Protein 3CBU (pdb70)

CATH classification: 3.40.30.10 (+1 more: 1.20.1050.10)

B-factor: mean 31.39, std 8.44, range [16.69, 76.88]

Radius of gyration: 20.73 Å; Cα contacts (8 Å, |Δi|>4): 657; chains: 2; bounding box: 48×52×56 Å

InterPro domains:
  IPR004045 Glutathione S-transferase, N-terminal [PF13417] (4-74)
  IPR004045 Glutathione S-transferase, N-terminal [PS50404] (1-75)
  IPR010987 Glutathione S-transferase, C-terminal-like [PS50405] (80-213)
  IPR036249 Thioredoxin-like superfamily [SSF52833] (1-95)
  IPR036282 Glutathione S-transferase, C-terminal domain superfamily [SSF47616] (72-202)
  IPR040079 Glutathione transferase family [SFLDS00019] (3-166)
  IPR050983 Glutathione S-transferase Omega/HSP26 [PTHR43968] (2-204)

Foldseek 3Di:
DEWEAALLDLLSQLQLLLCVQLVPDYHYYHAYQVRDDCVQPVVSDDTKDDPVHIHHGSVVSSVCCCVVRVPRHQADPPVVSVLLVCLLCLLCVQQQVLLVLQCCVLPPVDDDDPVSLVVSCVSLLVSLVVSVVSFDCCVARRHDDGHSSNSNCLRRLVVSQSSCCRSPVGRSNVVPPSVSNNVVVCPDPSSVVSVVRNVVRVVCVVD/DEWEEALLDLLSQLQLLLCVQLVPDYHYHYAYQVRDDCVQVVVRADTKADPVHMDHGSVVSSVVCCVVRVRRAQADPPVLSVLLVVLLCLCCVQQQVLLVQQCCVLPPVDDDDPVSLVVSVVSLLVSLVVSVVSFDCCPARRHDDHHSSRSNCLRRQVVSQSSCCRSVVGRSNVPPPSVSNNVVCVPDPSSVVSVVRSVVRSVCNVDPD

Organism: Cupriavidus pinatubonensis (strain JMP 134 / LMG 1197) (NCBI:txid264198)

Structure (mmCIF, N/CA/C/O backbone):
data_3CBU
#
_entry.id   3CBU
#
_cell.length_a   106.840
_cell.length_b   106.840
_cell.length_c   113.620
_cell.angle_alpha   90.000
_cell.angle_beta   90.000
_cell.angle_gamma   90.000
#
_symmetry.space_group_name_H-M   'P 43 2 2'
#
loop_
_entity.id
_entity.type
_entity.pdbx_description
1 polymer 'Probable gst-related protein'
2 non-polymer 'PHOSPHATE ION'
3 non-polymer 1,2-ETHANEDIOL
4 water water
#
loop_
_atom_site.group_PDB
_atom_site.id
_atom_site.type_symbol
_atom_site.label_atom_id
_atom_site.label_alt_id
_atom_site.label_comp_id
_atom_site.label_asym_id
_atom_site.label_entity_id
_atom_site.label_seq_id
_atom_site.pdbx_PDB_ins_code
_atom_site.Cartn_x
_atom_site.Cartn_y
_atom_site.Cartn_z
_atom_site.occupancy
_atom_site.B_iso_or_equiv
_atom_site.auth_seq_id
_atom_site.auth_comp_id
_atom_site.auth_asym_id
_atom_site.auth_atom_id
_atom_site.pdbx_PDB_model_num
ATOM 9 N N . LEU A 1 3 ? 98.960 51.577 20.933 1.00 40.44 2 LEU A N 1
ATOM 10 C CA . LEU A 1 3 ? 97.822 51.885 20.094 1.00 36.79 2 LEU A CA 1
ATOM 11 C C . LEU A 1 3 ? 96.540 51.465 20.788 1.00 31.18 2 LEU A C 1
ATOM 12 O O . LEU A 1 3 ? 96.484 50.456 21.490 1.00 26.04 2 LEU A O 1
ATOM 17 N N . LYS A 1 4 ? 95.551 52.331 20.646 1.00 26.59 3 LYS A N 1
ATOM 18 C CA . LYS A 1 4 ? 94.251 52.154 21.264 1.00 26.33 3 LYS A CA 1
ATOM 19 C C . LYS A 1 4 ? 93.296 51.797 20.170 1.00 24.25 3 LYS A C 1
ATOM 20 O O . LYS A 1 4 ? 93.182 52.520 19.183 1.00 23.30 3 LYS A O 1
ATOM 26 N N . LEU A 1 5 ? 92.635 50.663 20.348 1.00 23.32 4 LEU A N 1
ATOM 27 C CA . LEU A 1 5 ? 91.469 50.264 19.543 1.00 22.37 4 LEU A CA 1
ATOM 28 C C . LEU A 1 5 ? 90.208 50.610 20.297 1.00 24.87 4 LEU A C 1
ATOM 29 O O . LEU A 1 5 ? 89.955 50.123 21.398 1.00 25.21 4 LEU A O 1
ATOM 34 N N . CYS A 1 6 ? 89.432 51.500 19.682 1.00 24.01 5 CYS A N 1
ATOM 35 C CA . CYS A 1 6 ? 88.280 52.082 20.325 1.00 23.45 5 CYS A CA 1
ATOM 36 C C . CYS A 1 6 ? 86.992 51.683 19.679 1.00 23.45 5 CYS A C 1
ATOM 37 O O . CYS A 1 6 ? 86.822 51.763 18.463 1.00 23.58 5 CYS A O 1
ATOM 40 N N . GLY A 1 7 ? 86.070 51.362 20.559 1.00 21.55 6 GLY A N 1
ATOM 41 C CA . GLY A 1 7 ? 84.708 50.916 20.202 1.00 23.14 6 GLY A CA 1
ATOM 42 C C . GLY A 1 7 ? 84.175 49.922 21.180 1.00 23.76 6 GLY A C 1
ATOM 43 O O . GLY A 1 7 ? 84.364 50.055 22.368 1.00 26.63 6 GLY A O 1
ATOM 44 N N . PHE A 1 8 ? 83.576 48.871 20.639 1.00 23.85 7 PHE A N 1
ATOM 45 C CA . PHE A 1 8 ? 83.010 47.844 21.435 1.00 23.11 7 PHE A CA 1
ATOM 46 C C . PHE A 1 8 ? 82.983 46.506 20.701 1.00 21.58 7 PHE A C 1
ATOM 47 O O . PHE A 1 8 ? 82.723 46.442 19.515 1.00 21.32 7 PHE A O 1
ATOM 55 N N . ALA A 1 9 ? 83.277 45.444 21.436 1.00 25.83 8 ALA A N 1
ATOM 56 C CA . ALA A 1 9 ? 83.406 44.099 20.837 1.00 24.91 8 ALA A CA 1
ATOM 57 C C . ALA A 1 9 ? 82.110 43.522 20.261 1.00 25.13 8 ALA A C 1
ATOM 58 O O . ALA A 1 9 ? 82.146 42.478 19.608 1.00 27.17 8 ALA A O 1
ATOM 60 N N . ALA A 1 10 ? 80.958 44.190 20.452 1.00 26.22 9 ALA A N 1
ATOM 61 C CA . ALA A 1 10 ? 79.737 43.731 19.781 1.00 26.82 9 ALA A CA 1
ATOM 62 C C . ALA A 1 10 ? 79.759 44.162 18.297 1.00 28.77 9 ALA A C 1
ATOM 63 O O . ALA A 1 10 ? 78.929 43.729 17.537 1.00 29.11 9 ALA A O 1
ATOM 65 N N . SER A 1 11 ? 80.705 45.020 17.925 1.00 27.08 10 SER A N 1
ATOM 66 C CA . SER A 1 11 ? 80.859 45.508 16.531 1.00 26.40 10 SER A CA 1
ATOM 67 C C . SER A 1 11 ? 81.708 44.562 15.718 1.00 26.77 10 SER A C 1
ATOM 68 O O . SER A 1 11 ? 82.842 44.263 16.063 1.00 26.08 10 SER A O 1
ATOM 71 N N . ASN A 1 12 ? 81.161 44.143 14.589 1.00 24.99 11 ASN A N 1
ATOM 72 C CA . ASN A 1 12 ? 81.887 43.256 13.657 1.00 24.70 11 ASN A CA 1
ATOM 73 C C . ASN A 1 12 ? 83.071 43.954 13.023 1.00 24.55 11 ASN A C 1
ATOM 74 O O . ASN A 1 12 ? 84.126 43.400 12.901 1.00 22.50 11 ASN A O 1
ATOM 79 N N . TYR A 1 13 ? 82.919 45.218 12.678 1.00 25.34 12 TYR A N 1
ATOM 80 C CA . TYR A 1 13 ? 84.064 45.948 12.096 1.00 23.60 12 TYR A CA 1
ATOM 81 C C . TYR A 1 13 ? 85.203 46.175 13.089 1.00 22.87 12 TYR A C 1
ATOM 82 O O . TYR A 1 13 ? 86.363 46.149 12.723 1.00 26.99 12 TYR A O 1
ATOM 91 N N . TYR A 1 14 ? 84.854 46.347 14.358 1.00 23.98 13 TYR A N 1
ATOM 92 C CA . TYR A 1 14 ? 85.803 46.398 15.480 1.00 23.30 13 TYR A CA 1
ATOM 93 C C . TYR A 1 14 ? 86.526 45.076 15.559 1.00 23.83 13 TYR A C 1
ATOM 94 O O . TYR A 1 14 ? 87.735 45.038 15.621 1.00 18.90 13 TYR A O 1
ATOM 103 N N . ASN A 1 15 ? 85.780 43.978 15.474 1.00 22.44 14 ASN A N 1
ATOM 104 C CA . ASN A 1 15 ? 86.391 42.664 15.603 1.00 23.82 14 ASN A CA 1
ATOM 105 C C . ASN A 1 15 ? 87.333 42.286 14.442 1.00 21.44 14 ASN A C 1
ATOM 106 O O . ASN A 1 15 ? 88.295 41.533 14.611 1.00 26.23 14 ASN A O 1
ATOM 111 N N . LYS A 1 16 ? 87.064 42.875 13.302 1.00 25.59 15 LYS A N 1
ATOM 112 C CA . LYS A 1 16 ? 87.898 42.679 12.091 1.00 25.27 15 LYS A CA 1
ATOM 113 C C . LYS A 1 16 ? 89.303 43.208 12.345 1.00 26.13 15 LYS A C 1
ATOM 114 O O . LYS A 1 16 ? 90.303 42.551 12.040 1.00 23.91 15 LYS A O 1
ATOM 120 N N . VAL A 1 17 ? 89.354 44.369 12.983 1.00 27.16 16 VAL A N 1
ATOM 121 C CA . VAL A 1 17 ? 90.628 45.024 13.287 1.00 23.03 16 VAL A CA 1
ATOM 122 C C . VAL A 1 17 ? 91.295 44.281 14.415 1.00 23.36 16 VAL A C 1
ATOM 123 O O . VAL A 1 17 ? 92.456 43.977 14.353 1.00 23.32 16 VAL A O 1
ATOM 127 N N . LYS A 1 18 ? 90.509 43.902 15.418 1.00 24.08 17 LYS A N 1
ATOM 128 C CA . LYS A 1 18 ? 91.024 43.179 16.577 1.00 23.44 17 LYS A CA 1
ATOM 129 C C . LYS A 1 18 ? 91.686 41.892 16.112 1.00 25.02 17 LYS A C 1
ATOM 130 O O . LYS A 1 18 ? 92.774 41.514 16.590 1.00 25.85 17 LYS A O 1
ATOM 136 N N . LEU A 1 19 ? 91.038 41.213 15.175 1.00 26.12 18 LEU A N 1
ATOM 137 C CA . LEU A 1 19 ? 91.601 39.961 14.653 1.00 25.36 18 LEU A CA 1
ATOM 138 C C . LEU A 1 19 ? 92.964 40.199 13.989 1.00 25.73 18 LEU A C 1
ATOM 139 O O . LEU A 1 19 ? 93.922 39.447 14.228 1.00 25.06 18 LEU A O 1
ATOM 144 N N . ALA A 1 20 ? 93.049 41.248 13.179 1.00 23.90 19 ALA A N 1
ATOM 145 C CA . ALA A 1 20 ? 94.315 41.601 12.525 1.00 24.39 19 ALA A CA 1
ATOM 146 C C . ALA A 1 20 ? 95.382 41.891 13.555 1.00 24.59 19 ALA A C 1
ATOM 147 O O . ALA A 1 20 ? 96.521 41.384 13.461 1.00 25.17 19 ALA A O 1
ATOM 149 N N . LEU A 1 21 ? 95.020 42.669 14.571 1.00 24.62 20 LEU A N 1
ATOM 150 C CA . LEU A 1 21 ? 96.002 43.050 15.586 1.00 23.98 20 LEU A CA 1
ATOM 151 C C . LEU A 1 21 ? 96.537 41.808 16.289 1.00 28.46 20 LEU A C 1
ATOM 152 O O . LEU A 1 21 ? 97.747 41.652 16.526 1.00 28.93 20 LEU A O 1
ATOM 157 N N . LEU A 1 22 ? 95.623 40.908 16.596 1.00 27.62 21 LEU A N 1
ATOM 158 C CA . LEU A 1 22 ? 95.979 39.718 17.378 1.00 26.95 21 LEU A CA 1
ATOM 159 C C . LEU A 1 22 ? 96.828 38.789 16.521 1.00 27.69 21 LEU A C 1
ATOM 160 O O . LEU A 1 22 ? 97.822 38.271 16.965 1.00 27.32 21 LEU A O 1
ATOM 165 N N . GLU A 1 23 ? 96.423 38.587 15.281 1.00 27.80 22 GLU A N 1
ATOM 166 C CA . GLU A 1 23 ? 97.155 37.712 14.366 1.00 28.50 22 GLU A CA 1
ATOM 167 C C . GLU A 1 23 ? 98.560 38.209 14.103 1.00 31.20 22 GLU A C 1
ATOM 168 O O . GLU A 1 23 ? 99.476 37.412 13.859 1.00 32.62 22 GLU A O 1
ATOM 174 N N . LYS A 1 24 ? 98.743 39.517 14.173 1.00 30.50 23 LYS A N 1
ATOM 175 C CA . LYS A 1 24 ? 100.037 40.143 13.805 1.00 29.85 23 LYS A CA 1
ATOM 176 C C . LYS A 1 24 ? 100.883 40.396 15.006 1.00 31.93 23 LYS A C 1
ATOM 177 O O . LYS A 1 24 ? 102.015 40.820 14.902 1.00 34.64 23 LYS A O 1
ATOM 183 N N . ASN A 1 25 ? 100.322 40.090 16.155 1.00 32.78 24 ASN A N 1
ATOM 184 C CA . ASN A 1 25 ? 100.971 40.302 17.439 1.00 34.47 24 ASN A CA 1
ATOM 185 C C . ASN A 1 25 ? 101.347 41.725 17.701 1.00 32.34 24 ASN A C 1
ATOM 186 O O . ASN A 1 25 ? 102.354 42.020 18.310 1.00 32.60 24 ASN A O 1
ATOM 191 N N . VAL A 1 26 ? 100.520 42.624 17.220 1.00 30.12 25 VAL A N 1
ATOM 192 C CA . VAL A 1 26 ? 100.684 44.037 17.532 1.00 27.82 25 VAL A CA 1
ATOM 193 C C . VAL A 1 26 ? 100.075 44.337 18.914 1.00 28.51 25 VAL A C 1
ATOM 194 O O . VAL A 1 26 ? 98.899 44.059 19.150 1.00 30.28 25 VAL A O 1
ATOM 198 N N . PRO A 1 27 ? 100.856 44.935 19.825 1.00 27.22 26 PRO A N 1
ATOM 199 C CA . PRO A 1 27 ? 100.296 45.306 21.106 1.00 29.27 26 PRO A CA 1
ATOM 200 C C . PRO A 1 27 ? 99.259 46.393 20.939 1.00 27.72 26 PRO A C 1
ATOM 201 O O . PRO A 1 27 ? 99.391 47.277 20.086 1.00 26.60 26 PRO A O 1
ATOM 205 N N . PHE A 1 28 ? 98.199 46.270 21.718 1.00 26.83 27 PHE A N 1
ATOM 206 C CA . PHE A 1 28 ? 97.139 47.262 21.715 1.00 28.08 27 PHE A CA 1
ATOM 207 C C . PHE A 1 28 ? 96.316 47.230 22.989 1.00 30.03 27 PHE A C 1
ATOM 208 O O . PHE A 1 28 ? 96.222 46.215 23.653 1.00 32.14 27 PHE A O 1
ATOM 216 N N . GLU A 1 29 ? 95.713 48.374 23.265 1.00 30.33 28 GLU A N 1
ATOM 217 C CA . GLU A 1 29 ? 94.774 48.582 24.347 1.00 30.43 28 GLU A CA 1
ATOM 218 C C . GLU A 1 29 ? 93.384 48.726 23.738 1.00 28.48 28 GLU A C 1
ATOM 219 O O . GLU A 1 29 ? 93.181 49.445 22.784 1.00 28.94 28 GLU A O 1
ATOM 225 N N . GLU A 1 30 ? 92.437 47.999 24.290 1.00 27.03 29 GLU A N 1
ATOM 226 C CA . GLU A 1 30 ? 91.025 48.151 23.945 1.00 25.48 29 GLU A CA 1
ATOM 227 C C . GLU A 1 30 ? 90.391 49.216 24.798 1.00 24.87 29 GLU A C 1
ATOM 228 O O . GLU A 1 30 ? 90.547 49.222 25.997 1.00 23.62 29 GLU A O 1
ATOM 234 N N . VAL A 1 31 ? 89.660 50.115 24.149 1.00 23.68 30 VAL A N 1
ATOM 235 C CA . VAL A 1 31 ? 88.943 51.204 24.812 1.00 22.34 30 VAL A CA 1
ATOM 236 C C . VAL A 1 31 ? 87.470 51.078 24.474 1.00 25.00 30 VAL A C 1
ATOM 237 O O . VAL A 1 31 ? 87.091 51.066 23.303 1.00 24.28 30 VAL A O 1
ATOM 241 N N . LEU A 1 32 ? 86.647 50.957 25.506 1.00 23.16 31 LEU A N 1
ATOM 242 C CA . LEU A 1 32 ? 85.183 50.883 25.347 1.00 22.31 31 LEU A CA 1
ATOM 243 C C . LEU A 1 32 ? 84.686 52.277 25.122 1.00 23.82 31 LEU A C 1
ATOM 244 O O . LEU A 1 32 ? 84.768 53.134 26.002 1.00 24.51 31 LEU A O 1
ATOM 249 N N . ALA A 1 33 ? 84.193 52.488 23.916 1.00 22.81 32 ALA A N 1
ATOM 250 C CA . ALA A 1 33 ? 83.581 53.738 23.511 1.00 21.18 32 ALA A CA 1
ATOM 251 C C . ALA A 1 33 ? 82.272 53.388 22.787 1.00 24.43 32 ALA A C 1
ATOM 252 O O . ALA A 1 33 ? 82.279 52.924 21.660 1.00 24.28 32 ALA A O 1
ATOM 254 N N . TRP A 1 34 ? 81.175 53.518 23.499 1.00 24.92 33 TRP A N 1
ATOM 255 C CA . TRP A 1 34 ? 79.836 53.289 22.936 1.00 26.05 33 TRP A CA 1
ATOM 256 C C . TRP A 1 34 ? 79.495 54.350 21.905 1.00 25.44 33 TRP A C 1
ATOM 257 O O . TRP A 1 34 ? 80.037 55.429 21.903 1.00 22.66 33 TRP A O 1
ATOM 268 N N . ILE A 1 35 ? 78.578 54.017 21.013 1.00 27.32 34 ILE A N 1
ATOM 269 C CA . ILE A 1 35 ? 78.094 55.003 20.038 1.00 28.82 34 ILE A CA 1
ATOM 270 C C . ILE A 1 35 ? 77.517 56.156 20.851 1.00 28.55 34 ILE A C 1
ATOM 271 O O . ILE A 1 35 ? 76.830 55.928 21.828 1.00 28.05 34 ILE A O 1
ATOM 276 N N . GLY A 1 36 ? 77.822 57.383 20.444 1.00 26.63 35 GLY A N 1
ATOM 277 C CA . GLY A 1 36 ? 77.460 58.576 21.181 1.00 27.97 35 GLY A CA 1
ATOM 278 C C . GLY A 1 36 ? 78.469 58.983 22.260 1.00 27.93 35 GLY A C 1
ATOM 279 O O . GLY A 1 36 ? 78.371 60.045 22.884 1.00 26.73 35 GLY A O 1
ATOM 280 N N . GLU A 1 37 ? 79.468 58.146 22.469 1.00 27.60 36 GLU A N 1
ATOM 281 C CA . GLU A 1 37 ? 80.469 58.443 23.472 1.00 26.10 36 GLU A CA 1
ATOM 282 C C . GLU A 1 37 ? 81.854 58.354 22.893 1.00 28.02 36 GLU A C 1
ATOM 283 O O . GLU A 1 37 ? 82.837 58.091 23.585 1.00 26.24 36 GLU A O 1
ATOM 289 N N . THR A 1 38 ? 81.902 58.541 21.585 1.00 25.22 37 THR A N 1
ATOM 290 C CA . THR A 1 38 ? 83.150 58.471 20.852 1.00 27.45 37 THR A CA 1
ATOM 291 C C . THR A 1 38 ? 83.846 59.817 20.783 1.00 27.28 37 THR A C 1
ATOM 292 O O . THR A 1 38 ? 83.269 60.861 21.014 1.00 27.02 37 THR A O 1
ATOM 296 N N . ASP A 1 39 ? 85.123 59.725 20.470 1.00 26.80 38 ASP A N 1
ATOM 297 C CA . ASP A 1 39 ? 86.008 60.879 20.236 1.00 26.65 38 ASP A CA 1
ATOM 298 C C . ASP A 1 39 ? 85.883 61.433 18.820 1.00 29.90 38 ASP A C 1
ATOM 299 O O . ASP A 1 39 ? 86.421 60.899 17.885 1.00 29.43 38 ASP A O 1
ATOM 304 N N . THR A 1 40 ? 85.208 62.553 18.695 1.00 31.71 39 THR A N 1
ATOM 305 C CA . THR A 1 40 ? 84.761 63.010 17.406 1.00 35.25 39 THR A CA 1
ATOM 306 C C . THR A 1 40 ? 85.897 63.633 16.635 1.00 34.58 39 THR A C 1
ATOM 307 O O . THR A 1 40 ? 85.754 63.951 15.471 1.00 34.72 39 THR A O 1
ATOM 311 N N . THR A 1 41 ? 87.030 63.794 17.289 1.00 34.55 40 THR A N 1
ATOM 312 C CA . THR A 1 41 ? 88.198 64.274 16.592 1.00 37.00 40 THR A CA 1
ATOM 313 C C . THR A 1 41 ? 88.869 63.066 15.959 1.00 34.21 40 THR A C 1
ATOM 314 O O . THR A 1 41 ? 89.420 63.180 14.899 1.00 39.80 40 THR A O 1
ATOM 318 N N . ALA A 1 42 ? 88.716 61.879 16.531 1.00 28.98 41 ALA A N 1
ATOM 319 C CA . ALA A 1 42 ? 89.317 60.669 15.951 1.00 26.83 41 ALA A CA 1
ATOM 320 C C . ALA A 1 42 ? 88.385 60.016 14.932 1.00 27.30 41 ALA A C 1
ATOM 321 O O . ALA A 1 42 ? 88.815 59.337 13.985 1.00 29.50 41 ALA A O 1
ATOM 323 N N . THR A 1 43 ? 87.094 60.196 15.180 1.00 28.09 42 THR A N 1
ATOM 324 C CA . THR A 1 43 ? 86.020 59.606 14.381 1.00 26.14 42 THR A CA 1
ATOM 325 C C . THR A 1 43 ? 84.908 60.625 14.115 1.00 27.02 42 THR A C 1
ATOM 326 O O . THR A 1 43 ? 83.918 60.741 14.853 1.00 28.91 42 THR A O 1
ATOM 330 N N . PRO A 1 44 ? 85.077 61.426 13.045 1.00 30.55 43 PRO A N 1
ATOM 331 C CA . PRO A 1 44 ? 84.221 62.608 12.862 1.00 29.98 43 PRO A CA 1
ATOM 332 C C . PRO A 1 44 ? 82.752 62.299 12.630 1.00 26.68 43 PRO A C 1
ATOM 333 O O . PRO A 1 44 ? 81.915 63.114 12.878 1.00 31.65 43 PRO A O 1
ATOM 337 N N . ALA A 1 45 ? 82.431 61.104 12.203 1.00 29.40 44 ALA A N 1
ATOM 338 C CA . ALA A 1 45 ? 81.037 60.749 12.037 1.00 29.02 44 ALA A CA 1
ATOM 339 C C . ALA A 1 45 ? 80.571 59.810 13.160 1.00 29.01 44 ALA A C 1
ATOM 340 O O . ALA A 1 45 ? 79.505 59.225 13.075 1.00 29.69 44 ALA A O 1
ATOM 342 N N . GLY A 1 46 ? 81.381 59.672 14.205 1.00 27.34 45 GLY A N 1
ATOM 343 C CA . GLY A 1 46 ? 80.984 58.898 15.391 1.00 26.63 45 GLY A CA 1
ATOM 344 C C . GLY A 1 46 ? 80.933 57.382 15.155 1.00 26.31 45 GLY A C 1
ATOM 345 O O . GLY A 1 46 ? 80.289 56.637 15.893 1.00 27.56 45 GLY A O 1
ATOM 346 N N . LYS A 1 47 ? 81.623 56.918 14.124 1.00 27.57 46 LYS A N 1
ATOM 347 C CA . LYS A 1 47 ? 81.639 55.478 13.834 1.00 26.86 46 LYS A CA 1
ATOM 348 C C . LYS A 1 47 ? 82.723 54.755 14.608 1.00 27.84 46 LYS A C 1
ATOM 349 O O . LYS A 1 47 ? 83.797 55.315 14.878 1.00 24.68 46 LYS A O 1
ATOM 355 N N . VAL A 1 48 ? 82.481 53.477 14.867 1.00 26.06 47 VAL A N 1
ATOM 356 C CA . VAL A 1 48 ? 83.525 52.616 15.418 1.00 26.99 47 VAL A CA 1
ATOM 357 C C . VAL A 1 48 ? 83.781 51.502 14.406 1.00 27.03 47 VAL A C 1
ATOM 358 O O . VAL A 1 48 ? 82.886 51.129 13.695 1.00 24.94 47 VAL A O 1
ATOM 362 N N . PRO A 1 49 ? 84.988 50.943 14.377 1.00 25.90 48 PRO A N 1
ATOM 363 C CA . PRO A 1 49 ? 86.063 51.307 15.291 1.00 26.80 48 PRO A CA 1
ATOM 364 C C . PRO A 1 49 ? 86.883 52.499 14.843 1.00 25.58 48 PRO A C 1
ATOM 365 O O . PRO A 1 49 ? 86.863 52.966 13.700 1.00 22.24 48 PRO A O 1
ATOM 369 N N . TYR A 1 50 ? 87.668 52.959 15.777 1.00 24.43 49 TYR A N 1
ATOM 370 C CA . TYR A 1 50 ? 88.731 53.892 15.431 1.00 22.06 49 TYR A CA 1
ATOM 371 C C . TYR A 1 50 ? 89.952 53.587 16.224 1.00 24.26 49 TYR A C 1
ATOM 372 O O . TYR A 1 50 ? 89.889 52.946 17.262 1.00 26.32 49 TYR A O 1
ATOM 389 N N . ILE A 1 52 ? 93.664 55.128 17.744 1.00 26.05 51 ILE A N 1
ATOM 390 C CA . ILE A 1 52 ? 94.450 56.273 18.182 1.00 29.16 51 ILE A CA 1
ATOM 391 C C . ILE A 1 52 ? 95.848 55.809 18.476 1.00 30.46 51 ILE A C 1
ATOM 392 O O . ILE A 1 52 ? 96.068 54.904 19.274 1.00 29.80 51 ILE A O 1
ATOM 397 N N . THR A 1 53 ? 96.795 56.436 17.797 1.00 32.85 52 THR A N 1
ATOM 398 C CA . THR A 1 53 ? 98.200 56.250 18.092 1.00 34.42 52 THR A CA 1
ATOM 399 C C . THR A 1 53 ? 98.853 57.610 18.390 1.00 37.45 52 THR A C 1
ATOM 400 O O . THR A 1 53 ? 98.219 58.676 18.362 1.00 37.66 52 THR A O 1
ATOM 404 N N . GLU A 1 54 ? 100.146 57.547 18.649 1.00 40.70 53 GLU A N 1
ATOM 405 C CA . GLU A 1 54 ? 100.920 58.744 18.991 1.00 41.33 53 GLU A CA 1
ATOM 406 C C . GLU A 1 54 ? 100.932 59.644 17.754 1.00 40.85 53 GLU A C 1
ATOM 407 O O . GLU A 1 54 ? 100.763 60.855 17.834 1.00 45.72 53 GLU A O 1
ATOM 409 N N . SER A 1 55 ? 101.057 59.012 16.605 1.00 38.91 54 SER A N 1
ATOM 410 C CA . SER A 1 55 ? 101.199 59.706 15.317 1.00 39.44 54 SER A CA 1
ATOM 411 C C . SER A 1 55 ? 99.885 60.124 14.668 1.00 35.73 54 SER A C 1
ATOM 412 O O . SER A 1 55 ? 99.870 60.750 13.621 1.00 37.45 54 SER A O 1
ATOM 415 N N . GLY A 1 56 ? 98.769 59.764 15.269 1.00 32.21 55 GLY A N 1
ATOM 416 C CA . GLY A 1 56 ? 97.504 60.130 14.696 1.00 29.99 55 GLY A CA 1
ATOM 417 C C . GLY A 1 56 ? 96.395 59.127 14.895 1.00 28.05 55 GLY A C 1
ATOM 418 O O . GLY A 1 56 ? 96.535 58.122 15.584 1.00 26.61 55 GLY A O 1
ATOM 419 N N . SER A 1 57 ? 95.294 59.399 14.234 1.00 28.73 56 SER A N 1
ATOM 420 C CA . SER A 1 57 ? 94.109 58.564 14.399 1.00 26.46 56 SER A CA 1
ATOM 421 C C . SER A 1 57 ? 93.571 58.157 13.044 1.00 25.98 56 SER A C 1
ATOM 422 O O . SER A 1 57 ? 93.760 58.865 12.045 1.00 28.87 56 SER A O 1
ATOM 425 N N . LEU A 1 58 ? 92.940 56.985 13.003 1.00 24.01 57 LEU A N 1
ATOM 426 C CA . LEU A 1 58 ? 92.216 56.514 11.828 1.00 25.00 57 LEU A CA 1
ATOM 427 C C . LEU A 1 58 ? 90.875 55.954 12.241 1.00 25.70 57 LEU A C 1
ATOM 428 O O . LEU A 1 58 ? 90.780 55.218 13.238 1.00 25.45 57 LEU A O 1
ATOM 433 N N . CYS A 1 59 ? 89.857 56.221 11.430 1.00 25.20 58 CYS A N 1
ATOM 434 C CA . CYS A 1 59 ? 88.496 55.873 11.789 1.00 28.13 58 CYS A CA 1
ATOM 435 C C . CYS A 1 59 ? 87.704 55.003 10.820 1.00 32.19 58 CYS A C 1
ATOM 436 O O . CYS A 1 59 ? 86.462 55.073 10.790 1.00 39.74 58 CYS A O 1
ATOM 439 N N . GLU A 1 60 ? 88.371 54.221 10.014 1.00 28.82 59 GLU A N 1
ATOM 440 C CA . GLU A 1 60 ? 87.633 53.233 9.136 1.00 26.19 59 GLU A CA 1
ATOM 441 C C . GLU A 1 60 ? 88.418 51.936 9.193 1.00 24.97 59 GLU A C 1
ATOM 442 O O . GLU A 1 60 ? 89.629 51.945 9.031 1.00 24.95 59 GLU A O 1
ATOM 448 N N . SER A 1 61 ? 87.733 50.841 9.476 1.00 25.21 60 SER A N 1
ATOM 449 C CA . SER A 1 61 ? 88.332 49.563 9.793 1.00 26.67 60 SER A CA 1
ATOM 450 C C . SER A 1 61 ? 89.290 49.044 8.732 1.00 26.51 60 SER A C 1
ATOM 451 O O . SER A 1 61 ? 90.293 48.479 9.068 1.00 30.32 60 SER A O 1
ATOM 454 N N . GLU A 1 62 ? 88.967 49.196 7.444 1.00 27.92 61 GLU A N 1
ATOM 455 C CA . GLU A 1 62 ? 89.855 48.649 6.408 1.00 28.24 61 GLU A CA 1
ATOM 456 C C . GLU A 1 62 ? 91.071 49.539 6.220 1.00 26.56 61 GLU A C 1
ATOM 457 O O . GLU A 1 62 ? 92.161 49.069 5.903 1.00 25.17 61 GLU A O 1
ATOM 463 N N . VAL A 1 63 ? 90.867 50.824 6.470 1.00 26.37 62 VAL A N 1
ATOM 464 C CA . VAL A 1 63 ? 91.946 51.793 6.424 1.00 24.42 62 VAL A CA 1
ATOM 465 C C . VAL A 1 63 ? 92.966 51.439 7.540 1.00 21.49 62 VAL A C 1
ATOM 466 O O . VAL A 1 63 ? 94.176 51.423 7.323 1.00 24.78 62 VAL A O 1
ATOM 470 N N . ILE A 1 64 ? 92.426 51.115 8.712 1.00 21.71 63 ILE A N 1
ATOM 471 C CA . ILE A 1 64 ? 93.222 50.683 9.868 1.00 23.57 63 ILE A CA 1
ATOM 472 C C . ILE A 1 64 ? 94.032 49.446 9.524 1.00 24.25 63 ILE A C 1
ATOM 473 O O . ILE A 1 64 ? 95.248 49.374 9.782 1.00 24.93 63 ILE A O 1
ATOM 478 N N . ASN A 1 65 ? 93.357 48.465 8.927 1.00 24.82 64 ASN A N 1
ATOM 479 C CA . ASN A 1 65 ? 94.015 47.188 8.638 1.00 23.31 64 ASN A CA 1
ATOM 480 C C . ASN A 1 65 ? 95.090 47.409 7.563 1.00 24.49 64 ASN A C 1
ATOM 481 O O . ASN A 1 65 ? 96.171 46.852 7.647 1.00 24.86 64 ASN A O 1
ATOM 486 N N . GLU A 1 66 ? 94.829 48.288 6.595 1.00 23.84 65 GLU A N 1
ATOM 487 C CA . GLU A 1 66 ? 95.873 48.631 5.617 1.00 24.63 65 GLU A CA 1
ATOM 488 C C . GLU A 1 66 ? 97.047 49.319 6.321 1.00 23.30 65 GLU A C 1
ATOM 489 O O . GLU A 1 66 ? 98.228 49.057 6.030 1.00 22.44 65 GLU A O 1
ATOM 495 N N . TYR A 1 67 ? 96.725 50.166 7.290 1.00 23.50 66 TYR A N 1
ATOM 496 C CA . TYR A 1 67 ? 97.796 50.855 8.078 1.00 23.39 66 TYR A CA 1
ATOM 497 C C . TYR A 1 67 ? 98.614 49.815 8.839 1.00 24.62 66 TYR A C 1
ATOM 498 O O . TYR A 1 67 ? 99.857 49.837 8.852 1.00 23.99 66 TYR A O 1
ATOM 507 N N . LEU A 1 68 ? 97.930 48.879 9.473 1.00 20.87 67 LEU A N 1
ATOM 508 C CA . LEU A 1 68 ? 98.644 47.811 10.211 1.00 23.64 67 LEU A CA 1
ATOM 509 C C . LEU A 1 68 ? 99.601 47.013 9.316 1.00 23.86 67 LEU A C 1
ATOM 510 O O . LEU A 1 68 ? 100.737 46.689 9.700 1.00 25.01 67 LEU A O 1
ATOM 515 N N . GLU A 1 69 ? 99.152 46.738 8.100 1.00 26.36 68 GLU A N 1
ATOM 516 C CA . GLU A 1 69 ? 99.955 46.003 7.155 1.00 24.27 68 GLU A CA 1
ATOM 517 C C . GLU A 1 69 ? 101.218 46.784 6.840 1.00 26.11 68 GLU A C 1
ATOM 518 O O . GLU A 1 69 ? 102.295 46.229 6.759 1.00 23.84 68 GLU A O 1
ATOM 524 N N . ALA A 1 70 ? 101.053 48.095 6.682 1.00 25.58 69 ALA A N 1
ATOM 525 C CA . ALA A 1 70 ? 102.140 48.963 6.255 1.00 24.38 69 ALA A CA 1
ATOM 526 C C . ALA A 1 70 ? 103.063 49.288 7.436 1.00 25.29 69 ALA A C 1
ATOM 527 O O . ALA A 1 70 ? 104.268 49.359 7.267 1.00 25.71 69 ALA A O 1
ATOM 529 N N . ALA A 1 71 ? 102.494 49.463 8.637 1.00 23.08 70 ALA A N 1
ATOM 530 C CA . ALA A 1 71 ? 103.246 49.906 9.818 1.00 23.19 70 ALA A CA 1
ATOM 531 C C . ALA A 1 71 ? 103.945 48.751 10.500 1.00 25.19 70 ALA A C 1
ATOM 532 O O . ALA A 1 71 ? 104.978 48.935 11.150 1.00 24.50 70 ALA A O 1
ATOM 534 N N . TYR A 1 72 ? 103.398 47.549 10.314 1.00 26.46 71 TYR A N 1
ATOM 535 C CA . TYR A 1 72 ? 103.854 46.353 11.049 1.00 25.14 71 TYR A CA 1
ATOM 536 C C . TYR A 1 72 ? 104.091 45.189 10.109 1.00 28.01 71 TYR A C 1
ATOM 537 O O . TYR A 1 72 ? 103.270 44.266 10.017 1.00 29.97 71 TYR A O 1
ATOM 546 N N . PRO A 1 73 ? 105.251 45.202 9.441 1.00 29.43 72 PRO A N 1
ATOM 547 C CA . PRO A 1 73 ? 105.441 44.272 8.326 1.00 30.14 72 PRO A CA 1
ATOM 548 C C . PRO A 1 73 ? 105.855 42.852 8.718 1.00 30.34 72 PRO A C 1
ATOM 549 O O . PRO A 1 73 ? 105.913 41.986 7.875 1.00 28.33 72 PRO A O 1
ATOM 553 N N . GLN A 1 74 ? 106.090 42.624 10.005 1.00 30.16 73 GLN A N 1
ATOM 554 C CA . GLN A 1 74 ? 106.699 41.371 10.428 1.00 31.94 73 GLN A CA 1
ATOM 555 C C . GLN A 1 74 ? 105.857 40.134 10.118 1.00 32.59 73 GLN A C 1
ATOM 556 O O . GLN A 1 74 ? 106.407 39.111 9.643 1.00 31.00 73 GLN A O 1
ATOM 562 N N . THR A 1 75 ? 104.552 40.217 10.396 1.00 27.66 74 THR A N 1
ATOM 563 C CA . THR A 1 75 ? 103.624 39.123 10.065 1.00 28.52 74 THR A CA 1
ATOM 564 C C . THR A 1 75 ? 102.581 39.581 9.050 1.00 28.38 74 THR A C 1
ATOM 565 O O . THR A 1 75 ? 101.509 40.053 9.414 1.00 28.16 74 THR A O 1
ATOM 569 N N . PRO A 1 76 ? 102.918 39.497 7.758 1.00 26.96 75 PRO A N 1
ATOM 570 C CA . PRO A 1 76 ? 102.029 40.042 6.779 1.00 28.61 75 PRO A CA 1
ATOM 571 C C . PRO A 1 76 ? 100.737 39.234 6.640 1.00 26.67 75 PRO A C 1
ATOM 572 O O . PRO A 1 76 ? 100.746 38.029 6.724 1.00 27.79 75 PRO A O 1
ATOM 576 N N . LEU A 1 77 ? 99.656 39.932 6.425 1.00 26.21 76 LEU A N 1
ATOM 577 C CA . LEU A 1 77 ? 98.344 39.311 6.225 1.00 26.04 76 LEU A CA 1
ATOM 578 C C . LEU A 1 77 ? 97.872 39.515 4.794 1.00 26.60 76 LEU A C 1
ATOM 579 O O . LEU A 1 77 ? 96.751 39.193 4.439 1.00 26.49 76 LEU A O 1
ATOM 584 N N . LEU A 1 78 ? 98.750 40.063 3.975 1.00 26.46 77 LEU A N 1
ATOM 585 C CA . LEU A 1 78 ? 98.500 40.161 2.515 1.00 26.53 77 LEU A CA 1
ATOM 586 C C . LEU A 1 78 ? 99.663 39.513 1.804 1.00 27.07 77 LEU A C 1
ATOM 587 O O . LEU A 1 78 ? 100.804 39.646 2.261 1.00 26.57 77 LEU A O 1
ATOM 592 N N . PRO A 1 79 ? 99.393 38.804 0.694 1.00 26.01 78 PRO A N 1
ATOM 593 C CA . PRO A 1 79 ? 100.446 38.299 -0.173 1.00 26.30 78 PRO A CA 1
ATOM 594 C C . PRO A 1 79 ? 101.296 39.410 -0.735 1.00 23.29 78 PRO A C 1
ATOM 595 O O . PRO A 1 79 ? 100.865 40.538 -0.822 1.00 24.85 78 PRO A O 1
ATOM 599 N N . ARG A 1 80 ? 102.493 39.049 -1.146 1.00 22.36 79 ARG A N 1
ATOM 600 C CA . ARG A 1 80 ? 103.462 40.022 -1.655 1.00 25.43 79 ARG A CA 1
ATOM 601 C C . ARG A 1 80 ? 103.169 40.419 -3.103 1.00 23.98 79 ARG A C 1
ATOM 602 O O . ARG A 1 80 ? 103.237 41.584 -3.497 1.00 25.53 79 ARG A O 1
ATOM 610 N N . ASP A 1 81 ? 102.815 39.422 -3.882 1.00 23.50 80 ASP A N 1
ATOM 611 C CA . ASP A 1 81 ? 102.505 39.635 -5.288 1.00 23.15 80 ASP A CA 1
ATOM 612 C C . ASP A 1 81 ? 101.322 40.575 -5.435 1.00 24.14 80 ASP A C 1
ATOM 613 O O . ASP A 1 81 ? 100.265 40.342 -4.851 1.00 23.83 80 ASP A O 1
ATOM 618 N N . PRO A 1 82 ? 101.464 41.609 -6.273 1.00 24.57 81 PRO A N 1
ATOM 619 C CA . PRO A 1 82 ? 100.386 42.604 -6.392 1.00 25.27 81 PRO A CA 1
ATOM 620 C C . PRO A 1 82 ? 99.026 42.028 -6.799 1.00 26.20 81 PRO A C 1
ATOM 621 O O . PRO A 1 82 ? 97.994 42.395 -6.234 1.00 26.86 81 PRO A O 1
ATOM 633 N N . GLN A 1 84 ? 97.992 38.854 -6.424 1.00 23.28 83 GLN A N 1
ATOM 634 C CA . GLN A 1 84 ? 97.462 37.987 -5.372 1.00 24.98 83 GLN A CA 1
ATOM 635 C C . GLN A 1 84 ? 96.878 38.826 -4.228 1.00 24.44 83 GLN A C 1
ATOM 636 O O . GLN A 1 84 ? 95.871 38.459 -3.655 1.00 25.74 83 GLN A O 1
ATOM 642 N N . ALA A 1 85 ? 97.547 39.925 -3.902 1.00 22.93 84 ALA A N 1
ATOM 643 C CA . ALA A 1 85 ? 97.092 40.801 -2.843 1.00 23.96 84 ALA A CA 1
ATOM 644 C C . ALA A 1 85 ? 95.762 41.429 -3.308 1.00 24.94 84 ALA A C 1
ATOM 645 O O . ALA A 1 85 ? 94.812 41.556 -2.551 1.00 26.30 84 ALA A O 1
ATOM 647 N N . GLY A 1 86 ? 95.697 41.716 -4.603 1.00 24.51 85 GLY A N 1
ATOM 648 C CA . GLY A 1 86 ? 94.472 42.240 -5.234 1.00 23.84 85 GLY A CA 1
ATOM 649 C C . GLY A 1 86 ? 93.279 41.321 -5.046 1.00 24.07 85 GLY A C 1
ATOM 650 O O . GLY A 1 86 ? 92.182 41.769 -4.764 1.00 26.01 85 GLY A O 1
ATOM 651 N N . LYS A 1 87 ? 93.512 40.021 -5.205 1.00 25.30 86 LYS A N 1
ATOM 652 C CA . LYS A 1 87 ? 92.453 39.027 -5.109 1.00 23.56 86 LYS A CA 1
ATOM 653 C C . LYS A 1 87 ? 91.931 38.924 -3.660 1.00 24.69 86 LYS A C 1
ATOM 654 O O . LYS A 1 87 ? 90.721 38.740 -3.417 1.00 25.81 86 LYS A O 1
ATOM 660 N N . VAL A 1 88 ? 92.826 39.135 -2.707 1.00 23.00 87 VAL A N 1
ATOM 661 C CA . VAL A 1 88 ? 92.442 39.202 -1.289 1.00 21.46 87 VAL A CA 1
ATOM 662 C C . VAL A 1 88 ? 91.582 40.433 -1.047 1.00 24.42 87 VAL A C 1
ATOM 663 O O . VAL A 1 88 ? 90.509 40.345 -0.441 1.00 26.18 87 VAL A O 1
ATOM 667 N N . ARG A 1 89 ? 92.039 41.564 -1.548 1.00 25.44 88 ARG A N 1
ATOM 668 C CA . ARG A 1 89 ? 91.328 42.836 -1.319 1.00 24.55 88 ARG A CA 1
ATOM 669 C C . ARG A 1 89 ? 89.969 42.838 -1.955 1.00 24.40 88 ARG A C 1
ATOM 670 O O . ARG A 1 89 ? 89.018 43.432 -1.441 1.00 29.52 88 ARG A O 1
ATOM 678 N N . GLU A 1 90 ? 89.888 42.154 -3.076 1.00 24.88 89 GLU A N 1
ATOM 679 C CA . GLU A 1 90 ? 88.664 42.050 -3.852 1.00 26.10 89 GLU A CA 1
ATOM 680 C C . GLU A 1 90 ? 87.612 41.274 -3.013 1.00 26.87 89 GLU A C 1
ATOM 681 O O . GLU A 1 90 ? 86.436 41.625 -2.949 1.00 26.35 89 GLU A O 1
ATOM 687 N N . ILE A 1 91 ? 88.061 40.202 -2.373 1.00 25.64 90 ILE A N 1
ATOM 688 C CA . ILE A 1 91 ? 87.195 39.376 -1.523 1.00 22.74 90 ILE A CA 1
ATOM 689 C C . ILE A 1 91 ? 86.690 40.231 -0.354 1.00 27.29 90 ILE A C 1
ATOM 690 O O . ILE A 1 91 ? 85.487 40.270 -0.070 1.00 28.64 90 ILE A O 1
ATOM 695 N N . VAL A 1 92 ?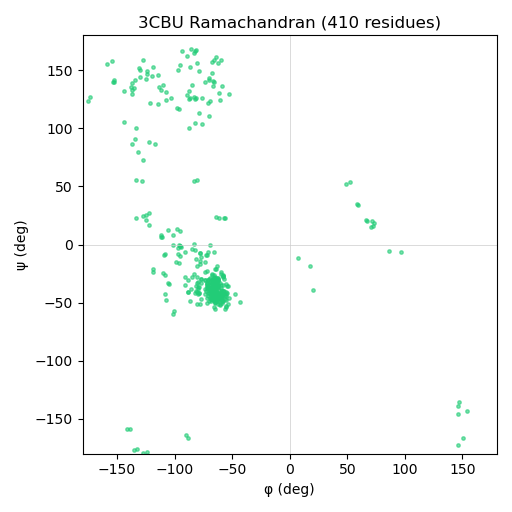 87.598 40.977 0.287 1.00 26.89 91 VAL A N 1
ATOM 696 C CA . VAL A 1 92 ? 87.189 41.902 1.378 1.00 25.64 91 VAL A CA 1
ATOM 697 C C . VAL A 1 92 ? 86.139 42.914 0.933 1.00 26.90 91 VAL A C 1
ATOM 698 O O . VAL A 1 92 ? 85.119 43.171 1.623 1.00 25.42 91 VAL A O 1
ATOM 702 N N . THR A 1 93 ? 86.392 43.517 -0.210 1.00 25.41 92 THR A N 1
ATOM 703 C CA . THR A 1 93 ? 85.566 44.629 -0.634 1.00 29.96 92 THR A CA 1
ATOM 704 C C . THR A 1 93 ? 84.195 44.096 -0.990 1.00 29.24 92 THR A C 1
ATOM 705 O O . THR A 1 93 ? 83.146 44.690 -0.708 1.00 28.42 92 THR A O 1
ATOM 709 N N . PHE A 1 94 ? 84.204 42.925 -1.591 1.00 30.88 93 PHE A N 1
ATOM 710 C CA . PHE A 1 94 ? 82.982 42.407 -2.175 1.00 32.37 93 PHE A CA 1
ATOM 711 C C . PHE A 1 94 ? 82.069 42.058 -1.024 1.00 33.85 93 PHE A C 1
ATOM 712 O O . PHE A 1 94 ? 80.890 42.420 -0.945 1.00 35.90 93 PHE A O 1
ATOM 720 N N . LEU A 1 95 ? 82.680 41.341 -0.118 1.00 31.75 94 LEU A N 1
ATOM 721 C CA . LEU A 1 95 ? 82.133 41.043 1.182 1.00 30.42 94 LEU A CA 1
ATOM 722 C C . LEU A 1 95 ? 81.453 42.197 1.940 1.00 32.88 94 LEU A C 1
ATOM 723 O O . LEU A 1 95 ? 80.337 42.044 2.459 1.00 36.05 94 LEU A O 1
ATOM 728 N N . GLU A 1 96 ? 82.136 43.340 2.025 1.00 29.11 95 GLU A N 1
ATOM 729 C CA . GLU A 1 96 ? 81.726 44.428 2.926 1.00 28.04 95 GLU A CA 1
ATOM 730 C C . GLU A 1 96 ? 80.741 45.268 2.212 1.00 29.85 95 GLU A C 1
ATOM 731 O O . GLU A 1 96 ? 79.631 45.515 2.704 1.00 29.07 95 GLU A O 1
ATOM 737 N N . LEU A 1 97 ? 81.114 45.628 0.986 1.00 29.57 96 LEU A N 1
ATOM 738 C CA . LEU A 1 97 ? 80.272 46.498 0.156 1.00 29.35 96 LEU A CA 1
ATOM 739 C C . LEU A 1 97 ? 78.977 45.833 -0.217 1.00 32.14 96 LEU A C 1
ATOM 740 O O . LEU A 1 97 ? 77.916 46.454 -0.180 1.00 34.21 96 LEU A O 1
ATOM 745 N N . TYR A 1 98 ? 79.042 44.552 -0.552 1.00 32.24 97 TYR A N 1
ATOM 746 C CA . TYR A 1 98 ? 77.884 43.931 -1.173 1.00 30.80 97 TYR A CA 1
ATOM 747 C C . TYR A 1 98 ? 77.124 42.954 -0.292 1.00 31.47 97 TYR A C 1
ATOM 748 O O . TYR A 1 98 ? 75.935 42.714 -0.518 1.00 32.64 97 TYR A O 1
ATOM 757 N N . LEU A 1 99 ? 77.793 42.359 0.679 1.00 27.57 98 LEU A N 1
ATOM 758 C CA . LEU A 1 99 ? 77.097 41.461 1.607 1.00 27.45 98 LEU A CA 1
ATOM 759 C C . LEU A 1 99 ? 76.805 42.185 2.906 1.00 26.45 98 LEU A C 1
ATOM 760 O O . LEU A 1 99 ? 75.657 42.336 3.295 1.00 27.70 98 LEU A O 1
ATOM 765 N N . GLU A 1 100 ? 77.846 42.691 3.551 1.00 27.47 99 GLU A N 1
ATOM 766 C CA . GLU A 1 100 ? 77.659 43.255 4.907 1.00 29.22 99 GLU A CA 1
ATOM 767 C C . GLU A 1 100 ? 76.768 44.518 4.854 1.00 29.23 99 GLU A C 1
ATOM 768 O O . GLU A 1 100 ? 75.744 44.613 5.537 1.00 27.27 99 GLU A O 1
ATOM 774 N N . LEU A 1 101 ? 77.145 45.471 4.013 1.00 26.06 100 LEU A N 1
ATOM 775 C CA . LEU A 1 101 ? 76.402 46.750 3.942 1.00 26.43 100 LEU A CA 1
ATOM 776 C C . LEU A 1 101 ? 74.993 46.548 3.403 1.00 28.35 100 LEU A C 1
ATOM 777 O O . LEU A 1 101 ? 74.057 47.223 3.806 1.00 27.02 100 LEU A O 1
ATOM 782 N N . THR A 1 102 ? 74.813 45.544 2.549 1.00 26.94 101 THR A N 1
ATOM 783 C CA . THR A 1 102 ? 73.492 45.244 2.056 1.00 27.42 101 THR A CA 1
ATOM 784 C C . THR A 1 102 ? 72.598 44.770 3.203 1.00 27.87 101 THR A C 1
ATOM 785 O O . THR A 1 102 ? 71.491 45.292 3.431 1.00 28.04 101 THR A O 1
ATOM 789 N N . ALA A 1 103 ? 73.130 43.810 3.943 1.00 28.23 102 ALA A N 1
ATOM 790 C CA . ALA A 1 103 ? 72.448 43.234 5.106 1.00 28.18 102 ALA A CA 1
ATOM 791 C C . ALA A 1 103 ? 72.238 44.265 6.201 1.00 27.67 102 ALA A C 1
ATOM 792 O O . ALA A 1 103 ? 71.229 44.253 6.857 1.00 24.84 102 ALA A O 1
ATOM 794 N N . ARG A 1 104 ? 73.187 45.181 6.344 1.00 26.30 103 ARG A N 1
ATOM 795 C CA . ARG A 1 104 ? 73.159 46.204 7.418 1.00 26.02 103 ARG A CA 1
ATOM 796 C C . ARG A 1 104 ? 71.907 47.075 7.406 1.00 26.83 103 ARG A C 1
ATOM 797 O O . ARG A 1 104 ? 71.434 47.525 8.442 1.00 26.90 103 ARG A O 1
ATOM 805 N N . GLU A 1 105 ? 71.330 47.238 6.226 1.00 26.24 104 GLU A N 1
ATOM 806 C CA . GLU A 1 105 ? 70.108 48.025 6.090 1.00 27.00 104 GLU A CA 1
ATOM 807 C C . GLU A 1 105 ? 68.980 47.355 6.843 1.00 28.38 104 GLU A C 1
ATOM 808 O O . GLU A 1 105 ? 68.016 47.974 7.201 1.00 26.97 104 GLU A O 1
ATOM 814 N N . LEU A 1 106 ? 69.136 46.056 7.089 1.00 28.11 105 LEU A N 1
ATOM 815 C CA . LEU A 1 106 ? 68.102 45.242 7.745 1.00 25.18 105 LEU A CA 1
ATOM 816 C C . LEU A 1 106 ? 68.306 45.082 9.246 1.00 26.10 105 LEU A C 1
ATOM 817 O O . LEU A 1 106 ? 67.394 44.642 9.958 1.00 25.75 105 LEU A O 1
ATOM 822 N N . TYR A 1 107 ? 69.515 45.389 9.718 1.00 27.29 106 TYR A N 1
ATOM 823 C CA . TYR A 1 107 ? 69.875 45.174 11.138 1.00 25.27 106 TYR A CA 1
ATOM 824 C C . TYR A 1 107 ? 68.926 45.843 12.154 1.00 29.54 106 TYR A C 1
ATOM 825 O O . TYR A 1 107 ? 68.742 45.348 13.244 1.00 27.97 106 TYR A O 1
ATOM 834 N N . PRO A 1 108 ? 68.384 47.036 11.838 1.00 31.37 107 PRO A N 1
ATOM 835 C CA . PRO A 1 108 ? 67.521 47.671 12.834 1.00 30.56 107 PRO A CA 1
ATOM 836 C C . PRO A 1 108 ? 66.395 46.750 13.242 1.00 28.48 107 PRO A C 1
ATOM 837 O O . PRO A 1 108 ? 66.040 46.671 14.402 1.00 29.84 107 PRO A O 1
ATOM 841 N N . GLU A 1 109 ? 65.824 46.087 12.250 1.00 27.50 108 GLU A N 1
ATOM 842 C CA . GLU A 1 109 ? 64.765 45.109 12.504 1.00 25.94 108 GLU A CA 1
ATOM 843 C C . GLU A 1 109 ? 65.257 43.743 12.982 1.00 26.57 108 GLU A C 1
ATOM 844 O O . GLU A 1 109 ? 64.691 43.181 13.900 1.00 26.75 108 GLU A O 1
ATOM 850 N N . ALA A 1 110 ? 66.328 43.228 12.384 1.00 26.23 109 ALA A N 1
ATOM 851 C CA . ALA A 1 110 ? 66.784 41.854 12.686 1.00 25.84 109 ALA A CA 1
ATOM 852 C C . ALA A 1 110 ? 67.357 41.786 14.078 1.00 27.54 109 ALA A C 1
ATOM 853 O O . ALA A 1 110 ? 67.214 40.768 14.758 1.00 28.05 109 ALA A O 1
ATOM 855 N N . PHE A 1 111 ? 68.062 42.850 14.478 1.00 26.94 110 PHE A N 1
ATOM 856 C CA . PHE A 1 111 ? 68.849 42.778 15.704 1.00 27.89 110 PHE A CA 1
ATOM 857 C C . PHE A 1 111 ? 68.466 43.761 16.810 1.00 28.56 110 PHE A C 1
ATOM 858 O O . PHE A 1 111 ? 68.835 43.560 17.950 1.00 32.00 110 PHE A O 1
ATOM 866 N N . PHE A 1 112 ? 67.790 44.844 16.473 1.00 30.36 111 PHE A N 1
ATOM 867 C CA . PHE A 1 112 ? 67.602 45.921 17.446 1.00 30.03 111 PHE A CA 1
ATOM 868 C C . PHE A 1 112 ? 66.150 46.324 17.687 1.00 30.80 111 PHE A C 1
ATOM 869 O O . PHE A 1 112 ? 65.872 47.440 18.138 1.00 30.18 111 PHE A O 1
ATOM 877 N N . GLY A 1 113 ? 65.238 45.430 17.359 1.00 27.49 112 GLY A N 1
ATOM 878 C CA . GLY A 1 113 ? 63.841 45.590 17.761 1.00 27.33 112 GLY A CA 1
ATOM 879 C C . GLY A 1 113 ? 63.092 46.693 17.046 1.00 29.13 112 GLY A C 1
ATOM 880 O O . GLY A 1 113 ? 61.970 47.094 17.450 1.00 32.61 112 GLY A O 1
ATOM 881 N N . GLY A 1 114 ? 63.697 47.138 15.953 1.00 29.26 113 GLY A N 1
ATOM 882 C CA . GLY A 1 114 ? 63.075 48.090 15.029 1.00 26.32 113 GLY A CA 1
ATOM 883 C C . GLY A 1 114 ? 62.240 47.448 13.935 1.00 28.49 113 GLY A C 1
ATOM 884 O O . GLY A 1 114 ? 61.919 46.258 13.975 1.00 25.13 113 GLY A O 1
ATOM 885 N N . LYS A 1 115 ? 61.918 48.267 12.938 1.00 27.10 114 LYS A N 1
ATOM 886 C CA . LYS A 1 115 ? 61.129 47.849 11.775 1.00 30.13 114 LYS A CA 1
ATOM 887 C C . LYS A 1 115 ? 61.774 48.432 10.546 1.00 30.55 114 LYS A C 1
ATOM 888 O O . LYS A 1 115 ? 62.266 49.541 10.584 1.00 29.67 114 LYS A O 1
ATOM 890 N N . VAL A 1 116 ? 61.849 47.652 9.486 1.00 30.26 115 VAL A N 1
ATOM 891 C CA . VAL A 1 116 ? 62.240 48.199 8.183 1.00 31.58 115 VAL A CA 1
ATOM 892 C C . VAL A 1 116 ? 61.113 47.837 7.230 1.00 32.12 115 VAL A C 1
ATOM 893 O O . VAL A 1 116 ? 60.419 46.818 7.412 1.00 29.63 115 VAL A O 1
ATOM 897 N N . SER A 1 117 ? 60.879 48.718 6.268 1.00 31.59 116 SER A N 1
ATOM 898 C CA . SER A 1 117 ? 59.786 48.529 5.321 1.00 30.27 116 SER A CA 1
ATOM 899 C C . SER A 1 117 ? 59.879 47.289 4.452 1.00 30.34 116 SER A C 1
ATOM 900 O O . SER A 1 117 ? 60.953 46.773 4.162 1.00 27.83 116 SER A O 1
ATOM 903 N N . ASP A 1 118 ? 58.725 46.850 3.978 1.00 29.00 117 ASP A N 1
ATOM 904 C CA . ASP A 1 118 ? 58.705 45.758 3.004 1.00 31.43 117 ASP A CA 1
ATOM 905 C C . ASP A 1 118 ? 59.511 46.117 1.762 1.00 30.71 117 ASP A C 1
ATOM 906 O O . ASP A 1 118 ? 60.150 45.276 1.148 1.00 30.29 117 ASP A O 1
ATOM 911 N N . ASN A 1 119 ? 59.473 47.391 1.403 1.00 31.84 118 ASN A N 1
ATOM 912 C CA . ASN A 1 119 ? 60.173 47.862 0.179 1.00 31.99 118 ASN A CA 1
ATOM 913 C C . ASN A 1 119 ? 61.675 47.689 0.339 1.00 31.33 118 ASN A C 1
ATOM 914 O O . ASN A 1 119 ? 62.389 47.220 -0.560 1.00 31.26 118 ASN A O 1
ATOM 919 N N . VAL A 1 120 ? 62.150 48.103 1.505 1.00 29.49 119 VAL A N 1
ATOM 920 C CA . VAL A 1 120 ? 63.567 47.904 1.858 1.00 28.16 119 VAL A CA 1
ATOM 921 C C . VAL A 1 120 ? 63.933 46.415 1.801 1.00 29.86 119 VAL A C 1
ATOM 922 O O . VAL A 1 120 ? 64.948 45.974 1.191 1.00 29.02 119 VAL A O 1
ATOM 926 N N . LYS A 1 121 ? 63.084 45.618 2.434 1.00 28.80 120 LYS A N 1
ATOM 927 C CA . LYS A 1 121 ? 63.375 44.188 2.527 1.00 27.66 120 LYS A CA 1
ATOM 928 C C . LYS A 1 121 ? 63.500 43.587 1.125 1.00 29.40 120 LYS A C 1
ATOM 929 O O . LYS A 1 121 ? 64.381 42.790 0.813 1.00 26.44 120 LYS A O 1
ATOM 935 N N . GLU A 1 122 ? 62.560 43.983 0.289 1.00 28.63 121 GLU A N 1
ATOM 936 C CA . GLU A 1 122 ? 62.458 43.489 -1.084 1.00 29.69 121 GLU A CA 1
ATOM 937 C C . GLU A 1 122 ? 63.675 43.902 -1.881 1.00 28.49 121 GLU A C 1
ATOM 938 O O . GLU A 1 122 ? 64.262 43.110 -2.595 1.00 28.38 121 GLU A O 1
ATOM 944 N N . ARG A 1 123 ? 64.091 45.149 -1.677 1.00 31.28 122 ARG A N 1
ATOM 945 C CA . ARG A 1 123 ? 65.302 45.715 -2.310 1.00 30.74 122 ARG A CA 1
ATOM 946 C C . ARG A 1 123 ? 66.575 44.930 -1.953 1.00 32.98 122 ARG A C 1
ATOM 947 O O . ARG A 1 123 ? 67.400 44.587 -2.809 1.00 28.77 122 ARG A O 1
ATOM 955 N N . GLN A 1 124 ? 66.752 44.709 -0.659 1.00 28.14 123 GLN A N 1
ATOM 956 C CA . GLN A 1 124 ? 67.978 44.115 -0.165 1.00 28.84 123 GLN A CA 1
ATOM 957 C C . GLN A 1 124 ? 68.067 42.662 -0.575 1.00 28.37 123 GLN A C 1
ATOM 958 O O . GLN A 1 124 ? 69.136 42.118 -0.748 1.00 29.41 123 GLN A O 1
ATOM 964 N N . LEU A 1 125 ? 66.922 42.029 -0.726 1.00 26.78 124 LEU A N 1
ATOM 965 C CA . LEU A 1 125 ? 66.883 40.611 -1.077 1.00 27.61 124 LEU A CA 1
ATOM 966 C C . LEU A 1 125 ? 67.312 40.431 -2.524 1.00 30.96 124 LEU A C 1
ATOM 967 O O . LEU A 1 125 ? 68.015 39.484 -2.880 1.00 32.89 124 LEU A O 1
ATOM 972 N N . LYS A 1 126 ? 66.885 41.366 -3.354 1.00 32.07 125 LYS A N 1
ATOM 973 C CA . LYS A 1 126 ? 67.203 41.324 -4.780 1.00 33.70 125 LYS A CA 1
ATOM 974 C C . LYS A 1 126 ? 68.708 41.527 -4.916 1.00 31.64 125 LYS A C 1
ATOM 975 O O . LYS A 1 126 ? 69.369 40.867 -5.696 1.00 33.30 125 LYS A O 1
ATOM 979 N N . LEU A 1 127 ? 69.256 42.413 -4.101 1.00 30.30 126 LEU A N 1
ATOM 980 C CA . LEU A 1 127 ? 70.701 42.642 -4.120 1.00 27.27 126 LEU A CA 1
ATOM 981 C C . LEU A 1 127 ? 71.457 41.407 -3.667 1.00 28.75 126 LEU A C 1
ATOM 982 O O . LEU A 1 127 ? 72.415 40.970 -4.316 1.00 29.29 126 LEU A O 1
ATOM 987 N N . LEU A 1 128 ? 71.030 40.846 -2.534 1.00 27.04 127 LEU A N 1
ATOM 988 C CA . LEU A 1 128 ? 71.734 39.708 -1.938 1.00 28.71 127 LEU A CA 1
ATOM 989 C C . LEU A 1 128 ? 71.669 38.505 -2.836 1.00 28.86 127 LEU A C 1
ATOM 990 O O . LEU A 1 128 ? 72.606 37.705 -2.916 1.00 29.26 127 LEU A O 1
ATOM 995 N N . SER A 1 129 ? 70.564 38.407 -3.548 1.00 33.03 128 SER A N 1
ATOM 996 C CA . SER A 1 129 ? 70.342 37.276 -4.451 1.00 34.55 128 SER A CA 1
ATOM 997 C C . SER A 1 129 ? 71.320 37.301 -5.588 1.00 34.96 128 SER A C 1
ATOM 998 O O . SER A 1 129 ? 71.706 36.257 -6.125 1.00 37.90 128 SER A O 1
ATOM 1001 N N . ARG A 1 130 ? 71.792 38.495 -5.901 1.00 35.44 129 ARG A N 1
ATOM 1002 C CA . ARG A 1 130 ? 72.797 38.655 -6.950 1.00 35.44 129 ARG A CA 1
ATOM 1003 C C . ARG A 1 130 ? 74.185 38.512 -6.381 1.00 31.40 129 ARG A C 1
ATOM 1004 O O . ARG A 1 130 ? 75.077 37.939 -6.986 1.00 31.84 129 ARG A O 1
ATOM 1012 N N . TYR A 1 131 ? 74.366 39.097 -5.207 1.00 31.34 130 TYR A N 1
ATOM 1013 C CA . TYR A 1 131 ? 75.684 39.324 -4.676 1.00 27.63 130 TYR A CA 1
ATOM 1014 C C . TYR A 1 131 ? 76.271 38.082 -4.022 1.00 29.49 130 TYR A C 1
ATOM 1015 O O . TYR A 1 131 ? 77.482 37.859 -4.068 1.00 28.42 130 TYR A O 1
ATOM 1024 N N . VAL A 1 132 ? 75.418 37.267 -3.425 1.00 27.60 131 VAL A N 1
ATOM 1025 C CA . VAL A 1 132 ? 75.902 36.034 -2.770 1.00 27.44 131 VAL A CA 1
ATOM 1026 C C . VAL A 1 132 ? 76.548 35.074 -3.784 1.00 29.82 131 VAL A C 1
ATOM 1027 O O . VAL A 1 132 ? 77.652 34.552 -3.556 1.00 28.05 131 VAL A O 1
ATOM 1031 N N . PRO A 1 133 ? 75.889 34.845 -4.925 1.00 30.08 132 PRO A N 1
ATOM 1032 C CA . PRO A 1 133 ? 76.531 33.921 -5.835 1.00 29.79 132 PRO A CA 1
ATOM 1033 C C . PRO A 1 133 ? 77.798 34.487 -6.450 1.00 27.62 132 PRO A C 1
ATOM 1034 O O . PRO A 1 133 ? 78.737 33.748 -6.775 1.00 28.11 132 PRO A O 1
ATOM 1038 N N . ALA A 1 134 ? 77.825 35.804 -6.571 1.00 27.82 133 ALA A N 1
ATOM 1039 C CA . ALA A 1 134 ? 78.976 36.485 -7.117 1.00 28.19 133 ALA A CA 1
ATOM 1040 C C . ALA A 1 134 ? 80.137 36.343 -6.148 1.00 28.89 133 ALA A C 1
ATOM 1041 O O . ALA A 1 134 ? 81.272 36.099 -6.557 1.00 29.78 133 ALA A O 1
ATOM 1043 N N . PHE A 1 135 ? 79.841 36.465 -4.856 1.00 28.00 134 PHE A N 1
ATOM 1044 C CA . PHE A 1 135 ? 80.862 36.302 -3.816 1.00 28.45 134 PHE A CA 1
ATOM 1045 C C . PHE A 1 135 ? 81.375 34.858 -3.800 1.00 29.21 134 PHE A C 1
ATOM 1046 O O . PHE A 1 135 ? 82.568 34.610 -3.611 1.00 29.03 134 PHE A O 1
ATOM 1054 N N . ALA A 1 136 ? 80.468 33.903 -4.007 1.00 28.60 135 ALA A N 1
ATOM 1055 C CA . ALA A 1 136 ? 80.853 32.489 -4.020 1.00 28.37 135 ALA A CA 1
ATOM 1056 C C . ALA A 1 136 ? 81.826 32.209 -5.145 1.00 28.85 135 ALA A C 1
ATOM 1057 O O . ALA A 1 136 ? 82.666 31.325 -5.040 1.00 31.37 135 ALA A O 1
ATOM 1059 N N . LYS A 1 137 ? 81.707 32.959 -6.233 1.00 29.96 136 LYS A N 1
ATOM 1060 C CA . LYS A 1 137 ? 82.612 32.792 -7.388 1.00 30.31 136 LYS A CA 1
ATOM 1061 C C . LYS A 1 137 ? 84.055 33.152 -6.967 1.00 32.11 136 LYS A C 1
ATOM 1062 O O . LYS A 1 137 ? 85.014 32.428 -7.244 1.00 35.73 136 LYS A O 1
ATOM 1065 N N . LEU A 1 138 ? 84.160 34.198 -6.169 1.00 28.34 137 LEU A N 1
ATOM 1066 C CA . LEU A 1 138 ? 85.447 34.737 -5.756 1.00 29.83 137 LEU A CA 1
ATOM 1067 C C . LEU A 1 138 ? 86.073 33.953 -4.617 1.00 28.33 137 LEU A C 1
ATOM 1068 O O . LEU A 1 138 ? 87.274 33.777 -4.592 1.00 29.77 137 LEU A 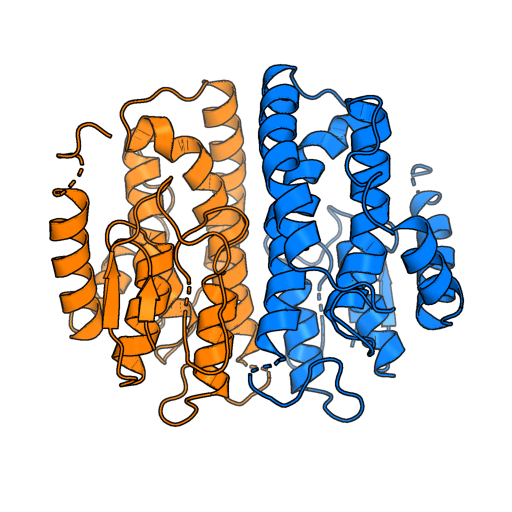O 1
ATOM 1073 N N . ALA A 1 139 ? 85.257 33.547 -3.646 1.00 28.41 138 ALA A N 1
ATOM 1074 C CA . ALA A 1 139 ? 85.757 32.901 -2.429 1.00 27.56 138 ALA A CA 1
ATOM 1075 C C . ALA A 1 139 ? 86.335 31.553 -2.771 1.00 28.37 138 ALA A C 1
ATOM 1076 O O . ALA A 1 139 ? 85.841 30.854 -3.653 1.00 31.57 138 ALA A O 1
ATOM 1078 N N . LYS A 1 140 ? 87.352 31.167 -2.024 1.00 29.79 139 LYS A N 1
ATOM 1079 C CA . LYS A 1 140 ? 88.035 29.900 -2.237 1.00 28.50 139 LYS A CA 1
ATOM 1080 C C . LYS A 1 140 ? 87.718 28.876 -1.151 1.00 30.68 139 LYS A C 1
ATOM 1081 O O . LYS A 1 140 ? 87.382 27.748 -1.441 1.00 33.63 139 LYS A O 1
ATOM 1087 N N . PHE A 1 141 ? 87.796 29.289 0.101 1.00 30.72 140 PHE A N 1
ATOM 1088 C CA . PHE A 1 141 ? 87.516 28.408 1.245 1.00 28.47 140 PHE A CA 1
ATOM 1089 C C . PHE A 1 141 ? 88.342 27.152 1.118 1.00 31.36 140 PHE A C 1
ATOM 1090 O O . PHE A 1 141 ? 87.809 26.049 1.140 1.00 30.30 140 PHE A O 1
ATOM 1098 N N . SER A 1 142 ? 89.647 27.353 0.970 1.00 29.88 141 SER A N 1
ATOM 1099 C CA . SER A 1 142 ? 90.596 26.272 0.699 1.00 32.65 141 SER A CA 1
ATOM 1100 C C . SER A 1 142 ? 91.866 26.288 1.555 1.00 31.71 141 SER A C 1
ATOM 1101 O O . SER A 1 142 ? 92.968 26.259 1.025 1.00 32.74 141 SER A O 1
ATOM 1104 N N . PRO A 1 143 ? 91.714 26.288 2.885 1.00 31.16 142 PRO A N 1
ATOM 1105 C CA . PRO A 1 143 ? 90.465 26.282 3.612 1.00 30.31 142 PRO A CA 1
ATOM 1106 C C . PRO A 1 143 ? 90.055 27.712 4.003 1.00 29.41 142 PRO A C 1
ATOM 1107 O O . PRO A 1 143 ? 88.950 27.958 4.475 1.00 30.13 142 PRO A O 1
ATOM 1111 N N . TYR A 1 144 ? 90.978 28.633 3.809 1.00 29.14 143 TYR A N 1
ATOM 1112 C CA . TYR A 1 144 ? 90.723 30.059 4.160 1.00 29.89 143 TYR A CA 1
ATOM 1113 C C . TYR A 1 144 ? 89.950 30.763 3.047 1.00 27.65 143 TYR A C 1
ATOM 1114 O O . TYR A 1 144 ? 89.832 30.261 1.948 1.00 27.85 143 TYR A O 1
ATOM 1123 N N . VAL A 1 145 ? 89.427 31.936 3.330 1.00 27.98 144 VAL A N 1
ATOM 1124 C CA . VAL A 1 145 ? 88.420 32.533 2.406 1.00 27.12 144 VAL A CA 1
ATOM 1125 C C . VAL A 1 145 ? 88.988 32.835 1.038 1.00 27.29 144 VAL A C 1
ATOM 1126 O O . VAL A 1 145 ? 88.295 32.720 0.030 1.00 27.71 144 VAL A O 1
ATOM 1130 N N . ALA A 1 146 ? 90.260 33.209 1.006 1.00 28.20 145 ALA A N 1
ATOM 1131 C CA . ALA A 1 146 ? 90.891 33.647 -0.221 1.00 25.38 145 ALA A CA 1
ATOM 1132 C C . ALA A 1 146 ? 91.910 32.614 -0.664 1.00 28.05 145 ALA A C 1
ATOM 1133 O O . ALA A 1 146 ? 92.625 32.824 -1.608 1.00 29.36 145 ALA A O 1
ATOM 1135 N N . GLY A 1 147 ? 91.961 31.480 0.010 1.00 29.19 146 GLY A N 1
ATOM 1136 C CA . GLY A 1 147 ? 92.943 30.445 -0.337 1.00 29.18 146 GLY A CA 1
ATOM 1137 C C . GLY A 1 147 ? 93.478 29.631 0.817 1.00 31.95 146 GLY A C 1
ATOM 1138 O O . GLY A 1 147 ? 92.778 29.363 1.791 1.00 33.64 146 GLY A O 1
ATOM 1139 N N . ASP A 1 148 ? 94.750 29.257 0.705 1.00 34.58 147 ASP A N 1
ATOM 1140 C CA . ASP A 1 148 ? 95.345 28.251 1.614 1.00 35.77 147 ASP A CA 1
ATOM 1141 C C . ASP A 1 148 ? 96.062 28.933 2.756 1.00 34.87 147 ASP A C 1
ATOM 1142 O O . ASP A 1 148 ? 96.626 28.297 3.628 1.00 40.21 147 ASP A O 1
ATOM 1147 N N . THR A 1 149 ? 96.042 30.246 2.746 1.00 33.13 148 THR A N 1
ATOM 1148 C CA . THR A 1 149 ? 96.561 30.981 3.896 1.00 35.12 148 THR A CA 1
ATOM 1149 C C . THR A 1 149 ? 95.570 31.992 4.439 1.00 33.02 148 THR A C 1
ATOM 1150 O O . THR A 1 149 ? 94.655 32.442 3.759 1.00 31.29 148 THR A O 1
ATOM 1154 N N . PHE A 1 150 ? 95.831 32.328 5.695 1.00 32.01 149 PHE A N 1
ATOM 1155 C CA . PHE A 1 150 ? 95.022 33.227 6.484 1.00 31.74 149 PHE A CA 1
ATOM 1156 C C . PHE A 1 150 ? 95.456 34.645 6.143 1.00 31.45 149 PHE A C 1
ATOM 1157 O O . PHE A 1 150 ? 96.626 34.968 6.189 1.00 32.00 149 PHE A O 1
ATOM 1165 N N . THR A 1 151 ? 94.482 35.470 5.782 1.00 28.87 150 THR A N 1
ATOM 1166 C CA . THR A 1 151 ? 94.750 36.819 5.303 1.00 27.28 150 THR A CA 1
ATOM 1167 C C . THR A 1 151 ? 93.808 37.828 5.932 1.00 29.33 150 THR A C 1
ATOM 1168 O O . THR A 1 151 ? 92.933 37.489 6.729 1.00 27.04 150 THR A O 1
ATOM 1172 N N . LEU A 1 152 ? 93.954 39.060 5.495 1.00 27.27 151 LEU A N 1
ATOM 1173 C CA . LEU A 1 152 ? 93.035 40.118 5.891 1.00 27.63 151 LEU A CA 1
ATOM 1174 C C . LEU A 1 152 ? 91.615 39.784 5.516 1.00 25.58 151 LEU A C 1
ATOM 1175 O O . LEU A 1 152 ? 90.648 40.291 6.147 1.00 27.81 151 LEU A O 1
ATOM 1180 N N . ALA A 1 153 ? 91.463 38.963 4.473 1.00 24.26 152 ALA A N 1
ATOM 1181 C CA . ALA A 1 153 ? 90.117 38.583 4.017 1.00 23.01 152 ALA A CA 1
ATOM 1182 C C . ALA A 1 153 ? 89.401 37.764 5.073 1.00 23.77 152 ALA A C 1
ATOM 1183 O O . ALA A 1 153 ? 88.197 37.881 5.257 1.00 24.68 152 ALA A O 1
ATOM 1185 N N . ASP A 1 154 ? 90.175 36.958 5.791 1.00 24.41 153 ASP A N 1
ATOM 1186 C CA . ASP A 1 154 ? 89.671 36.124 6.860 1.00 25.62 153 ASP A CA 1
ATOM 1187 C C . ASP A 1 154 ? 89.306 36.953 8.063 1.00 26.33 153 ASP A C 1
ATOM 1188 O O . ASP A 1 154 ? 88.350 36.664 8.756 1.00 26.93 153 ASP A O 1
ATOM 1193 N N . CYS A 1 155 ? 90.047 38.018 8.287 1.00 26.28 154 CYS A N 1
ATOM 1194 C CA . CYS A 1 155 ? 89.714 38.912 9.386 1.00 25.61 154 CYS A CA 1
ATOM 1195 C C . CYS A 1 155 ? 88.307 39.483 9.199 1.00 27.26 154 CYS A C 1
ATOM 1196 O O . CYS A 1 155 ? 87.521 39.673 10.143 1.00 23.86 154 CYS A O 1
ATOM 1199 N N . ALA A 1 156 ? 88.010 39.749 7.941 1.00 24.77 155 ALA A N 1
ATOM 1200 C CA . ALA A 1 156 ? 86.706 40.283 7.565 1.00 25.25 155 ALA A CA 1
ATOM 1201 C C . ALA A 1 156 ? 85.649 39.155 7.556 1.00 25.76 155 ALA A C 1
ATOM 1202 O O . ALA A 1 156 ? 84.587 39.274 8.158 1.00 27.07 155 ALA A O 1
ATOM 1204 N N . ALA A 1 157 ? 85.943 38.056 6.871 1.00 25.89 156 ALA A N 1
ATOM 1205 C CA . ALA A 1 157 ? 84.930 36.994 6.677 1.00 24.55 156 ALA A CA 1
ATOM 1206 C C . ALA A 1 157 ? 84.484 36.377 8.011 1.00 24.93 156 ALA A C 1
ATOM 1207 O O . ALA A 1 157 ? 83.308 36.001 8.186 1.00 22.83 156 ALA A O 1
ATOM 1209 N N . ALA A 1 158 ? 85.426 36.298 8.938 1.00 24.11 157 ALA A N 1
ATOM 1210 C CA . ALA A 1 158 ? 85.238 35.625 10.225 1.00 25.85 157 ALA A CA 1
ATOM 1211 C C . ALA A 1 158 ? 84.142 36.316 11.017 1.00 26.10 157 ALA A C 1
ATOM 1212 O O . ALA A 1 158 ? 83.407 35.688 11.772 1.00 26.98 157 ALA A O 1
ATOM 1214 N N . VAL A 1 159 ? 84.014 37.618 10.804 1.00 24.28 158 VAL A N 1
ATOM 1215 C CA . VAL A 1 159 ? 83.078 38.435 11.599 1.00 25.48 158 VAL A CA 1
ATOM 1216 C C . VAL A 1 159 ? 81.825 38.793 10.811 1.00 26.00 158 VAL A C 1
ATOM 1217 O O . VAL A 1 159 ? 80.728 38.845 11.358 1.00 26.38 158 VAL A O 1
ATOM 1221 N N . HIS A 1 160 ? 81.977 38.988 9.506 1.00 23.74 159 HIS A N 1
ATOM 1222 C CA . HIS A 1 160 ? 80.833 39.405 8.695 1.00 24.57 159 HIS A CA 1
ATOM 1223 C C . HIS A 1 160 ? 79.920 38.266 8.291 1.00 26.07 159 HIS A C 1
ATOM 1224 O O . HIS A 1 160 ? 78.712 38.431 8.242 1.00 27.11 159 HIS A O 1
ATOM 1231 N N . LEU A 1 161 ? 80.480 37.122 7.937 1.00 26.87 160 LEU A N 1
ATOM 1232 C CA . LEU A 1 161 ? 79.642 36.059 7.391 1.00 28.32 160 LEU A CA 1
ATOM 1233 C C . LEU A 1 161 ? 78.566 35.609 8.395 1.00 27.89 160 LEU A C 1
ATOM 1234 O O . LEU A 1 161 ? 77.458 35.350 7.991 1.00 28.13 160 LEU A O 1
ATOM 1239 N N . PRO A 1 162 ? 78.920 35.431 9.684 1.00 29.35 161 PRO A N 1
ATOM 1240 C CA . PRO A 1 162 ? 77.933 34.943 10.616 1.00 30.09 161 PRO A CA 1
ATOM 1241 C C . PRO A 1 162 ? 76.791 35.932 10.777 1.00 29.46 161 PRO A C 1
ATOM 1242 O O . PRO A 1 162 ? 75.673 35.564 10.952 1.00 27.58 161 PRO A O 1
ATOM 1246 N N . LEU A 1 163 ? 77.092 37.201 10.669 1.00 32.06 162 LEU A N 1
ATOM 1247 C CA . LEU A 1 163 ? 76.071 38.248 10.847 1.00 31.16 162 LEU A CA 1
ATOM 1248 C C . LEU A 1 163 ? 75.133 38.291 9.657 1.00 29.67 162 LEU A C 1
ATOM 1249 O O . LEU A 1 163 ? 73.941 38.511 9.791 1.00 29.51 162 LEU A O 1
ATOM 1254 N N . VAL A 1 164 ? 75.682 38.134 8.458 1.00 29.00 163 VAL A N 1
ATOM 1255 C CA . VAL A 1 164 ? 74.843 38.150 7.251 1.00 26.92 163 VAL A CA 1
ATOM 1256 C C . VAL A 1 164 ? 73.878 36.955 7.268 1.00 27.26 163 VAL A C 1
ATOM 1257 O O . VAL A 1 164 ? 72.661 37.058 6.935 1.00 28.16 163 VAL A O 1
ATOM 1261 N N . SER A 1 165 ? 74.420 35.818 7.680 1.00 27.41 164 SER A N 1
ATOM 1262 C CA . SER A 1 165 ? 73.635 34.622 7.883 1.00 26.81 164 SER A CA 1
ATOM 1263 C C . SER A 1 165 ? 72.483 34.808 8.858 1.00 27.47 164 SER A C 1
ATOM 1264 O O . SER A 1 165 ? 71.301 34.538 8.547 1.00 24.96 164 SER A O 1
ATOM 1267 N N . SER A 1 166 ? 72.833 35.270 10.040 1.00 24.94 165 SER A N 1
ATOM 1268 C CA . SER A 1 166 ? 71.825 35.499 11.087 1.00 26.51 165 SER A CA 1
ATOM 1269 C C . SER A 1 166 ? 70.778 36.462 10.640 1.00 24.04 165 SER A C 1
ATOM 1270 O O . SER A 1 166 ? 69.592 36.272 10.852 1.00 26.19 165 SER A O 1
ATOM 1273 N N . CYS A 1 167 ? 71.254 37.567 10.094 1.00 25.68 166 CYS A N 1
ATOM 1274 C CA . CYS A 1 167 ? 70.346 38.605 9.639 1.00 25.28 166 CYS A CA 1
ATOM 1275 C C . CYS A 1 167 ? 69.306 38.075 8.645 1.00 25.57 166 CYS A C 1
ATOM 1276 O O . CYS A 1 167 ? 68.106 38.308 8.793 1.00 27.26 166 CYS A O 1
ATOM 1279 N N . THR A 1 168 ? 69.771 37.319 7.652 1.00 27.00 167 THR A N 1
ATOM 1280 C CA . THR A 1 168 ? 68.886 36.828 6.583 1.00 25.82 167 THR A CA 1
ATOM 1281 C C . THR A 1 168 ? 67.930 35.743 7.079 1.00 25.67 167 THR A C 1
ATOM 1282 O O . THR A 1 168 ? 66.745 35.658 6.645 1.00 26.90 167 THR A O 1
ATOM 1286 N N . LYS A 1 169 ? 68.412 34.913 7.998 1.00 24.36 168 LYS A N 1
ATOM 1287 C CA . LYS A 1 169 ? 67.540 33.906 8.564 1.00 25.37 168 LYS A CA 1
ATOM 1288 C C . LYS A 1 169 ? 66.351 34.591 9.230 1.00 24.99 168 LYS A C 1
ATOM 1289 O O . LYS A 1 169 ? 65.214 34.174 9.081 1.00 21.02 168 LYS A O 1
ATOM 1295 N N . ILE A 1 170 ? 66.621 35.679 9.921 1.00 24.36 169 ILE A N 1
ATOM 1296 C CA . ILE A 1 170 ? 65.566 36.339 10.687 1.00 24.34 169 ILE A CA 1
ATOM 1297 C C . ILE A 1 170 ? 64.583 37.031 9.749 1.00 23.17 169 ILE A C 1
ATOM 1298 O O . ILE A 1 170 ? 63.380 36.840 9.830 1.00 23.67 169 ILE A O 1
ATOM 1303 N N . ILE A 1 171 ? 65.126 37.808 8.831 1.00 24.52 170 ILE A N 1
ATOM 1304 C CA . ILE A 1 171 ? 64.318 38.652 7.925 1.00 24.66 170 ILE A CA 1
ATOM 1305 C C . ILE A 1 171 ? 63.590 37.821 6.878 1.00 26.14 170 ILE A C 1
ATOM 1306 O O . ILE A 1 171 ? 62.386 38.005 6.659 1.00 23.57 170 ILE A O 1
ATOM 1311 N N . TYR A 1 172 ? 64.312 36.880 6.262 1.00 24.10 171 TYR A N 1
ATOM 1312 C CA . TYR A 1 172 ? 63.793 36.152 5.096 1.00 24.66 171 TYR A CA 1
ATOM 1313 C C . TYR A 1 172 ? 63.432 34.697 5.372 1.00 23.71 171 TYR A C 1
ATOM 1314 O O . TYR A 1 172 ? 62.806 34.010 4.542 1.00 23.69 171 TYR A O 1
ATOM 1323 N N . GLY A 1 173 ? 63.789 34.247 6.556 1.00 23.81 172 GLY A N 1
ATOM 1324 C CA . GLY A 1 173 ? 63.551 3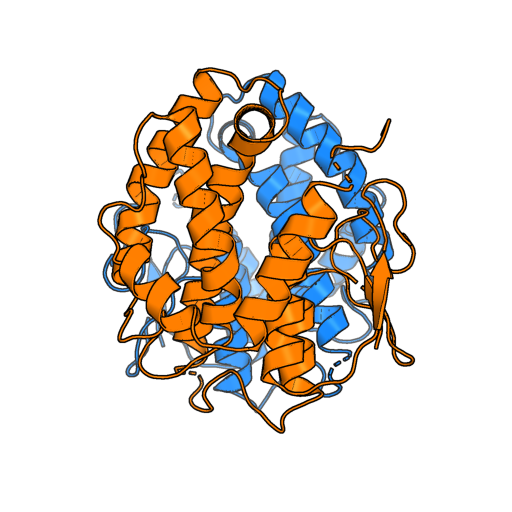2.853 6.972 1.00 26.08 172 GLY A CA 1
ATOM 1325 C C . GLY A 1 173 ? 64.395 31.886 6.169 1.00 27.17 172 GLY A C 1
ATOM 1326 O O . GLY A 1 173 ? 64.087 30.692 6.031 1.00 28.56 172 GLY A O 1
ATOM 1327 N N . LYS A 1 174 ? 65.444 32.436 5.593 1.00 27.06 173 LYS A N 1
ATOM 1328 C CA . LYS A 1 174 ? 66.423 31.647 4.852 1.00 28.29 173 LYS A CA 1
ATOM 1329 C C . LYS A 1 174 ? 67.806 32.222 5.071 1.00 27.74 173 LYS A C 1
ATOM 1330 O O . LYS A 1 174 ? 67.988 33.422 4.978 1.00 29.59 173 LYS A O 1
ATOM 1334 N N . ASP A 1 175 ? 68.760 31.353 5.378 1.00 27.88 174 ASP A N 1
ATOM 1335 C CA . ASP A 1 175 ? 70.184 31.704 5.426 1.00 29.37 174 ASP A CA 1
ATOM 1336 C C . ASP A 1 175 ? 70.634 31.795 4.010 1.00 32.90 174 ASP A C 1
ATOM 1337 O O . ASP A 1 175 ? 70.849 30.783 3.368 1.00 32.16 174 ASP A O 1
ATOM 1342 N N . LEU A 1 176 ? 70.790 33.019 3.530 1.00 31.18 175 LEU A N 1
ATOM 1343 C CA . LEU A 1 176 ? 71.110 33.229 2.130 1.00 32.98 175 LEU A CA 1
ATOM 1344 C C . LEU A 1 176 ? 72.565 32.807 1.810 1.00 33.14 175 LEU A C 1
ATOM 1345 O O . LEU A 1 176 ? 72.960 32.754 0.661 1.00 33.79 175 LEU A O 1
ATOM 1350 N N . LEU A 1 177 ? 73.344 32.501 2.842 1.00 33.30 176 LEU A N 1
ATOM 1351 C CA . LEU A 1 177 ? 74.703 31.972 2.645 1.00 32.55 176 LEU A CA 1
ATOM 1352 C C . LEU A 1 177 ? 74.719 30.454 2.704 1.00 32.09 176 LEU A C 1
ATOM 1353 O O . LEU A 1 177 ? 75.766 29.841 2.765 1.00 33.25 176 LEU A O 1
ATOM 1358 N N . ALA A 1 178 ? 73.546 29.849 2.678 1.00 34.95 177 ALA A N 1
ATOM 1359 C CA . ALA A 1 178 ? 73.420 28.393 2.968 1.00 36.04 177 ALA A CA 1
ATOM 1360 C C . ALA A 1 178 ? 74.251 27.489 2.035 1.00 37.67 177 ALA A C 1
ATOM 1361 O O . ALA A 1 178 ? 74.689 26.394 2.407 1.00 34.63 177 ALA A O 1
ATOM 1363 N N . ASP A 1 179 ? 74.500 27.981 0.838 1.00 39.37 178 ASP A N 1
ATOM 1364 C CA . ASP A 1 179 ? 75.083 27.156 -0.210 1.00 42.64 178 ASP A CA 1
ATOM 1365 C C . ASP A 1 179 ? 76.589 27.331 -0.225 1.00 42.74 178 ASP A C 1
ATOM 1366 O O . ASP A 1 179 ? 77.295 26.725 -1.019 1.00 45.19 178 ASP A O 1
ATOM 1371 N N . LEU A 1 180 ? 77.063 28.199 0.647 1.00 40.26 179 LEU A N 1
ATOM 1372 C CA . LEU A 1 180 ? 78.494 28.390 0.835 1.00 39.21 179 LEU A CA 1
ATOM 1373 C C . LEU A 1 180 ? 78.974 27.529 2.005 1.00 38.50 179 LEU A C 1
ATOM 1374 O O . LEU A 1 180 ? 78.213 27.208 2.895 1.00 38.65 179 LEU A O 1
ATOM 1379 N N . PRO A 1 181 ? 80.246 27.157 2.004 1.00 37.88 180 PRO A N 1
ATOM 1380 C CA . PRO A 1 181 ? 80.752 26.284 3.062 1.00 37.33 180 PRO A CA 1
ATOM 1381 C C . PRO A 1 181 ? 81.142 27.025 4.317 1.00 37.29 180 PRO A C 1
ATOM 1382 O O . PRO A 1 181 ? 82.253 26.887 4.801 1.00 37.75 180 PRO A O 1
ATOM 1386 N N . VAL A 1 182 ? 80.198 27.794 4.833 1.00 37.34 181 VAL A N 1
ATOM 1387 C CA . VAL A 1 182 ? 80.459 28.715 5.959 1.00 37.06 181 VAL A CA 1
ATOM 1388 C C . VAL A 1 182 ? 80.621 27.985 7.271 1.00 35.96 181 VAL A C 1
ATOM 1389 O O . VAL A 1 182 ? 81.467 28.340 8.076 1.00 35.48 181 VAL A O 1
ATOM 1393 N N . LYS A 1 183 ? 79.833 26.936 7.479 1.00 36.94 182 LYS A N 1
ATOM 1394 C CA . LYS A 1 183 ? 79.880 26.221 8.766 1.00 35.75 182 LYS A CA 1
ATOM 1395 C C . LYS A 1 183 ? 81.267 25.640 8.883 1.00 32.57 182 LYS A C 1
ATOM 1396 O O . LYS A 1 183 ? 81.900 25.715 9.916 1.00 32.45 182 LYS A O 1
ATOM 1398 N N . GLU A 1 184 ? 81.756 25.104 7.774 1.00 34.53 183 GLU A N 1
ATOM 1399 C CA . GLU A 1 184 ? 83.066 24.429 7.749 1.00 30.38 183 GLU A CA 1
ATOM 1400 C C . GLU A 1 184 ? 84.211 25.461 7.870 1.00 31.29 183 GLU A C 1
ATOM 1401 O O . GLU A 1 184 ? 85.274 25.225 8.491 1.00 26.87 183 GLU A O 1
ATOM 1403 N N . TYR A 1 185 ? 83.990 26.619 7.265 1.00 31.61 184 TYR A N 1
ATOM 1404 C CA . TYR A 1 185 ? 84.970 27.720 7.356 1.00 33.17 184 TYR A CA 1
ATOM 1405 C C . TYR A 1 185 ? 85.139 28.189 8.801 1.00 33.09 184 TYR A C 1
ATOM 1406 O O . TYR A 1 185 ? 86.258 28.329 9.318 1.00 30.55 184 TYR A O 1
ATOM 1415 N N . LEU A 1 186 ? 84.013 28.421 9.458 1.00 33.62 185 LEU A N 1
ATOM 1416 C CA . LEU A 1 186 ? 84.049 28.922 10.832 1.00 36.17 185 LEU A CA 1
ATOM 1417 C C . LEU A 1 186 ? 84.672 27.894 11.760 1.00 36.56 185 LEU A C 1
ATOM 1418 O O . LEU A 1 186 ? 85.311 28.230 12.768 1.00 35.53 185 LEU A O 1
ATOM 1423 N N . LYS A 1 187 ? 84.516 26.631 11.390 1.00 36.82 186 LYS A N 1
ATOM 1424 C CA . LYS A 1 187 ? 85.082 25.560 12.186 1.00 36.48 186 LYS A CA 1
ATOM 1425 C C . LYS A 1 187 ? 86.577 25.592 12.062 1.00 36.06 186 LYS A C 1
ATOM 1426 O O . LYS A 1 187 ? 87.281 25.392 13.032 1.00 37.48 186 LYS A O 1
ATOM 1429 N N . THR A 1 188 ? 87.052 25.815 10.847 1.00 35.29 187 THR A N 1
ATOM 1430 C CA . THR A 1 188 ? 88.488 26.020 10.585 1.00 33.56 187 THR A CA 1
ATOM 1431 C C . THR A 1 188 ? 89.039 27.163 11.449 1.00 32.61 187 THR A C 1
ATOM 1432 O O . THR A 1 188 ? 90.117 27.077 12.021 1.00 35.89 187 THR A O 1
ATOM 1436 N N . LEU A 1 189 ? 88.288 28.248 11.523 1.00 31.35 188 LEU A N 1
ATOM 1437 C CA . LEU A 1 189 ? 88.747 29.466 12.237 1.00 29.98 188 LEU A CA 1
ATOM 1438 C C . LEU A 1 189 ? 88.684 29.248 13.735 1.00 31.43 188 LEU A C 1
ATOM 1439 O O . LEU A 1 189 ? 89.479 29.776 14.479 1.00 28.05 188 LEU A O 1
ATOM 1444 N N . SER A 1 190 ? 87.722 28.422 14.141 1.00 33.54 189 SER A N 1
ATOM 1445 C CA . SER A 1 190 ? 87.340 28.287 15.553 1.00 35.52 189 SER A CA 1
ATOM 1446 C C . SER A 1 190 ? 88.542 27.870 16.353 1.00 36.12 189 SER A C 1
ATOM 1447 O O . SER A 1 190 ? 88.659 28.168 17.531 1.00 38.23 189 SER A O 1
ATOM 1450 N N . GLU A 1 191 ? 89.456 27.200 15.670 1.00 36.99 190 GLU A N 1
ATOM 1451 C CA . GLU A 1 191 ? 90.656 26.636 16.298 1.00 37.57 190 GLU A CA 1
ATOM 1452 C C . GLU A 1 191 ? 91.708 27.702 16.676 1.00 36.21 190 GLU A C 1
ATOM 1453 O O . GLU A 1 191 ? 92.630 27.444 17.431 1.00 37.44 190 GLU A O 1
ATOM 1455 N N . ARG A 1 192 ? 91.554 28.892 16.130 1.00 30.93 191 ARG A N 1
ATOM 1456 C CA . ARG A 1 192 ? 92.551 29.947 16.272 1.00 29.02 191 ARG A CA 1
ATOM 1457 C C . ARG A 1 192 ? 92.354 30.731 17.562 1.00 29.28 191 ARG A C 1
ATOM 1458 O O . ARG A 1 192 ? 91.250 31.135 17.881 1.00 32.86 191 ARG A O 1
ATOM 1466 N N . PRO A 1 193 ? 93.444 31.026 18.266 1.00 30.94 192 PRO A N 1
ATOM 1467 C CA . PRO A 1 193 ? 93.289 31.712 19.511 1.00 30.05 192 PRO A CA 1
ATOM 1468 C C . PRO A 1 193 ? 92.745 33.109 19.327 1.00 31.30 192 PRO A C 1
ATOM 1469 O O . PRO A 1 193 ? 91.917 33.558 20.120 1.00 31.22 192 PRO A O 1
ATOM 1473 N N . SER A 1 194 ? 93.207 33.791 18.291 1.00 30.07 193 SER A N 1
ATOM 1474 C CA . SER A 1 194 ? 92.684 35.134 18.009 1.00 28.90 193 SER A CA 1
ATOM 1475 C C . SER A 1 194 ? 91.159 35.080 17.936 1.00 28.02 193 SER A C 1
ATOM 1476 O O . SER A 1 194 ? 90.452 35.870 18.528 1.00 29.98 193 SER A O 1
ATOM 1479 N N . VAL A 1 195 ? 90.660 34.084 17.230 1.00 29.82 194 VAL A N 1
ATOM 1480 C CA . VAL A 1 195 ? 89.241 33.961 16.953 1.00 26.59 194 VAL A CA 1
ATOM 1481 C C . VAL A 1 195 ? 88.491 33.621 18.241 1.00 30.49 194 VAL A C 1
ATOM 1482 O O . VAL A 1 195 ? 87.395 34.133 18.535 1.00 29.88 194 VAL A O 1
ATOM 1486 N N . GLN A 1 196 ? 89.127 32.787 19.050 1.00 30.87 195 GLN A N 1
ATOM 1487 C CA . GLN A 1 196 ? 88.522 32.358 20.302 1.00 28.98 195 GLN A CA 1
ATOM 1488 C C . GLN A 1 196 ? 88.367 33.547 21.221 1.00 27.83 195 GLN A C 1
ATOM 1489 O O . GLN A 1 196 ? 87.330 33.739 21.814 1.00 28.68 195 GLN A O 1
ATOM 1495 N N . LYS A 1 197 ? 89.388 34.374 21.289 1.00 27.64 196 LYS A N 1
ATOM 1496 C CA . LYS A 1 197 ? 89.330 35.546 22.170 1.00 28.42 196 LYS A CA 1
ATOM 1497 C C . LYS A 1 197 ? 88.287 36.545 21.657 1.00 26.30 196 LYS A C 1
ATOM 1498 O O . LYS A 1 197 ? 87.484 37.083 22.392 1.00 25.21 196 LYS A O 1
ATOM 1504 N N . VAL A 1 198 ? 88.319 36.783 20.363 1.00 25.63 197 VAL A N 1
ATOM 1505 C CA . VAL A 1 198 ? 87.449 37.785 19.762 1.00 26.21 197 VAL A CA 1
ATOM 1506 C C . VAL A 1 198 ? 85.967 37.359 19.993 1.00 28.69 197 VAL A C 1
ATOM 1507 O O . VAL A 1 198 ? 85.085 38.171 20.345 1.00 30.82 197 VAL A O 1
ATOM 1511 N N . ASN A 1 199 ? 85.700 36.076 19.806 1.00 28.54 198 ASN A N 1
ATOM 1512 C CA . ASN A 1 199 ? 84.322 35.583 19.952 1.00 29.70 198 ASN A CA 1
ATOM 1513 C C . ASN A 1 199 ? 83.839 35.617 21.395 1.00 29.62 198 ASN A C 1
ATOM 1514 O O . ASN A 1 199 ? 82.69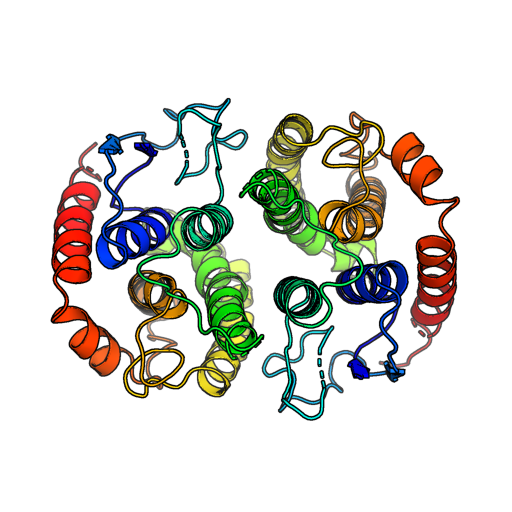5 35.956 21.662 1.00 30.35 198 ASN A O 1
ATOM 1519 N N . ALA A 1 200 ? 84.737 35.298 22.316 1.00 28.66 199 ALA A N 1
ATOM 1520 C CA . ALA A 1 200 ? 84.401 35.321 23.735 1.00 29.88 199 ALA A CA 1
ATOM 1521 C C . ALA A 1 200 ? 84.140 36.760 24.175 1.00 29.24 199 ALA A C 1
ATOM 1522 O O . ALA A 1 200 ? 83.150 37.052 24.882 1.00 31.44 199 ALA A O 1
ATOM 1524 N N . ASP A 1 201 ? 85.006 37.654 23.728 1.00 27.34 200 ASP A N 1
ATOM 1525 C CA . ASP A 1 201 ? 84.868 39.097 24.040 1.00 25.90 200 ASP A CA 1
ATOM 1526 C C . ASP A 1 201 ? 83.596 39.676 23.436 1.00 24.55 200 ASP A C 1
ATOM 1527 O O . ASP A 1 201 ? 82.956 40.567 23.992 1.00 25.12 200 ASP A O 1
ATOM 1532 N N . ARG A 1 202 ? 83.258 39.172 22.262 1.00 26.08 201 ARG A N 1
ATOM 1533 C CA . ARG A 1 202 ? 82.110 39.675 21.518 1.00 25.61 201 ARG A CA 1
ATOM 1534 C C . ARG A 1 202 ? 80.824 39.378 22.271 1.00 26.26 201 ARG A C 1
ATOM 1535 O O . ARG A 1 202 ? 79.909 40.221 22.355 1.00 27.12 201 ARG A O 1
ATOM 1543 N N . LYS A 1 203 ? 80.756 38.150 22.789 1.00 26.94 202 LYS A N 1
ATOM 1544 C CA . LYS A 1 203 ? 79.551 37.666 23.452 1.00 27.69 202 LYS A CA 1
ATOM 1545 C C . LYS A 1 203 ? 79.347 38.439 24.751 1.00 26.54 202 LYS A C 1
ATOM 1546 O O . LYS A 1 203 ? 78.252 38.860 25.070 1.00 26.98 202 LYS A O 1
ATOM 1552 N N . ALA A 1 204 ? 80.448 38.650 25.452 1.00 29.02 203 ALA A N 1
ATOM 1553 C CA . ALA A 1 204 ? 80.450 39.456 26.679 1.00 26.35 203 ALA A CA 1
ATOM 1554 C C . ALA A 1 204 ? 79.984 40.888 26.422 1.00 25.59 203 ALA A C 1
ATOM 1555 O O . ALA A 1 204 ? 79.127 41.421 27.119 1.00 26.02 203 ALA A O 1
ATOM 1557 N N . ASN A 1 205 ? 80.490 41.509 25.370 1.00 26.63 204 ASN A N 1
ATOM 1558 C CA . ASN A 1 205 ? 80.144 42.894 25.115 1.00 24.15 204 ASN A CA 1
ATOM 1559 C C . ASN A 1 205 ? 78.711 43.036 24.632 1.00 24.37 204 ASN A C 1
ATOM 1560 O O . ASN A 1 205 ? 78.037 44.045 24.868 1.00 23.99 204 ASN A O 1
ATOM 1565 N N . THR A 1 206 ? 78.261 42.031 23.896 1.00 25.57 205 THR A N 1
ATOM 1566 C CA . THR A 1 206 ? 76.907 42.042 23.314 1.00 26.40 205 THR A CA 1
ATOM 1567 C C . THR A 1 206 ? 75.875 41.988 24.469 1.00 24.97 205 THR A C 1
ATOM 1568 O O . THR A 1 206 ? 74.897 42.705 24.487 1.00 26.73 205 THR A O 1
ATOM 1572 N N . GLU A 1 207 ? 76.156 41.137 25.434 1.00 26.47 206 GLU A N 1
ATOM 1573 C CA . GLU A 1 207 ? 75.333 41.058 26.638 1.00 27.84 206 GLU A CA 1
ATOM 1574 C C . GLU A 1 207 ? 75.336 42.400 27.358 1.00 28.15 206 GLU A C 1
ATOM 1575 O O . GLU A 1 207 ? 74.285 42.925 27.711 1.00 29.42 206 GLU A O 1
ATOM 1581 N N . LEU A 1 208 ? 76.521 42.987 27.490 1.00 27.40 207 LEU A N 1
ATOM 1582 C CA . LEU A 1 208 ? 76.683 44.285 28.170 1.00 25.54 207 LEU A CA 1
ATOM 1583 C C . LEU A 1 208 ? 75.902 45.363 27.463 1.00 25.84 207 LEU A C 1
ATOM 1584 O O . LEU A 1 208 ? 75.172 46.115 28.068 1.00 27.29 207 LEU A O 1
ATOM 1597 N N . LEU A 1 210 ? 73.355 45.219 25.509 1.00 30.48 209 LEU A N 1
ATOM 1598 C CA . LEU A 1 210 ? 71.897 45.082 25.516 1.00 31.07 209 LEU A CA 1
ATOM 1599 C C . LEU A 1 210 ? 71.360 45.143 26.927 1.00 34.53 209 LEU A C 1
ATOM 1600 O O . LEU A 1 210 ? 70.175 45.286 27.116 1.00 38.22 209 LEU A O 1
ATOM 1605 N N . SER A 1 211 ? 72.229 45.063 27.919 1.00 36.24 210 SER A N 1
ATOM 1606 C CA . SER A 1 211 ? 71.811 45.250 29.329 1.00 39.19 210 SER A CA 1
ATOM 1607 C C . SER A 1 211 ? 71.489 46.685 29.577 1.00 42.21 210 SER A C 1
ATOM 1608 O O . SER A 1 211 ? 70.655 47.060 30.412 1.00 49.18 210 SER A O 1
ATOM 1611 N N . ARG A 1 212 ? 72.265 47.464 28.866 1.00 47.99 211 ARG A N 1
ATOM 1612 C CA . ARG A 1 212 ? 72.539 48.881 29.158 1.00 50.33 211 ARG A CA 1
ATOM 1613 C C . ARG A 1 212 ? 71.387 49.643 29.905 1.00 54.66 211 ARG A C 1
ATOM 1614 O O . ARG A 1 212 ? 71.148 49.424 31.142 1.00 55.92 211 ARG A O 1
ATOM 1630 N N . LEU B 1 3 ? 97.189 46.389 -19.943 1.00 41.17 2 LEU B N 1
ATOM 1631 C CA . LEU B 1 3 ? 96.009 46.128 -19.147 1.00 36.80 2 LEU B CA 1
ATOM 1632 C C . LEU B 1 3 ? 94.803 46.735 -19.826 1.00 32.17 2 LEU B C 1
ATOM 1633 O O . LEU B 1 3 ? 94.874 47.731 -20.558 1.00 30.97 2 LEU B O 1
ATOM 1638 N N . LYS B 1 4 ? 93.696 46.053 -19.653 1.00 29.28 3 LYS B N 1
ATOM 1639 C CA . LYS B 1 4 ? 92.420 46.559 -20.158 1.00 26.80 3 LYS B CA 1
ATOM 1640 C C . LYS B 1 4 ? 91.628 47.123 -19.015 1.00 26.37 3 LYS B C 1
ATOM 1641 O O . LYS B 1 4 ? 91.413 46.454 -17.997 1.00 26.19 3 LYS B O 1
ATOM 1647 N N . LEU B 1 5 ? 91.204 48.367 -19.183 1.00 25.74 4 LEU B N 1
ATOM 1648 C CA . LEU B 1 5 ? 90.233 48.974 -18.291 1.00 24.43 4 LEU B CA 1
ATOM 1649 C C . LEU B 1 5 ? 88.846 48.836 -18.901 1.00 25.43 4 LEU B C 1
ATOM 1650 O O . LEU B 1 5 ? 88.546 49.396 -19.952 1.00 25.42 4 LEU B O 1
ATOM 1655 N N . CYS B 1 6 ? 87.981 48.097 -18.219 1.00 23.32 5 CYS B N 1
ATOM 1656 C CA . CYS B 1 6 ? 86.691 47.772 -18.797 1.00 23.79 5 CYS B CA 1
ATOM 1657 C C . CYS B 1 6 ? 85.550 48.477 -18.104 1.00 25.94 5 CYS B C 1
ATOM 1658 O O . CYS B 1 6 ? 85.456 48.528 -16.892 1.00 24.94 5 CYS B O 1
ATOM 1661 N N . GLY B 1 7 ? 84.650 48.962 -18.940 1.00 25.43 6 GLY B N 1
ATOM 1662 C CA . GLY B 1 7 ? 83.458 49.639 -18.478 1.00 24.27 6 GLY B CA 1
ATOM 1663 C C . GLY B 1 7 ? 83.106 50.725 -19.449 1.00 24.03 6 GLY B C 1
ATOM 1664 O O . GLY B 1 7 ? 83.246 50.573 -20.646 1.00 28.33 6 GLY B O 1
ATOM 1665 N N . PHE B 1 8 ? 82.708 51.845 -18.900 1.00 24.25 7 PHE B N 1
ATOM 1666 C CA . PHE B 1 8 ? 82.237 52.976 -19.712 1.00 23.55 7 PHE B CA 1
ATOM 1667 C C . PHE B 1 8 ? 82.479 54.284 -18.959 1.00 22.92 7 PHE B C 1
ATOM 1668 O O . PHE B 1 8 ? 82.403 54.345 -17.719 1.00 24.47 7 PHE B O 1
ATOM 1676 N N . ALA B 1 9 ? 82.875 55.299 -19.723 1.00 25.69 8 ALA B N 1
ATOM 1677 C CA . ALA B 1 9 ? 83.412 56.565 -19.179 1.00 25.59 8 ALA B CA 1
ATOM 1678 C C . ALA B 1 9 ? 82.358 57.445 -18.483 1.00 27.01 8 ALA B C 1
ATOM 1679 O O . ALA B 1 9 ? 82.687 58.449 -17.837 1.00 27.67 8 ALA B O 1
ATOM 1681 N N . ALA B 1 10 ? 81.098 57.043 -18.571 1.00 26.92 9 ALA B N 1
ATOM 1682 C CA . ALA B 1 10 ? 80.045 57.790 -17.883 1.00 26.79 9 ALA B CA 1
ATOM 1683 C C . ALA B 1 10 ? 80.097 57.402 -16.422 1.00 29.24 9 ALA B C 1
ATOM 1684 O O . ALA B 1 10 ? 79.532 58.056 -15.572 1.00 31.72 9 ALA B O 1
ATOM 1686 N N . SER B 1 11 ? 80.812 56.333 -16.131 1.00 30.13 10 SER B N 1
ATOM 1687 C CA . SER B 1 11 ? 80.952 55.854 -14.737 1.00 28.37 10 SER B CA 1
ATOM 1688 C C . SER B 1 11 ? 82.030 56.606 -13.956 1.00 25.80 10 SER B C 1
ATOM 1689 O O . SER B 1 11 ? 83.180 56.646 -14.350 1.00 27.03 10 SER B O 1
ATOM 1692 N N . ASN B 1 12 ? 81.635 57.157 -12.807 1.00 27.72 11 ASN B N 1
ATOM 1693 C CA . ASN B 1 12 ? 82.590 57.832 -11.895 1.00 26.22 11 ASN B CA 1
ATOM 1694 C C . ASN B 1 12 ? 83.625 56.902 -11.321 1.00 25.67 11 ASN B C 1
ATOM 1695 O O . ASN B 1 12 ? 84.794 57.227 -11.270 1.00 26.27 11 ASN B O 1
ATOM 1700 N N . TYR B 1 13 ? 83.219 55.699 -10.946 1.00 26.06 12 TYR B N 1
ATOM 1701 C CA . TYR B 1 13 ? 84.212 54.761 -10.424 1.00 25.81 12 TYR B CA 1
ATOM 1702 C C . TYR B 1 13 ? 85.204 54.306 -11.495 1.00 23.81 12 TYR B C 1
ATOM 1703 O O . TYR B 1 13 ? 86.330 53.996 -11.205 1.00 26.83 12 TYR B O 1
ATOM 1712 N N . TYR B 1 14 ? 84.754 54.261 -12.727 1.00 24.95 13 TYR B N 1
ATOM 1713 C CA . TYR B 1 14 ? 85.626 53.911 -13.893 1.00 23.63 13 TYR B CA 1
ATOM 1714 C C . TYR B 1 14 ? 86.648 54.976 -14.044 1.00 21.61 13 TYR B C 1
ATOM 1715 O O . TYR B 1 14 ? 87.862 54.741 -14.148 1.00 25.54 13 TYR B O 1
ATOM 1724 N N . ASN B 1 15 ? 86.146 56.196 -14.037 1.00 23.26 14 ASN B N 1
ATOM 1725 C CA . ASN B 1 15 ? 87.020 57.358 -14.186 1.00 23.56 14 ASN B CA 1
ATOM 1726 C C . ASN B 1 15 ? 88.038 57.611 -13.080 1.00 22.01 14 ASN B C 1
ATOM 1727 O O . ASN B 1 15 ? 89.079 58.257 -13.293 1.00 25.92 14 ASN B O 1
ATOM 1732 N N . LYS B 1 16 ? 87.700 57.164 -11.881 1.00 23.91 15 LYS B N 1
ATOM 1733 C CA . LYS B 1 16 ? 88.626 57.196 -10.756 1.00 22.35 15 LYS B CA 1
ATOM 1734 C C . LYS B 1 16 ? 89.881 56.399 -11.068 1.00 23.64 15 LYS B C 1
ATOM 1735 O O . LYS B 1 16 ? 90.990 56.837 -10.810 1.00 24.50 15 LYS B O 1
ATOM 1741 N N . VAL B 1 17 ? 89.656 55.205 -11.611 1.00 23.52 16 VAL B N 1
ATOM 1742 C CA . VAL B 1 17 ? 90.733 54.314 -12.067 1.00 22.97 16 VAL B CA 1
ATOM 1743 C C . VAL B 1 17 ? 91.483 54.910 -13.254 1.00 24.08 16 VAL B C 1
ATOM 1744 O O . VAL B 1 17 ? 92.711 54.978 -13.272 1.00 23.80 16 VAL B O 1
ATOM 1748 N N . LYS B 1 18 ? 90.723 55.417 -14.214 1.00 22.55 17 LYS B N 1
ATOM 1749 C CA . LYS B 1 18 ? 91.301 56.033 -15.409 1.00 23.38 17 LYS B CA 1
ATOM 1750 C C . LYS B 1 18 ? 92.278 57.178 -15.044 1.00 24.73 17 LYS B C 1
ATOM 1751 O O . LYS B 1 18 ? 93.346 57.311 -15.600 1.00 23.62 17 LYS B O 1
ATOM 1757 N N . LEU B 1 19 ? 91.868 58.013 -14.115 1.00 26.99 18 LEU B N 1
ATOM 1758 C CA . LEU B 1 19 ? 92.690 59.123 -13.641 1.00 25.09 18 LEU B CA 1
ATOM 1759 C C . LEU B 1 19 ? 94.008 58.591 -13.028 1.00 27.38 18 LEU B C 1
ATOM 1760 O O . LEU B 1 19 ? 95.102 59.126 -13.298 1.00 25.48 18 LEU B O 1
ATOM 1765 N N . ALA B 1 20 ? 93.899 57.534 -12.221 1.00 24.24 19 ALA B N 1
ATOM 1766 C CA . ALA B 1 20 ? 95.107 56.934 -11.613 1.00 25.74 19 ALA B CA 1
ATOM 1767 C C . ALA B 1 20 ? 96.014 56.442 -12.702 1.00 25.23 19 ALA B C 1
ATOM 1768 O O . ALA B 1 20 ? 97.225 56.658 -12.671 1.00 25.55 19 ALA B O 1
ATOM 1770 N N . LEU B 1 21 ? 95.426 55.778 -13.691 1.00 26.84 20 LEU B N 1
ATOM 1771 C CA . LEU B 1 21 ? 96.246 55.209 -14.769 1.00 25.49 20 LEU B CA 1
ATOM 1772 C C . LEU B 1 21 ? 96.956 56.333 -15.529 1.00 28.16 20 LEU B C 1
ATOM 1773 O O . LEU B 1 21 ? 98.140 56.258 -15.847 1.00 25.60 20 LEU B O 1
ATOM 1778 N N . LEU B 1 22 ? 96.193 57.368 -15.843 1.00 26.60 21 LEU B N 1
ATOM 1779 C CA . LEU B 1 22 ? 96.734 58.492 -16.588 1.00 26.34 21 LEU B CA 1
ATOM 1780 C C . LEU B 1 22 ? 97.831 59.177 -15.774 1.00 27.03 21 LEU B C 1
ATOM 1781 O O . LEU B 1 22 ? 98.909 59.498 -16.283 1.00 27.40 21 LEU B O 1
ATOM 1786 N N . GLU B 1 23 ? 97.564 59.386 -14.501 1.00 25.84 22 GLU B N 1
ATOM 1787 C CA . GLU B 1 23 ? 98.510 60.119 -13.646 1.00 28.09 22 GLU B CA 1
ATOM 1788 C C . GLU B 1 23 ? 99.832 59.362 -13.492 1.00 28.55 22 GLU B C 1
ATOM 1789 O O . GLU B 1 23 ? 100.896 59.959 -13.404 1.00 30.52 22 GLU B O 1
ATOM 1795 N N . LYS B 1 24 ? 99.751 58.047 -13.557 1.00 29.75 23 LYS B N 1
ATOM 1796 C CA . LYS B 1 24 ? 100.892 57.165 -13.273 1.00 30.68 23 LYS B CA 1
ATOM 1797 C C . LYS B 1 24 ? 101.606 56.789 -14.545 1.00 33.58 23 LYS B C 1
ATOM 1798 O O . LYS B 1 24 ? 102.597 56.092 -14.526 1.00 35.82 23 LYS B O 1
ATOM 1804 N N . ASN B 1 25 ? 101.079 57.283 -15.646 1.00 32.52 24 ASN B N 1
ATOM 1805 C CA . ASN B 1 25 ? 101.628 56.978 -16.964 1.00 35.61 24 ASN B CA 1
ATOM 1806 C C . ASN B 1 25 ? 101.627 55.497 -17.275 1.00 33.65 24 ASN B C 1
ATOM 1807 O O . ASN B 1 25 ? 102.506 54.986 -17.935 1.00 32.75 24 ASN B O 1
ATOM 1812 N N . VAL B 1 26 ? 100.624 54.798 -16.778 1.00 32.43 25 VAL B N 1
ATOM 1813 C CA . VAL B 1 26 ? 100.484 53.369 -17.065 1.00 29.87 25 VAL B CA 1
ATOM 1814 C C . VAL B 1 26 ? 99.659 53.206 -18.351 1.00 29.15 25 VAL B C 1
ATOM 1815 O O . VAL B 1 26 ? 98.578 53.793 -18.499 1.00 29.46 25 VAL B O 1
ATOM 1819 N N . PRO B 1 27 ? 100.173 52.430 -19.297 1.00 30.08 26 PRO B N 1
ATOM 1820 C CA . PRO B 1 27 ? 99.488 52.195 -20.558 1.00 30.74 26 PRO B CA 1
ATOM 1821 C C . PRO B 1 27 ? 98.330 51.287 -20.372 1.00 29.90 26 PRO B C 1
ATOM 1822 O O . PRO B 1 27 ? 98.391 50.321 -19.611 1.00 31.03 26 PRO B O 1
ATOM 1826 N N . PHE B 1 28 ? 97.268 51.625 -21.061 1.00 28.76 27 PHE B N 1
ATOM 1827 C CA . PHE B 1 28 ? 96.053 50.840 -20.957 1.00 30.78 27 PHE B CA 1
ATOM 1828 C C . PHE B 1 28 ? 95.205 50.965 -22.172 1.00 29.12 27 PHE B C 1
ATOM 1829 O O . PHE B 1 28 ? 95.271 51.928 -22.887 1.00 30.09 27 PHE B O 1
ATOM 1837 N N . GLU B 1 29 ? 94.374 49.963 -22.337 1.00 29.71 28 GLU B N 1
ATOM 1838 C CA . GLU B 1 29 ? 93.355 49.960 -23.353 1.00 30.85 28 GLU B CA 1
ATOM 1839 C C . GLU B 1 29 ? 91.984 50.036 -22.679 1.00 29.19 28 GLU B C 1
ATOM 1840 O O . GLU B 1 29 ? 91.695 49.293 -21.727 1.00 27.46 28 GLU B O 1
ATOM 1846 N N . GLU B 1 30 ? 91.148 50.928 -23.191 1.00 26.77 29 GLU B N 1
ATOM 1847 C CA . GLU B 1 30 ? 89.761 51.015 -22.726 1.00 26.73 29 GLU B CA 1
ATOM 1848 C C . GLU B 1 30 ? 88.889 50.064 -23.505 1.00 26.84 29 GLU B C 1
ATOM 1849 O O . GLU B 1 30 ? 88.898 50.049 -24.715 1.00 25.32 29 GLU B O 1
ATOM 1855 N N . VAL B 1 31 ? 88.195 49.220 -22.778 1.00 25.70 30 VAL B N 1
ATOM 1856 C CA . VAL B 1 31 ? 87.217 48.297 -23.345 1.00 24.02 30 VAL B CA 1
ATOM 1857 C C . VAL B 1 31 ? 85.814 48.669 -22.857 1.00 27.12 30 VAL B C 1
ATOM 1858 O O . VAL B 1 31 ? 85.533 48.712 -21.641 1.00 25.59 30 VAL B O 1
ATOM 1862 N N . LEU B 1 32 ? 84.951 48.955 -23.832 1.00 25.01 31 LEU B N 1
ATOM 1863 C CA . LEU B 1 32 ? 83.551 49.306 -23.581 1.00 24.23 31 LEU B CA 1
ATOM 1864 C C . LEU B 1 32 ? 82.794 48.070 -23.127 1.00 26.64 31 LEU B C 1
ATOM 1865 O O . LEU B 1 32 ? 82.776 47.053 -23.781 1.00 26.01 31 LEU B O 1
ATOM 1870 N N . ALA B 1 33 ? 82.208 48.178 -21.938 1.00 26.84 32 ALA B N 1
ATOM 1871 C CA . ALA B 1 33 ? 81.406 47.088 -21.342 1.00 26.21 32 ALA B CA 1
ATOM 1872 C C . ALA B 1 33 ? 80.271 47.741 -20.596 1.00 26.38 32 ALA B C 1
ATOM 1873 O O . ALA B 1 33 ? 80.493 48.343 -19.558 1.00 28.49 32 ALA B O 1
ATOM 1875 N N . TRP B 1 34 ? 79.075 47.677 -21.163 1.00 26.70 33 TRP B N 1
ATOM 1876 C CA . TRP B 1 34 ? 77.911 48.337 -20.558 1.00 26.13 33 TRP B CA 1
ATOM 1877 C C . TRP B 1 34 ? 77.358 47.472 -19.428 1.00 29.57 33 TRP B C 1
ATOM 1878 O O . TRP B 1 34 ? 77.546 46.243 -19.398 1.00 26.88 33 TRP B O 1
ATOM 1889 N N . ILE B 1 35 ? 76.662 48.122 -18.503 1.00 31.46 34 ILE B N 1
ATOM 1890 C CA . ILE B 1 35 ? 75.919 47.357 -17.490 1.00 33.22 34 ILE B CA 1
ATOM 1891 C C . ILE B 1 35 ? 75.013 46.344 -18.185 1.00 32.78 34 ILE B C 1
ATOM 1892 O O . ILE B 1 35 ? 74.286 46.657 -19.143 1.00 34.20 34 ILE B O 1
ATOM 1897 N N . GLY B 1 36 ? 75.110 45.106 -17.744 1.00 33.02 35 GLY B N 1
ATOM 1898 C CA . GLY B 1 36 ? 74.244 44.044 -18.268 1.00 32.45 35 GLY B CA 1
ATOM 1899 C C . GLY B 1 36 ? 74.944 43.277 -19.361 1.00 33.09 35 GLY B C 1
ATOM 1900 O O . GLY B 1 36 ? 74.451 42.258 -19.856 1.00 34.71 35 GLY B O 1
ATOM 1901 N N . GLU B 1 37 ? 76.113 43.779 -19.731 1.00 32.22 36 GLU B N 1
ATOM 1902 C CA . GLU B 1 37 ? 76.886 43.197 -20.826 1.00 30.18 36 GLU B CA 1
ATOM 1903 C C . GLU B 1 37 ? 78.340 43.007 -20.488 1.00 31.57 36 GLU B C 1
ATOM 1904 O O . GLU B 1 37 ? 79.180 42.932 -21.372 1.00 31.44 36 GLU B O 1
ATOM 1910 N N . THR B 1 38 ? 78.629 42.930 -19.204 1.00 30.12 37 THR B N 1
ATOM 1911 C CA . THR B 1 38 ? 80.006 42.768 -18.744 1.00 32.28 37 THR B CA 1
ATOM 1912 C C . THR B 1 38 ? 80.475 41.311 -18.820 1.00 31.49 37 THR B C 1
ATOM 1913 O O . THR B 1 38 ? 79.690 40.378 -18.966 1.00 31.70 37 THR B O 1
ATOM 1917 N N . ASP B 1 39 ? 81.778 41.159 -18.674 1.00 30.29 38 ASP B N 1
ATOM 1918 C CA . ASP B 1 39 ? 82.442 39.854 -18.609 1.00 31.50 38 ASP B CA 1
ATOM 1919 C C . ASP B 1 39 ? 82.450 39.377 -17.173 1.00 32.87 38 ASP B C 1
ATOM 1920 O O . ASP B 1 39 ? 83.301 39.772 -16.363 1.00 33.26 38 ASP B O 1
ATOM 1925 N N . THR B 1 40 ? 81.512 38.484 -16.885 1.00 34.92 39 THR B N 1
ATOM 1926 C CA . THR B 1 40 ? 81.184 38.136 -15.491 1.00 36.56 39 THR B CA 1
ATOM 1927 C C . THR B 1 40 ? 82.126 37.103 -14.938 1.00 35.29 39 THR B C 1
ATOM 1928 O O . THR B 1 40 ? 82.049 36.756 -13.772 1.00 33.56 39 THR B O 1
ATOM 1932 N N . THR B 1 41 ? 83.079 36.675 -15.755 1.00 36.27 40 THR B N 1
ATOM 1933 C CA . THR B 1 41 ? 84.167 35.872 -15.222 1.00 35.89 40 THR B CA 1
ATOM 1934 C C . THR B 1 41 ? 85.156 36.841 -14.578 1.00 33.84 40 THR B C 1
ATOM 1935 O O . THR B 1 41 ? 85.845 36.496 -13.627 1.00 37.25 40 THR B O 1
ATOM 1939 N N . ALA B 1 42 ? 85.177 38.065 -15.093 1.00 31.91 41 ALA B N 1
ATOM 1940 C CA . ALA B 1 42 ? 86.082 39.138 -14.603 1.00 30.27 41 ALA B CA 1
ATOM 1941 C C . ALA B 1 42 ? 85.423 39.951 -13.506 1.00 29.70 41 ALA B C 1
ATOM 1942 O O . ALA B 1 42 ? 86.082 40.456 -12.575 1.00 31.24 41 ALA B O 1
ATOM 1944 N N . THR B 1 43 ? 84.119 40.118 -13.655 1.00 28.81 42 THR B N 1
ATOM 1945 C CA . THR B 1 43 ? 83.326 40.961 -12.733 1.00 26.90 42 THR B CA 1
ATOM 1946 C C . THR B 1 43 ? 82.026 40.233 -12.315 1.00 28.51 42 THR B C 1
ATOM 1947 O O . THR B 1 43 ? 80.981 40.322 -12.992 1.00 26.68 42 THR B O 1
ATOM 1951 N N . PRO B 1 44 ? 82.105 39.478 -11.207 1.00 30.31 43 PRO B N 1
ATOM 1952 C CA . PRO B 1 44 ? 81.069 38.463 -10.981 1.00 30.10 43 PRO B CA 1
ATOM 1953 C C . PRO B 1 44 ? 79.679 39.002 -10.689 1.00 28.77 43 PRO B C 1
ATOM 1954 O O . PRO B 1 44 ? 78.702 38.347 -11.006 1.00 32.21 43 PRO B O 1
ATOM 1958 N N . ALA B 1 45 ? 79.609 40.209 -10.161 1.00 29.67 44 ALA B N 1
ATOM 1959 C CA . ALA B 1 45 ? 78.329 40.868 -9.830 1.00 32.35 44 ALA B CA 1
ATOM 1960 C C . ALA B 1 45 ? 77.977 41.881 -10.906 1.00 34.10 44 ALA B C 1
ATOM 1961 O O . ALA B 1 45 ? 77.018 42.638 -10.764 1.00 32.61 44 ALA B O 1
ATOM 1963 N N . GLY B 1 46 ? 78.756 41.873 -11.985 1.00 31.64 45 GLY B N 1
ATOM 1964 C CA . GLY B 1 46 ? 78.487 42.748 -13.135 1.00 30.55 45 GLY B CA 1
ATOM 1965 C C . GLY B 1 46 ? 78.802 44.232 -12.932 1.00 30.27 45 GLY B C 1
ATOM 1966 O O . GLY B 1 46 ? 78.330 45.124 -13.686 1.00 30.56 45 GLY B O 1
ATOM 1967 N N . LYS B 1 47 ? 79.613 44.511 -11.925 1.00 28.56 46 LYS B N 1
ATOM 1968 C CA . LYS B 1 47 ? 79.997 45.897 -11.633 1.00 29.69 46 LYS B CA 1
ATOM 1969 C C . LYS B 1 47 ? 81.104 46.386 -12.600 1.00 30.46 46 LYS B C 1
ATOM 1970 O O . LYS B 1 47 ? 81.975 45.601 -13.044 1.00 27.07 46 LYS B O 1
ATOM 1976 N N . VAL B 1 48 ? 81.080 47.689 -12.877 1.00 27.68 47 VAL B N 1
ATOM 1977 C CA . VAL B 1 48 ? 82.178 48.347 -13.565 1.00 24.97 47 VAL B CA 1
ATOM 1978 C C . VAL B 1 48 ? 82.732 49.421 -12.638 1.00 28.20 47 VAL B C 1
ATOM 1979 O O . VAL B 1 48 ? 82.000 50.044 -11.883 1.00 27.64 47 VAL B O 1
ATOM 1983 N N . PRO B 1 49 ? 84.044 49.635 -12.677 1.00 28.06 48 PRO B N 1
ATOM 1984 C CA . PRO B 1 49 ? 84.933 49.112 -13.683 1.00 25.77 48 PRO B CA 1
ATOM 1985 C C . PRO B 1 49 ? 85.566 47.787 -13.270 1.00 27.62 48 PRO B C 1
ATOM 1986 O O . PRO B 1 49 ? 85.481 47.374 -12.123 1.00 28.26 48 PRO B O 1
ATOM 1990 N N . TYR B 1 50 ? 86.156 47.118 -14.245 1.00 26.47 49 TYR B N 1
ATOM 1991 C CA . TYR B 1 50 ? 87.017 45.972 -13.993 1.00 23.36 49 TYR B CA 1
ATOM 1992 C C . TYR B 1 50 ? 88.246 46.033 -14.899 1.00 24.64 49 TYR B C 1
ATOM 1993 O O . TYR B 1 50 ? 88.262 46.707 -15.911 1.00 23.10 49 TYR B O 1
ATOM 2010 N N . ILE B 1 52 ? 91.377 43.738 -16.673 1.00 29.32 51 ILE B N 1
ATOM 2011 C CA . ILE B 1 52 ? 91.896 42.451 -17.130 1.00 30.56 51 ILE B CA 1
ATOM 2012 C C . ILE B 1 52 ? 93.350 42.624 -17.541 1.00 31.94 51 ILE B C 1
ATOM 2013 O O . ILE B 1 52 ? 93.702 43.536 -18.262 1.00 30.11 51 ILE B O 1
ATOM 2018 N N . THR B 1 53 ? 94.189 41.777 -16.975 1.00 33.19 52 THR B N 1
ATOM 2019 C CA . THR B 1 53 ? 95.610 41.708 -17.345 1.00 35.27 52 THR B CA 1
ATOM 2020 C C . THR B 1 53 ? 95.926 40.254 -17.673 1.00 36.10 52 THR B C 1
ATOM 2021 O O . THR B 1 53 ? 95.066 39.366 -17.567 1.00 35.22 52 THR B O 1
ATOM 2025 N N . GLU B 1 54 ? 97.180 40.004 -18.019 1.00 39.58 53 GLU B N 1
ATOM 2026 C CA . GLU B 1 54 ? 97.607 38.618 -18.310 1.00 42.12 53 GLU B CA 1
ATOM 2027 C C . GLU B 1 54 ? 97.540 37.813 -17.009 1.00 41.29 53 GLU B C 1
ATOM 2028 O O . GLU B 1 54 ? 97.126 36.663 -17.005 1.00 42.53 53 GLU B O 1
ATOM 2030 N N . SER B 1 55 ? 97.887 38.481 -15.914 1.00 39.43 54 SER B N 1
ATOM 2031 C CA . SER B 1 55 ? 98.034 37.840 -14.589 1.00 40.51 54 SER B CA 1
ATOM 2032 C C . SER B 1 55 ? 96.690 37.568 -13.899 1.00 38.30 54 SER B C 1
ATOM 2033 O O . SER B 1 55 ? 96.607 36.749 -12.983 1.00 38.36 54 SER B O 1
ATOM 2036 N N . GLY B 1 56 ? 95.636 38.223 -14.380 1.00 35.08 55 GLY B N 1
ATOM 2037 C CA . GLY B 1 56 ? 94.300 38.056 -13.813 1.00 33.95 55 GLY B CA 1
ATOM 2038 C C . GLY B 1 56 ? 93.403 39.277 -13.938 1.00 33.64 55 GLY B C 1
ATOM 2039 O O . GLY B 1 56 ? 93.682 40.224 -14.673 1.00 33.43 55 GLY B O 1
ATOM 2040 N N . SER B 1 57 ? 92.316 39.231 -13.191 1.00 31.92 56 SER B N 1
ATOM 2041 C CA . SER B 1 57 ? 91.335 40.308 -13.204 1.00 29.55 56 SER B CA 1
ATOM 2042 C C . SER B 1 57 ? 90.968 40.751 -11.829 1.00 28.02 56 SER B C 1
ATOM 2043 O O . SER B 1 57 ? 91.055 39.988 -10.839 1.00 26.36 56 SER B O 1
ATOM 2046 N N . LEU B 1 58 ? 90.584 42.025 -11.790 1.00 25.03 57 LEU B N 1
ATOM 2047 C CA . LEU B 1 58 ? 90.104 42.692 -10.575 1.00 26.55 57 LEU B CA 1
ATOM 2048 C C . LEU B 1 58 ? 88.899 43.562 -10.909 1.00 26.90 57 LEU B C 1
ATOM 2049 O O . LEU B 1 58 ? 88.934 44.306 -11.891 1.00 27.77 57 LEU B O 1
ATOM 2054 N N . CYS B 1 59 ? 87.864 43.483 -10.060 1.00 27.86 58 CYS B N 1
ATOM 2055 C CA . CYS B 1 59 ? 86.576 44.141 -10.322 1.00 29.79 58 CYS B CA 1
ATOM 2056 C C . CYS B 1 59 ? 86.054 45.124 -9.308 1.00 34.64 58 CYS B C 1
ATOM 2057 O O . CYS B 1 59 ? 84.809 45.314 -9.232 1.00 39.44 58 CYS B O 1
ATOM 2060 N N . GLU B 1 60 ? 86.941 45.760 -8.558 1.00 29.09 59 GLU B N 1
ATOM 2061 C CA . GLU B 1 60 ? 86.509 46.916 -7.736 1.00 29.30 59 GLU B CA 1
ATOM 2062 C C . GLU B 1 60 ? 87.479 48.065 -7.845 1.00 27.42 59 GLU B C 1
ATOM 2063 O O . GLU B 1 60 ? 88.682 47.875 -7.736 1.00 25.98 59 GLU B O 1
ATOM 2069 N N . SER B 1 61 ? 86.972 49.267 -8.020 1.00 25.99 60 SER B N 1
ATOM 2070 C CA . SER B 1 61 ? 87.862 50.356 -8.352 1.00 27.37 60 SER B CA 1
ATOM 2071 C C . SER B 1 61 ? 88.968 50.646 -7.324 1.00 27.86 60 SER B C 1
ATOM 2072 O O . SER B 1 61 ? 90.061 50.978 -7.709 1.00 26.82 60 SER B O 1
ATOM 2075 N N . GLU B 1 62 ? 88.695 50.565 -6.027 1.00 28.40 61 GLU B N 1
ATOM 2076 C CA . GLU B 1 62 ? 89.727 50.940 -5.090 1.00 28.66 61 GLU B CA 1
ATOM 2077 C C . GLU B 1 62 ? 90.733 49.789 -5.026 1.00 28.01 61 GLU B C 1
ATOM 2078 O O . GLU B 1 62 ? 91.932 50.005 -4.852 1.00 25.12 61 GLU B O 1
ATOM 2084 N N . VAL B 1 63 ? 90.233 48.573 -5.255 1.00 25.53 62 VAL B N 1
ATOM 2085 C CA . VAL B 1 63 ? 91.080 47.376 -5.294 1.00 24.45 62 VAL B CA 1
ATOM 2086 C C . VAL B 1 63 ? 92.058 47.511 -6.484 1.00 22.95 62 VAL B C 1
ATOM 2087 O O . VAL B 1 63 ? 93.265 47.265 -6.377 1.00 25.63 62 VAL B O 1
ATOM 2091 N N . ILE B 1 64 ? 91.541 48.023 -7.588 1.00 22.94 63 ILE B N 1
ATOM 2092 C CA . ILE B 1 64 ? 92.342 48.237 -8.798 1.00 23.89 63 ILE B CA 1
ATOM 2093 C C . ILE B 1 64 ? 93.406 49.285 -8.522 1.00 24.52 63 ILE B C 1
ATOM 2094 O O . ILE B 1 64 ? 94.604 49.094 -8.822 1.00 25.16 63 ILE B O 1
ATOM 2099 N N . ASN B 1 65 ? 92.986 50.393 -7.928 1.00 24.52 64 ASN B N 1
ATOM 2100 C CA . ASN B 1 65 ? 93.932 51.505 -7.684 1.00 23.87 64 ASN B CA 1
ATOM 2101 C C . ASN B 1 65 ? 95.018 51.084 -6.697 1.00 25.62 64 ASN B C 1
ATOM 2102 O O . ASN B 1 65 ? 96.192 51.428 -6.872 1.00 25.27 64 ASN B O 1
ATOM 2107 N N . GLU B 1 66 ? 94.667 50.281 -5.707 1.00 25.90 65 GLU B N 1
ATOM 2108 C CA . GLU B 1 66 ? 95.711 49.698 -4.804 1.00 27.00 65 GLU B CA 1
ATOM 2109 C C . GLU B 1 66 ? 96.660 48.801 -5.570 1.00 24.87 65 GLU B C 1
ATOM 2110 O O . GLU B 1 66 ? 97.871 48.766 -5.328 1.00 23.21 65 GLU B O 1
ATOM 2116 N N . TYR B 1 67 ? 96.102 48.087 -6.538 1.00 26.31 66 TYR B N 1
ATOM 2117 C CA . TYR B 1 67 ? 96.915 47.185 -7.392 1.00 23.77 66 TYR B CA 1
ATOM 2118 C C . TYR B 1 67 ? 97.880 48.002 -8.221 1.00 25.13 66 TYR B C 1
ATOM 2119 O O . TYR B 1 67 ? 99.043 47.655 -8.386 1.00 22.44 66 TYR B O 1
ATOM 2128 N N . LEU B 1 68 ? 97.394 49.111 -8.753 1.00 22.44 67 LEU B N 1
ATOM 2129 C CA . LEU B 1 68 ? 98.256 49.933 -9.618 1.00 22.96 67 LEU B CA 1
ATOM 2130 C C . LEU B 1 68 ? 99.412 50.512 -8.815 1.00 24.55 67 LEU B C 1
ATOM 2131 O O . LEU B 1 68 ? 100.518 50.645 -9.311 1.00 24.39 67 LEU B O 1
ATOM 2136 N N . GLU B 1 69 ? 99.142 50.880 -7.570 1.00 26.65 68 GLU B N 1
ATOM 2137 C CA . GLU B 1 69 ? 100.211 51.421 -6.716 1.00 26.18 68 GLU B CA 1
ATOM 2138 C C . GLU B 1 69 ? 101.304 50.383 -6.455 1.00 25.02 68 GLU B C 1
ATOM 2139 O O . GLU B 1 69 ? 102.494 50.699 -6.399 1.00 28.70 68 GLU B O 1
ATOM 2145 N N . ALA B 1 70 ? 100.897 49.130 -6.321 1.00 25.77 69 ALA B N 1
ATOM 2146 C CA . ALA B 1 70 ? 101.829 48.057 -5.992 1.00 24.18 69 ALA B CA 1
ATOM 2147 C C . ALA B 1 70 ? 102.558 47.574 -7.228 1.00 24.57 69 ALA B C 1
ATOM 2148 O O . ALA B 1 70 ? 103.738 47.216 -7.189 1.00 25.81 69 ALA B O 1
ATOM 2150 N N . ALA B 1 71 ? 101.860 47.564 -8.353 1.00 22.72 70 ALA B N 1
ATOM 2151 C CA . ALA B 1 71 ? 102.397 46.934 -9.567 1.00 20.12 70 ALA B CA 1
ATOM 2152 C C . ALA B 1 71 ? 103.157 47.948 -10.374 1.00 23.92 70 ALA B C 1
ATOM 2153 O O . ALA B 1 71 ? 104.049 47.598 -11.126 1.00 22.00 70 ALA B O 1
ATOM 2155 N N . TYR B 1 72 ? 102.768 49.215 -10.232 1.00 25.27 71 TYR B N 1
ATOM 2156 C CA . TYR B 1 72 ? 103.391 50.323 -10.977 1.00 26.17 71 TYR B CA 1
ATOM 2157 C C . TYR B 1 72 ? 103.843 51.426 -10.020 1.00 25.14 71 TYR B C 1
ATOM 2158 O O . TYR B 1 72 ? 103.226 52.477 -9.939 1.00 24.85 71 TYR B O 1
ATOM 2167 N N . PRO B 1 73 ? 104.916 51.158 -9.271 1.00 25.76 72 PRO B N 1
ATOM 2168 C CA . PRO B 1 73 ? 105.298 52.029 -8.182 1.00 28.54 72 PRO B CA 1
ATOM 2169 C C . PRO B 1 73 ? 106.009 53.299 -8.621 1.00 30.04 72 PRO B C 1
ATOM 2170 O O . PRO B 1 73 ? 106.156 54.208 -7.828 1.00 31.61 72 PRO B O 1
ATOM 2174 N N . GLN B 1 74 ? 106.328 53.391 -9.903 1.00 28.52 73 GLN B N 1
ATOM 2175 C CA . GLN B 1 74 ? 107.123 54.514 -10.416 1.00 32.37 73 GLN B CA 1
ATOM 2176 C C . GLN B 1 74 ? 106.550 55.891 -10.150 1.00 32.44 73 GLN B C 1
ATOM 2177 O O . GLN B 1 74 ? 107.313 56.803 -9.843 1.00 38.93 73 GLN B O 1
ATOM 2183 N N . THR B 1 75 ? 105.253 56.085 -10.262 1.00 30.42 74 THR B N 1
ATOM 2184 C CA . THR B 1 75 ? 104.730 57.422 -9.957 1.00 30.82 74 THR B CA 1
ATOM 2185 C C . THR B 1 75 ? 103.709 57.240 -8.868 1.00 30.33 74 THR B C 1
ATOM 2186 O O . THR B 1 75 ? 102.551 57.055 -9.159 1.00 29.49 74 THR B O 1
ATOM 2190 N N . PRO B 1 76 ? 104.151 57.269 -7.591 1.00 30.40 75 PRO B N 1
ATOM 2191 C CA . PRO B 1 76 ? 103.275 56.962 -6.479 1.00 28.24 75 PRO B CA 1
ATOM 2192 C C . PRO B 1 76 ? 102.155 57.953 -6.283 1.00 29.49 75 PRO B C 1
ATOM 2193 O O . PRO B 1 76 ? 102.351 59.143 -6.406 1.00 29.97 75 PRO B O 1
ATOM 2197 N N . LEU B 1 77 ? 100.986 57.426 -5.954 1.00 25.11 76 LEU B N 1
ATOM 2198 C CA . LEU B 1 77 ? 99.835 58.245 -5.626 1.00 27.23 76 LEU B CA 1
ATOM 2199 C C . LEU B 1 77 ? 99.462 58.123 -4.149 1.00 25.07 76 LEU B C 1
ATOM 2200 O O . LEU B 1 77 ? 98.430 58.576 -3.705 1.00 26.64 76 LEU B O 1
ATOM 2205 N N . LEU B 1 78 ? 100.320 57.464 -3.405 1.00 25.24 77 LEU B N 1
ATOM 2206 C CA . LEU B 1 78 ? 100.218 57.435 -1.926 1.00 26.27 77 LEU B CA 1
ATOM 2207 C C . LEU B 1 78 ? 101.560 57.785 -1.314 1.00 26.99 77 LEU B C 1
ATOM 2208 O O . LEU B 1 78 ? 102.613 57.360 -1.844 1.00 27.28 77 LEU B O 1
ATOM 2213 N N . PRO B 1 79 ? 101.542 58.507 -0.180 1.00 27.15 78 PRO B N 1
ATOM 2214 C CA . PRO B 1 79 ? 102.773 58.813 0.565 1.00 27.80 78 PRO B CA 1
ATOM 2215 C C . PRO B 1 79 ? 103.416 57.579 1.106 1.00 26.94 78 PRO B C 1
ATOM 2216 O O . PRO B 1 79 ? 102.760 56.544 1.260 1.00 24.67 78 PRO B O 1
ATOM 2220 N N . ARG B 1 80 ? 104.687 57.683 1.445 1.00 25.55 79 ARG B N 1
ATOM 2221 C CA . ARG B 1 80 ? 105.345 56.524 1.991 1.00 26.36 79 ARG B CA 1
ATOM 2222 C C . ARG B 1 80 ? 104.996 56.321 3.433 1.00 25.52 79 ARG B C 1
ATOM 2223 O O . ARG B 1 80 ? 104.873 55.182 3.910 1.00 29.51 79 ARG B O 1
ATOM 2231 N N . ASP B 1 81 ? 104.847 57.414 4.152 1.00 25.06 80 ASP B N 1
ATOM 2232 C CA . ASP B 1 81 ? 104.525 57.298 5.615 1.00 24.38 80 ASP B CA 1
ATOM 2233 C C . ASP B 1 81 ? 103.171 56.558 5.790 1.00 23.58 80 ASP B C 1
ATOM 2234 O O . ASP B 1 81 ? 102.192 56.996 5.224 1.00 25.06 80 ASP B O 1
ATOM 2239 N N . PRO B 1 82 ? 103.118 55.454 6.564 1.00 23.91 81 PRO B N 1
ATOM 2240 C CA . PRO B 1 82 ? 101.883 54.685 6.718 1.00 24.78 81 PRO B CA 1
ATOM 2241 C C . PRO B 1 82 ? 100.679 55.486 7.234 1.00 22.24 81 PRO B C 1
ATOM 2242 O O . PRO B 1 82 ? 99.567 55.289 6.774 1.00 24.83 81 PRO B O 1
ATOM 2254 N N . GLN B 1 84 ? 100.278 58.812 7.007 1.00 25.39 83 GLN B N 1
ATOM 2255 C CA A GLN B 1 84 ? 99.922 59.731 5.907 0.50 26.49 83 GLN B CA 1
ATOM 2256 C CA B GLN B 1 84 ? 99.810 59.752 5.994 0.50 26.68 83 GLN B CA 1
ATOM 2257 C C . GLN B 1 84 ? 99.125 59.013 4.820 1.00 26.04 83 GLN B C 1
ATOM 2258 O O . GLN B 1 84 ? 98.137 59.512 4.303 1.00 25.68 83 GLN B O 1
ATOM 2269 N N . ALA B 1 85 ? 99.588 57.814 4.476 1.00 24.67 84 ALA B N 1
ATOM 2270 C CA . ALA B 1 85 ? 98.899 56.980 3.473 1.00 25.90 84 ALA B CA 1
ATOM 2271 C C . ALA B 1 85 ? 97.507 56.654 4.003 1.00 24.73 84 ALA B C 1
ATOM 2272 O O . ALA B 1 85 ? 96.509 56.690 3.277 1.00 23.37 84 ALA B O 1
ATOM 2274 N N . GLY B 1 86 ? 97.433 56.474 5.316 1.00 26.02 85 GLY B N 1
ATOM 2275 C CA . GLY B 1 86 ? 96.158 56.200 5.980 1.00 24.70 85 GLY B CA 1
ATOM 2276 C C . GLY B 1 86 ? 95.136 57.337 5.898 1.00 25.25 85 GLY B C 1
ATOM 2277 O O . GLY B 1 86 ? 93.938 57.121 5.704 1.00 23.08 85 GLY B O 1
ATOM 2278 N N . LYS B 1 87 ? 95.625 58.559 6.073 1.00 25.50 86 LYS B N 1
ATOM 2279 C CA . LYS B 1 87 ? 94.765 59.736 6.019 1.00 24.49 86 LYS B CA 1
ATOM 2280 C C . LYS B 1 87 ? 94.191 59.873 4.613 1.00 23.44 86 LYS B C 1
ATOM 2281 O O . LYS B 1 87 ? 93.038 60.289 4.420 1.00 26.85 86 LYS B O 1
ATOM 2287 N N . VAL B 1 88 ? 94.994 59.483 3.628 1.00 25.13 87 VAL B N 1
ATOM 2288 C CA . VAL B 1 88 ? 94.568 59.533 2.223 1.00 23.95 87 VAL B CA 1
ATOM 2289 C C . VAL B 1 88 ? 93.466 58.501 2.041 1.00 24.00 87 VAL B C 1
ATOM 2290 O O . VAL B 1 88 ? 92.416 58.786 1.495 1.00 24.44 87 VAL B O 1
ATOM 2294 N N . ARG B 1 89 ? 93.667 57.306 2.584 1.00 26.08 88 ARG B N 1
ATOM 2295 C CA . ARG B 1 89 ? 92.685 56.228 2.385 1.00 25.53 88 ARG B CA 1
ATOM 2296 C C . ARG B 1 89 ? 91.398 56.524 3.123 1.00 24.96 88 ARG B C 1
ATOM 2297 O O . ARG B 1 89 ? 90.317 56.114 2.736 1.00 26.45 88 ARG B O 1
ATOM 2305 N N . GLU B 1 90 ? 91.556 57.198 4.234 1.00 24.99 89 GLU B N 1
ATOM 2306 C CA . GLU B 1 90 ? 90.449 57.553 5.110 1.00 25.95 89 GLU B CA 1
ATOM 2307 C C . GLU B 1 90 ? 89.517 58.521 4.370 1.00 25.94 89 GLU B C 1
ATOM 2308 O O . GLU B 1 90 ? 88.279 58.420 4.432 1.00 25.98 89 GLU B O 1
ATOM 2314 N N . ILE B 1 91 ? 90.140 59.444 3.635 1.00 24.80 90 ILE B N 1
ATOM 2315 C CA . ILE B 1 91 ? 89.416 60.401 2.770 1.00 23.61 90 ILE B CA 1
ATOM 2316 C C . ILE B 1 91 ? 88.667 59.675 1.668 1.00 26.69 90 ILE B C 1
ATOM 2317 O O . ILE B 1 91 ? 87.478 59.880 1.463 1.00 27.38 90 ILE B O 1
ATOM 2322 N N . VAL B 1 92 ? 89.333 58.765 0.981 1.00 25.98 91 VAL B N 1
ATOM 2323 C CA . VAL B 1 92 ? 88.669 58.015 -0.097 1.00 25.28 91 VAL B CA 1
ATOM 2324 C C . VAL B 1 92 ? 87.471 57.237 0.404 1.00 25.08 91 VAL B C 1
ATOM 2325 O O . VAL B 1 92 ? 86.350 57.267 -0.147 1.00 22.85 91 VAL B O 1
ATOM 2329 N N . THR B 1 93 ? 87.706 56.560 1.500 1.00 26.51 92 THR B N 1
ATOM 2330 C CA . THR B 1 93 ? 86.696 55.676 2.083 1.00 26.04 92 THR B CA 1
ATOM 2331 C C . THR B 1 93 ? 85.484 56.445 2.591 1.00 27.69 92 THR B C 1
ATOM 2332 O O . THR B 1 93 ? 84.327 56.092 2.328 1.00 26.45 92 THR B O 1
ATOM 2336 N N . PHE B 1 94 ? 85.762 57.532 3.286 1.00 25.72 93 PHE B N 1
ATOM 2337 C CA . PHE B 1 94 ? 84.707 58.319 3.848 1.00 29.74 93 PHE B CA 1
ATOM 2338 C C . PHE B 1 94 ? 83.874 58.886 2.716 1.00 30.06 93 PHE B C 1
ATOM 2339 O O . PHE B 1 94 ? 82.630 58.858 2.730 1.00 32.37 93 PHE B O 1
ATOM 2347 N N . LEU B 1 95 ? 84.571 59.393 1.727 1.00 30.27 94 LEU B N 1
ATOM 2348 C CA . LEU B 1 95 ? 83.913 60.007 0.597 1.00 28.62 94 LEU B CA 1
ATOM 2349 C C . LEU B 1 95 ? 83.020 59.026 -0.138 1.00 30.46 94 LEU B C 1
ATOM 2350 O O . LEU B 1 95 ? 81.926 59.358 -0.533 1.00 29.63 94 LEU B O 1
ATOM 2355 N N . GLU B 1 96 ? 83.509 57.809 -0.337 1.00 26.26 95 GLU B N 1
ATOM 2356 C CA . GLU B 1 96 ? 82.744 56.829 -1.125 1.00 26.66 95 GLU B CA 1
ATOM 2357 C C . GLU B 1 96 ? 81.615 56.237 -0.321 1.00 25.38 95 GLU B C 1
ATOM 2358 O O . GLU B 1 96 ? 80.498 56.167 -0.776 1.00 26.03 95 GLU B O 1
ATOM 2364 N N . LEU B 1 97 ? 81.906 55.822 0.898 1.00 26.77 96 LEU B N 1
ATOM 2365 C CA . LEU B 1 97 ? 80.934 55.115 1.720 1.00 28.26 96 LEU B CA 1
ATOM 2366 C C . LEU B 1 97 ? 79.799 56.047 2.145 1.00 27.75 96 LEU B C 1
ATOM 2367 O O . LEU B 1 97 ? 78.617 55.660 2.127 1.00 28.87 96 LEU B O 1
ATOM 2372 N N . TYR B 1 98 ? 80.147 57.284 2.462 1.00 27.45 97 TYR B N 1
ATOM 2373 C CA . TYR B 1 98 ? 79.223 58.176 3.167 1.00 28.39 97 TYR B CA 1
ATOM 2374 C C . TYR B 1 98 ? 78.672 59.335 2.357 1.00 27.42 97 TYR B C 1
ATOM 2375 O O . TYR B 1 98 ? 77.640 59.858 2.693 1.00 29.08 97 TYR B O 1
ATOM 2384 N N . LEU B 1 99 ? 79.396 59.736 1.327 1.00 25.76 98 LEU B N 1
ATOM 2385 C CA . LEU B 1 99 ? 78.953 60.773 0.430 1.00 25.28 98 LEU B CA 1
ATOM 2386 C C . LEU B 1 99 ? 78.405 60.163 -0.865 1.00 26.08 98 LEU B C 1
ATOM 2387 O O . LEU B 1 99 ? 77.223 60.332 -1.232 1.00 25.96 98 LEU B O 1
ATOM 2392 N N . GLU B 1 100 ? 79.260 59.424 -1.548 1.00 26.18 99 GLU B N 1
ATOM 2393 C CA . GLU B 1 100 ? 78.894 58.889 -2.878 1.00 26.83 99 GLU B CA 1
ATOM 2394 C C . GLU B 1 100 ? 77.743 57.877 -2.783 1.00 27.14 99 GLU B C 1
ATOM 2395 O O . GLU B 1 100 ? 76.739 57.969 -3.523 1.00 25.03 99 GLU B O 1
ATOM 2401 N N . LEU B 1 101 ? 77.928 56.846 -1.952 1.00 25.33 100 LEU B N 1
ATOM 2402 C CA . LEU B 1 101 ? 76.929 55.778 -1.858 1.00 26.34 100 LEU B CA 1
ATOM 2403 C C . LEU B 1 101 ? 75.597 56.301 -1.309 1.00 27.47 100 LEU B C 1
ATOM 2404 O O . LEU B 1 101 ? 74.482 55.845 -1.651 1.00 27.16 100 LEU B O 1
ATOM 2409 N N . THR B 1 102 ? 75.715 57.307 -0.481 1.00 25.17 101 THR B N 1
ATOM 2410 C CA . THR B 1 102 ? 74.531 57.916 0.122 1.00 26.11 101 THR B CA 1
ATOM 2411 C C . THR B 1 102 ? 73.756 58.638 -0.970 1.00 27.09 101 THR B C 1
ATOM 2412 O O . THR B 1 102 ? 72.530 58.468 -1.100 1.00 26.58 101 THR B O 1
ATOM 2416 N N . ALA B 1 103 ? 74.485 59.409 -1.780 1.00 26.30 102 ALA B N 1
ATOM 2417 C CA . ALA B 1 103 ? 73.847 60.160 -2.879 1.00 25.65 102 ALA B CA 1
ATOM 2418 C C . ALA B 1 103 ? 73.375 59.214 -4.004 1.00 27.60 102 ALA B C 1
ATOM 2419 O O . ALA B 1 103 ? 72.354 59.442 -4.670 1.00 26.87 102 ALA B O 1
ATOM 2421 N N . ARG B 1 104 ? 74.096 58.113 -4.156 1.00 26.31 103 ARG B N 1
ATOM 2422 C CA . ARG B 1 104 ? 73.831 57.141 -5.237 1.00 24.05 103 ARG B CA 1
ATOM 2423 C C . ARG B 1 104 ? 72.393 56.625 -5.170 1.00 26.12 103 ARG B C 1
ATOM 2424 O O . ARG B 1 104 ? 71.791 56.299 -6.191 1.00 23.98 103 ARG B O 1
ATOM 2432 N N . GLU B 1 105 ? 71.862 56.586 -3.950 1.00 25.04 104 GLU B N 1
ATOM 2433 C CA . GLU B 1 105 ? 70.489 56.138 -3.706 1.00 28.96 104 GLU B CA 1
ATOM 2434 C C . GLU B 1 105 ? 69.464 57.069 -4.390 1.00 28.86 104 GLU B C 1
ATOM 2435 O O . GLU B 1 105 ? 68.306 56.674 -4.641 1.00 27.61 104 GLU B O 1
ATOM 2441 N N . LEU B 1 106 ? 69.899 58.281 -4.739 1.00 28.72 105 LEU B N 1
ATOM 2442 C CA . LEU B 1 106 ? 69.017 59.283 -5.394 1.00 25.48 105 LEU B CA 1
ATOM 2443 C C . LEU B 1 106 ? 69.173 59.352 -6.910 1.00 27.85 105 LEU B C 1
ATOM 2444 O O . LEU B 1 106 ? 68.315 59.915 -7.629 1.00 26.27 105 LEU B O 1
ATOM 2449 N N . TYR B 1 107 ? 70.257 58.768 -7.400 1.00 25.02 106 TYR B N 1
ATOM 2450 C CA . TYR B 1 107 ? 70.612 58.857 -8.835 1.00 26.06 106 TYR B CA 1
ATOM 2451 C C . TYR B 1 107 ? 69.465 58.407 -9.761 1.00 27.80 106 TYR B C 1
ATOM 2452 O O . TYR B 1 107 ? 69.334 58.921 -10.853 1.00 28.82 106 TYR B O 1
ATOM 2461 N N . PRO B 1 108 ? 68.679 57.388 -9.366 1.00 27.55 107 PRO B N 1
ATOM 2462 C CA . PRO B 1 108 ? 67.655 56.951 -10.302 1.00 28.75 107 PRO B CA 1
ATOM 2463 C C . PRO B 1 108 ? 66.751 58.095 -10.764 1.00 26.85 107 PRO B C 1
ATOM 2464 O O . PRO B 1 108 ? 66.424 58.205 -11.916 1.00 26.94 107 PRO B O 1
ATOM 2468 N N . GLU B 1 109 ? 66.390 58.929 -9.805 1.00 24.71 108 GLU B N 1
ATOM 2469 C CA . GLU B 1 109 ? 65.562 60.075 -10.047 1.00 26.80 108 GLU B CA 1
ATOM 2470 C C . GLU B 1 109 ? 66.369 61.242 -10.565 1.00 26.48 108 GLU B C 1
ATOM 2471 O O . GLU B 1 109 ? 65.910 61.969 -11.436 1.00 25.00 108 GLU B O 1
ATOM 2477 N N . ALA B 1 110 ? 67.556 61.459 -9.996 1.00 25.35 109 ALA B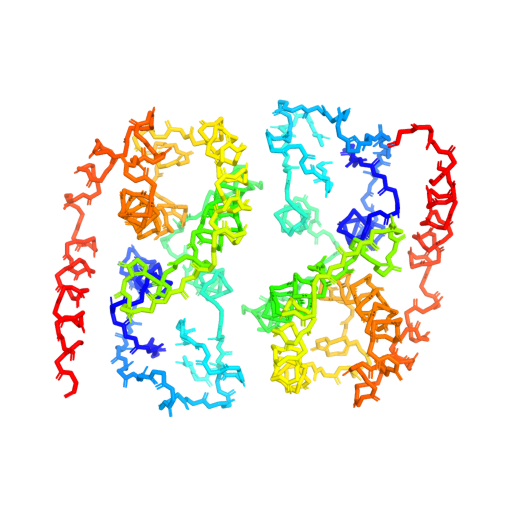 N 1
ATOM 2478 C CA . ALA B 1 110 ? 68.337 62.678 -10.345 1.00 23.28 109 ALA B CA 1
ATOM 2479 C C . ALA B 1 110 ? 68.870 62.597 -11.759 1.00 23.52 109 ALA B C 1
ATOM 2480 O O . ALA B 1 110 ? 68.897 63.573 -12.477 1.00 27.22 109 ALA B O 1
ATOM 2482 N N . PHE B 1 111 ? 69.269 61.406 -12.171 1.00 24.10 110 PHE B N 1
ATOM 2483 C CA . PHE B 1 111 ? 70.004 61.265 -13.402 1.00 25.13 110 PHE B CA 1
ATOM 2484 C C . PHE B 1 111 ? 69.361 60.421 -14.461 1.00 26.17 110 PHE B C 1
ATOM 2485 O O . PHE B 1 111 ? 69.667 60.587 -15.643 1.00 29.38 110 PHE B O 1
ATOM 2493 N N . PHE B 1 112 ? 68.481 59.518 -14.048 1.00 28.29 111 PHE B N 1
ATOM 2494 C CA . PHE B 1 112 ? 67.985 58.484 -14.924 1.00 29.09 111 PHE B CA 1
ATOM 2495 C C . PHE B 1 112 ? 66.496 58.436 -15.109 1.00 29.41 111 PHE B C 1
ATOM 2496 O O . PHE B 1 112 ? 65.969 57.454 -15.583 1.00 29.83 111 PHE B O 1
ATOM 2504 N N . GLY B 1 113 ? 65.826 59.510 -14.752 1.00 26.32 112 GLY B N 1
ATOM 2505 C CA . GLY B 1 113 ? 64.439 59.679 -15.113 1.00 25.32 112 GLY B CA 1
ATOM 2506 C C . GLY B 1 113 ? 63.505 58.792 -14.344 1.00 25.89 112 GLY B C 1
ATOM 2507 O O . GLY B 1 113 ? 62.388 58.592 -14.741 1.00 29.10 112 GLY B O 1
ATOM 2508 N N . GLY B 1 114 ? 64.000 58.237 -13.250 1.00 28.36 113 GLY B N 1
ATOM 2509 C CA . GLY B 1 114 ? 63.167 57.472 -12.316 1.00 27.93 113 GLY B CA 1
ATOM 2510 C C . GLY B 1 114 ? 62.578 58.336 -11.236 1.00 28.92 113 GLY B C 1
ATOM 2511 O O . GLY B 1 114 ? 62.541 59.544 -11.364 1.00 25.69 113 GLY B O 1
ATOM 2512 N N . LYS B 1 115 ? 62.110 57.672 -10.186 1.00 28.63 114 LYS B N 1
ATOM 2513 C CA . LYS B 1 115 ? 61.511 58.304 -8.994 1.00 30.68 114 LYS B CA 1
ATOM 2514 C C . LYS B 1 115 ? 62.042 57.600 -7.757 1.00 31.63 114 LYS B C 1
ATOM 2515 O O . LYS B 1 115 ? 62.138 56.381 -7.735 1.00 30.01 114 LYS B O 1
ATOM 2517 N N . VAL B 1 116 ? 62.469 58.367 -6.762 1.00 32.42 115 VAL B N 1
ATOM 2518 C CA . VAL B 1 116 ? 62.775 57.780 -5.448 1.00 32.24 115 VAL B CA 1
ATOM 2519 C C . VAL B 1 116 ? 61.760 58.357 -4.498 1.00 31.48 115 VAL B C 1
ATOM 2520 O O . VAL B 1 116 ? 61.312 59.476 -4.672 1.00 27.55 115 VAL B O 1
ATOM 2524 N N . SER B 1 117 ? 61.368 57.550 -3.525 1.00 31.47 116 SER B N 1
ATOM 2525 C CA . SER B 1 117 ? 60.321 57.946 -2.553 1.00 32.06 116 SER B CA 1
ATOM 2526 C C . SER B 1 117 ? 60.749 59.097 -1.665 1.00 29.46 116 SER B C 1
ATOM 2527 O O . SER B 1 117 ? 61.938 59.339 -1.460 1.00 26.54 116 SER B O 1
ATOM 2530 N N . ASP B 1 118 ? 59.753 59.763 -1.101 1.00 30.17 117 ASP B N 1
ATOM 2531 C CA . ASP B 1 118 ? 60.003 60.875 -0.174 1.00 30.94 117 ASP B CA 1
ATOM 2532 C C . ASP B 1 118 ? 60.759 60.393 1.054 1.00 33.33 117 ASP B C 1
ATOM 2533 O O . ASP B 1 118 ? 61.610 61.121 1.613 1.00 33.85 117 ASP B O 1
ATOM 2538 N N . ASN B 1 119 ? 60.500 59.133 1.428 1.00 33.45 118 ASN B N 1
ATOM 2539 C CA . ASN B 1 119 ? 61.121 58.548 2.641 1.00 31.59 118 ASN B CA 1
ATOM 2540 C C . ASN B 1 119 ? 62.587 58.390 2.360 1.00 30.96 118 ASN B C 1
ATOM 2541 O O . ASN B 1 119 ? 63.424 58.686 3.172 1.00 32.82 118 ASN B O 1
ATOM 2546 N N . VAL B 1 120 ? 62.889 57.909 1.168 1.00 30.50 119 VAL B N 1
ATOM 2547 C CA . VAL B 1 120 ? 64.281 57.764 0.766 1.00 26.77 119 VAL B CA 1
ATOM 2548 C C . VAL B 1 120 ? 64.963 59.151 0.707 1.00 27.97 119 VAL B C 1
ATOM 2549 O O . VAL B 1 120 ? 66.071 59.344 1.211 1.00 29.11 119 VAL B O 1
ATOM 2553 N N . LYS B 1 121 ? 64.289 60.133 0.124 1.00 26.56 120 LYS B N 1
ATOM 2554 C CA . LYS B 1 121 ? 64.910 61.463 0.033 1.00 25.86 120 LYS B CA 1
ATOM 2555 C C . LYS B 1 121 ? 65.248 62.006 1.426 1.00 28.17 120 LYS B C 1
ATOM 2556 O O . LYS B 1 121 ? 66.321 62.550 1.677 1.00 28.55 120 LYS B O 1
ATOM 2562 N N . GLU B 1 122 ? 64.320 61.810 2.344 1.00 29.36 121 GLU B N 1
ATOM 2563 C CA . GLU B 1 122 ? 64.441 62.333 3.721 1.00 31.31 121 GLU B CA 1
ATOM 2564 C C . GLU B 1 122 ? 65.597 61.650 4.455 1.00 30.64 121 GLU B C 1
ATOM 2565 O O . GLU B 1 122 ? 66.415 62.267 5.121 1.00 28.30 121 GLU B O 1
ATOM 2571 N N . ARG B 1 123 ? 65.624 60.338 4.311 1.00 30.26 122 ARG B N 1
ATOM 2572 C CA . ARG B 1 123 ? 66.671 59.490 4.878 1.00 30.92 122 ARG B CA 1
ATOM 2573 C C . ARG B 1 123 ? 68.034 59.943 4.415 1.00 31.63 122 ARG B C 1
ATOM 2574 O O . ARG B 1 123 ? 68.970 60.129 5.213 1.00 28.28 122 ARG B O 1
ATOM 2582 N N . GLN B 1 124 ? 68.176 60.050 3.098 1.00 29.04 123 GLN B N 1
ATOM 2583 C CA . GLN B 1 124 ? 69.499 60.353 2.536 1.00 27.65 123 GLN B CA 1
ATOM 2584 C C . GLN B 1 124 ? 69.945 61.768 2.921 1.00 29.30 123 GLN B C 1
ATOM 2585 O O . GLN B 1 124 ? 71.149 62.040 3.087 1.00 30.44 123 GLN B O 1
ATOM 2591 N N . LEU B 1 125 ? 68.974 62.662 3.080 1.00 27.38 124 LEU B N 1
ATOM 2592 C CA . LEU B 1 125 ? 69.271 64.061 3.405 1.00 29.81 124 LEU B CA 1
ATOM 2593 C C . LEU B 1 125 ? 69.782 64.148 4.847 1.00 32.22 124 LEU B C 1
ATOM 2594 O O . LEU B 1 125 ? 70.694 64.919 5.170 1.00 31.05 124 LEU B O 1
ATOM 2599 N N . LYS B 1 126 ? 69.209 63.315 5.703 1.00 31.98 125 LYS B N 1
ATOM 2600 C CA . LYS B 1 126 ? 69.617 63.316 7.113 1.00 32.21 125 LYS B CA 1
ATOM 2601 C C . LYS B 1 126 ? 71.046 62.759 7.172 1.00 29.55 125 LYS B C 1
ATOM 2602 O O . LYS B 1 126 ? 71.913 63.302 7.812 1.00 29.94 125 LYS B O 1
ATOM 2605 N N . LEU B 1 127 ? 71.304 61.719 6.401 1.00 29.80 126 LEU B N 1
ATOM 2606 C CA . LEU B 1 127 ? 72.663 61.171 6.334 1.00 26.65 126 LEU B CA 1
ATOM 2607 C C . LEU B 1 127 ? 73.687 62.183 5.814 1.00 29.03 126 LEU B C 1
ATOM 2608 O O . LEU B 1 127 ? 74.755 62.394 6.420 1.00 26.34 126 LEU B O 1
ATOM 2613 N N . LEU B 1 128 ? 73.385 62.776 4.658 1.00 27.78 127 LEU B N 1
ATOM 2614 C CA . LEU B 1 128 ? 74.310 63.747 4.046 1.00 29.08 127 LEU B CA 1
ATOM 2615 C C . LEU B 1 128 ? 74.562 64.949 4.958 1.00 29.15 127 LEU B C 1
ATOM 2616 O O . LEU B 1 128 ? 75.643 65.522 4.998 1.00 30.20 127 LEU B O 1
ATOM 2621 N N . SER B 1 129 ? 73.556 65.318 5.715 1.00 30.01 128 SER B N 1
ATOM 2622 C CA . SER B 1 129 ? 73.679 66.489 6.567 1.00 31.54 128 SER B CA 1
ATOM 2623 C C . SER B 1 129 ? 74.600 66.225 7.752 1.00 32.73 128 SER B C 1
ATOM 2624 O O . SER B 1 129 ? 75.202 67.123 8.298 1.00 33.21 128 SER B O 1
ATOM 2627 N N . ARG B 1 130 ? 74.757 64.965 8.103 1.00 34.11 129 ARG B N 1
ATOM 2628 C CA . ARG B 1 130 ? 75.741 64.578 9.128 1.00 35.69 129 ARG B CA 1
ATOM 2629 C C . ARG B 1 130 ? 77.115 64.317 8.496 1.00 31.56 129 ARG B C 1
ATOM 2630 O O . ARG B 1 130 ? 78.157 64.713 8.999 1.00 29.81 129 ARG B O 1
ATOM 2638 N N . TYR B 1 131 ? 77.093 63.674 7.345 1.00 31.32 130 TYR B N 1
ATOM 2639 C CA . TYR B 1 131 ? 78.318 63.147 6.768 1.00 27.99 130 TYR B CA 1
ATOM 2640 C C . TYR B 1 131 ? 79.164 64.179 6.058 1.00 27.99 130 TYR B C 1
ATOM 2641 O O . TYR B 1 131 ? 80.397 64.059 5.984 1.00 26.96 130 TYR B O 1
ATOM 2650 N N . VAL B 1 132 ? 78.513 65.170 5.468 1.00 26.43 131 VAL B N 1
ATOM 2651 C CA . VAL B 1 132 ? 79.270 66.207 4.756 1.00 28.24 131 VAL B CA 1
ATOM 2652 C C . VAL B 1 132 ? 80.208 66.989 5.711 1.00 26.68 131 VAL B C 1
ATOM 2653 O O . VAL B 1 132 ? 81.389 67.120 5.438 1.00 27.96 131 VAL B O 1
ATOM 2657 N N . PRO B 1 133 ? 79.692 67.502 6.848 1.00 30.00 132 PRO B N 1
ATOM 2658 C CA . PRO B 1 133 ? 80.575 68.196 7.779 1.00 27.22 132 PRO B CA 1
ATOM 2659 C C . PRO B 1 133 ? 81.677 67.312 8.369 1.00 27.30 132 PRO B C 1
ATOM 2660 O O . PRO B 1 133 ? 82.735 67.804 8.727 1.00 28.50 132 PRO B O 1
ATOM 2664 N N . ALA B 1 134 ? 81.393 66.020 8.477 1.00 27.37 133 ALA B N 1
ATOM 2665 C CA . ALA B 1 134 ? 82.356 65.043 8.995 1.00 28.09 133 ALA B CA 1
ATOM 2666 C C . ALA B 1 134 ? 83.458 64.929 7.974 1.00 27.56 133 ALA B C 1
ATOM 2667 O O . ALA B 1 134 ? 84.626 64.975 8.314 1.00 28.59 133 ALA B O 1
ATOM 2669 N N . PHE B 1 135 ? 83.063 64.793 6.715 1.00 26.95 134 PHE B N 1
ATOM 2670 C CA . PHE B 1 135 ? 84.033 64.743 5.600 1.00 27.82 134 PHE B CA 1
ATOM 2671 C C . PHE B 1 135 ? 84.900 66.009 5.574 1.00 27.62 134 PHE B C 1
ATOM 2672 O O . PHE B 1 135 ? 86.132 65.972 5.388 1.00 26.76 134 PHE B O 1
ATOM 2680 N N . ALA B 1 136 ? 84.254 67.135 5.834 1.00 28.03 135 ALA B N 1
ATOM 2681 C CA . ALA B 1 136 ? 84.945 68.421 5.771 1.00 27.18 135 ALA B CA 1
ATOM 2682 C C . ALA B 1 136 ? 86.038 68.482 6.819 1.00 28.41 135 ALA B C 1
ATOM 2683 O O . ALA B 1 136 ? 87.049 69.146 6.649 1.00 30.48 135 ALA B O 1
ATOM 2685 N N . LYS B 1 137 ? 85.828 67.784 7.921 1.00 30.13 136 LYS B N 1
ATOM 2686 C CA . LYS B 1 137 ? 86.843 67.695 8.968 1.00 28.42 136 LYS B CA 1
ATOM 2687 C C . LYS B 1 137 ? 88.072 66.885 8.476 1.00 31.61 136 LYS B C 1
ATOM 2688 O O . LYS B 1 137 ? 89.189 67.180 8.829 1.00 31.29 136 LYS B O 1
ATOM 2691 N N . LEU B 1 138 ? 87.868 65.885 7.633 1.00 29.31 137 LEU B N 1
ATOM 2692 C CA . LEU B 1 138 ? 89.013 65.103 7.142 1.00 29.07 137 LEU B CA 1
ATOM 2693 C C . LEU B 1 138 ? 89.792 65.811 5.988 1.00 30.78 137 LEU B C 1
ATOM 2694 O O . LEU B 1 138 ? 91.036 65.782 5.902 1.00 31.86 137 LEU B O 1
ATOM 2699 N N . ALA B 1 139 ? 89.028 66.456 5.132 1.00 28.48 138 ALA B N 1
ATOM 2700 C CA . ALA B 1 139 ? 89.531 67.099 3.923 1.00 27.64 138 ALA B CA 1
ATOM 2701 C C . ALA B 1 139 ? 90.362 68.336 4.232 1.00 27.64 138 ALA B C 1
ATOM 2702 O O . ALA B 1 139 ? 90.040 69.120 5.138 1.00 28.47 138 ALA B O 1
ATOM 2704 N N . LYS B 1 140 ? 91.431 68.507 3.444 1.00 26.51 139 LYS B N 1
ATOM 2705 C CA . LYS B 1 140 ? 92.378 69.617 3.597 1.00 29.15 139 LYS B CA 1
ATOM 2706 C C . LYS B 1 140 ? 92.253 70.648 2.479 1.00 30.69 139 LYS B C 1
ATOM 2707 O O . LYS B 1 140 ? 92.246 71.834 2.736 1.00 32.50 139 LYS B O 1
ATOM 2713 N N . PHE B 1 141 ? 92.112 70.189 1.246 1.00 30.03 140 PHE B N 1
ATOM 2714 C CA . PHE B 1 141 ? 92.016 71.091 0.098 1.00 29.35 140 PHE B CA 1
ATOM 2715 C C . PHE B 1 141 ? 93.107 72.162 0.096 1.00 30.86 140 PHE B C 1
ATOM 2716 O O . PHE B 1 141 ? 92.825 73.359 -0.008 1.00 29.53 140 PHE B O 1
ATOM 2724 N N . SER B 1 142 ? 94.341 71.722 0.222 1.00 29.49 141 SER B N 1
ATOM 2725 C CA . SER B 1 142 ? 95.480 72.624 0.396 1.00 31.46 141 SER B CA 1
ATOM 2726 C C . SER B 1 142 ? 96.627 72.366 -0.589 1.00 30.31 141 SER B C 1
ATOM 2727 O O . SER B 1 142 ? 97.746 72.216 -0.189 1.00 31.36 141 SER B O 1
ATOM 2730 N N . PRO B 1 143 ? 96.348 72.362 -1.896 1.00 31.12 142 PRO B N 1
ATOM 2731 C CA . PRO B 1 143 ? 95.079 72.599 -2.544 1.00 30.84 142 PRO B CA 1
ATOM 2732 C C . PRO B 1 143 ? 94.370 71.308 -2.893 1.00 30.09 142 PRO B C 1
ATOM 2733 O O . PRO B 1 143 ? 93.230 71.320 -3.346 1.00 31.34 142 PRO B O 1
ATOM 2737 N N . TYR B 1 144 ? 95.087 70.210 -2.711 1.00 31.21 143 TYR B N 1
ATOM 2738 C CA . TYR B 1 144 ? 94.529 68.884 -3.011 1.00 31.19 143 TYR B CA 1
ATOM 2739 C C . TYR B 1 144 ? 93.701 68.380 -1.836 1.00 28.32 143 TYR B C 1
ATOM 2740 O O . TYR B 1 144 ? 93.794 68.875 -0.720 1.00 27.50 143 TYR B O 1
ATOM 2749 N N . VAL B 1 145 ? 92.900 67.365 -2.100 1.00 28.68 144 VAL B N 1
ATOM 2750 C CA . VAL B 1 145 ? 91.871 66.953 -1.125 1.00 25.34 144 VAL B CA 1
ATOM 2751 C C . VAL B 1 145 ? 92.499 66.507 0.188 1.00 25.38 144 VAL B C 1
ATOM 2752 O O . VAL B 1 145 ? 91.985 66.79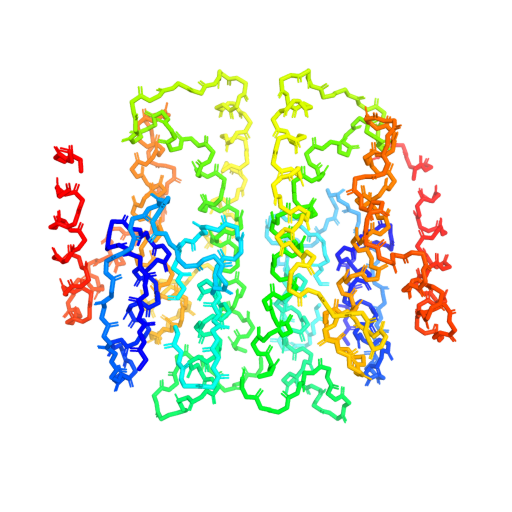7 1.248 1.00 25.75 144 VAL B O 1
ATOM 2756 N N . ALA B 1 146 ? 93.628 65.800 0.131 1.00 25.95 145 ALA B N 1
ATOM 2757 C CA . ALA B 1 146 ? 94.255 65.301 1.361 1.00 25.19 145 ALA B CA 1
ATOM 2758 C C . ALA B 1 146 ? 95.450 66.139 1.808 1.00 27.15 145 ALA B C 1
ATOM 2759 O O . ALA B 1 146 ? 96.062 65.862 2.821 1.00 26.90 145 ALA B O 1
ATOM 2761 N N . GLY B 1 147 ? 95.773 67.169 1.058 1.00 27.44 146 GLY B N 1
ATOM 2762 C CA . GLY B 1 147 ? 96.930 67.973 1.404 1.00 28.36 146 GLY B CA 1
ATOM 2763 C C . GLY B 1 147 ? 97.530 68.664 0.210 1.00 29.33 146 GLY B C 1
ATOM 2764 O O . GLY B 1 147 ? 96.828 69.097 -0.712 1.00 28.74 146 GLY B O 1
ATOM 2765 N N . ASP B 1 148 ? 98.851 68.735 0.231 1.00 30.35 147 ASP B N 1
ATOM 2766 C CA . ASP B 1 148 ? 99.572 69.585 -0.714 1.00 32.54 147 ASP B CA 1
ATOM 2767 C C . ASP B 1 148 ? 100.040 68.839 -1.926 1.00 32.20 147 ASP B C 1
ATOM 2768 O O . ASP B 1 148 ? 100.600 69.439 -2.827 1.00 35.55 147 ASP B O 1
ATOM 2773 N N . THR B 1 149 ? 99.773 67.542 -1.965 1.00 29.76 148 THR B N 1
ATOM 2774 C CA . THR B 1 149 ? 100.089 66.725 -3.151 1.00 32.96 148 THR B CA 1
ATOM 2775 C C . THR B 1 149 ? 98.893 65.981 -3.715 1.00 30.42 148 THR B C 1
ATOM 2776 O O . THR B 1 149 ? 97.963 65.589 -3.016 1.00 28.85 148 THR B O 1
ATOM 2780 N N . PHE B 1 150 ? 98.942 65.784 -5.013 1.00 29.85 149 PHE B N 1
ATOM 2781 C CA . PHE B 1 150 ? 97.945 64.963 -5.694 1.00 29.82 149 PHE B CA 1
ATOM 2782 C C . PHE B 1 150 ? 98.085 63.492 -5.335 1.00 28.62 149 PHE B C 1
ATOM 2783 O O . PHE B 1 150 ? 99.119 62.890 -5.560 1.00 27.64 149 PHE B O 1
ATOM 2791 N N . THR B 1 151 ? 97.005 62.904 -4.831 1.00 28.89 150 THR B N 1
ATOM 2792 C CA . THR B 1 151 ? 97.014 61.493 -4.399 1.00 25.62 150 THR B CA 1
ATOM 2793 C C . THR B 1 151 ? 95.830 60.705 -4.921 1.00 27.61 150 THR B C 1
ATOM 2794 O O . THR B 1 151 ? 95.029 61.189 -5.697 1.00 26.68 150 THR B O 1
ATOM 2798 N N . LEU B 1 152 ? 95.752 59.460 -4.493 1.00 26.87 151 LEU B N 1
ATOM 2799 C CA . LEU B 1 152 ? 94.653 58.592 -4.862 1.00 26.74 151 LEU B CA 1
ATOM 2800 C C . LEU B 1 152 ? 93.347 59.189 -4.404 1.00 26.27 151 LEU B C 1
ATOM 2801 O O . LEU B 1 152 ? 92.297 58.867 -4.957 1.00 30.62 151 LEU B O 1
ATOM 2806 N N . ALA B 1 153 ? 93.408 60.028 -3.363 1.00 25.47 152 ALA B N 1
ATOM 2807 C CA . ALA B 1 153 ? 92.206 60.662 -2.819 1.00 25.29 152 ALA B CA 1
ATOM 2808 C C . ALA B 1 153 ? 91.625 61.637 -3.835 1.00 24.48 152 ALA B C 1
ATOM 2809 O O . ALA B 1 153 ? 90.406 61.821 -3.912 1.00 26.53 152 ALA B O 1
ATOM 2811 N N . ASP B 1 154 ? 92.490 62.209 -4.649 1.00 23.58 153 ASP B N 1
ATOM 2812 C CA . ASP B 1 154 ? 92.062 63.173 -5.694 1.00 26.58 153 ASP B CA 1
ATOM 2813 C C . ASP B 1 154 ? 91.445 62.447 -6.873 1.00 27.00 153 ASP B C 1
ATOM 2814 O O . ASP B 1 154 ? 90.516 62.915 -7.488 1.00 27.48 153 ASP B O 1
ATOM 2819 N N . CYS B 1 155 ? 91.947 61.258 -7.159 1.00 26.33 154 CYS B N 1
ATOM 2820 C CA . CYS B 1 155 ? 91.368 60.472 -8.235 1.00 25.85 154 CYS B CA 1
ATOM 2821 C C . CYS B 1 155 ? 89.905 60.212 -7.899 1.00 26.52 154 CYS B C 1
ATOM 2822 O O . CYS B 1 155 ? 89.074 60.238 -8.778 1.00 23.87 154 CYS B O 1
ATOM 2825 N N . ALA B 1 156 ? 89.615 60.044 -6.601 1.00 26.19 155 ALA B N 1
ATOM 2826 C CA . ALA B 1 156 ? 88.246 59.770 -6.107 1.00 24.77 155 ALA B CA 1
ATOM 2827 C C . ALA B 1 156 ? 87.462 61.094 -6.038 1.00 25.02 155 ALA B C 1
ATOM 2828 O O . ALA B 1 156 ? 86.401 61.220 -6.603 1.00 25.40 155 ALA B O 1
ATOM 2830 N N . ALA B 1 157 ? 88.039 62.099 -5.398 1.00 24.53 156 ALA B N 1
ATOM 2831 C CA . ALA B 1 157 ? 87.319 63.345 -5.144 1.00 24.12 156 ALA B CA 1
ATOM 2832 C C . ALA B 1 157 ? 86.932 64.037 -6.463 1.00 25.18 156 ALA B C 1
ATOM 2833 O O . ALA B 1 157 ? 85.900 64.666 -6.572 1.00 26.28 156 ALA B O 1
ATOM 2835 N N . ALA B 1 158 ? 87.794 63.905 -7.453 1.00 26.82 157 ALA B N 1
ATOM 2836 C CA . ALA B 1 158 ? 87.669 64.621 -8.720 1.00 26.06 157 ALA B CA 1
ATOM 2837 C C . ALA B 1 158 ? 86.394 64.193 -9.444 1.00 27.63 157 ALA B C 1
ATOM 2838 O O . ALA B 1 158 ? 85.817 64.944 -10.240 1.00 26.96 157 ALA B O 1
ATOM 2840 N N . VAL B 1 159 ? 85.992 62.954 -9.183 1.00 26.49 158 VAL B N 1
ATOM 2841 C CA . VAL B 1 159 ? 84.885 62.317 -9.926 1.00 25.03 158 VAL B CA 1
ATOM 2842 C C . VAL B 1 159 ? 83.643 62.245 -9.069 1.00 27.70 158 VAL B C 1
ATOM 2843 O O . VAL B 1 159 ? 82.511 62.428 -9.559 1.00 28.37 158 VAL B O 1
ATOM 2847 N N . HIS B 1 160 ? 83.835 62.072 -7.771 1.00 24.64 159 HIS B N 1
ATOM 2848 C CA . HIS B 1 160 ? 82.663 61.861 -6.882 1.00 25.22 159 HIS B CA 1
ATOM 2849 C C . HIS B 1 160 ? 82.046 63.165 -6.409 1.00 24.31 159 HIS B C 1
ATOM 2850 O O . HIS B 1 160 ? 80.834 63.281 -6.309 1.00 24.00 159 HIS B O 1
ATOM 2857 N N . LEU B 1 161 ? 82.879 64.157 -6.123 1.00 25.72 160 LEU B N 1
ATOM 2858 C CA . LEU B 1 161 ? 82.349 65.413 -5.572 1.00 26.74 160 LEU B CA 1
ATOM 2859 C C . LEU B 1 161 ? 81.385 66.138 -6.506 1.00 28.25 160 LEU B C 1
ATOM 2860 O O . LEU B 1 161 ? 80.329 66.609 -6.056 1.00 30.67 160 LEU B O 1
ATOM 2865 N N . PRO B 1 162 ? 81.738 66.255 -7.802 1.00 29.04 161 PRO B N 1
ATOM 2866 C CA . PRO B 1 162 ? 80.801 66.920 -8.709 1.00 29.86 161 PRO B CA 1
ATOM 2867 C C . PRO B 1 162 ? 79.493 66.204 -8.835 1.00 27.21 161 PRO B C 1
ATOM 2868 O O . PRO B 1 162 ? 78.476 66.822 -8.911 1.00 25.41 161 PRO B O 1
ATOM 2872 N N . LEU B 1 163 ? 79.524 64.897 -8.827 1.00 28.58 162 LEU B N 1
ATOM 2873 C CA . LEU B 1 163 ? 78.283 64.129 -8.964 1.00 30.33 162 LEU B CA 1
ATOM 2874 C C . LEU B 1 163 ? 77.395 64.289 -7.733 1.00 30.28 162 LEU B C 1
ATOM 2875 O O . LEU B 1 163 ? 76.171 64.358 -7.836 1.00 28.41 162 LEU B O 1
ATOM 2880 N N . VAL B 1 164 ? 78.016 64.296 -6.548 1.00 27.12 163 VAL B N 1
ATOM 2881 C CA . VAL B 1 164 ? 77.265 64.482 -5.301 1.00 24.56 163 VAL B CA 1
ATOM 2882 C C . VAL B 1 164 ? 76.599 65.880 -5.286 1.00 25.32 163 VAL B C 1
ATOM 2883 O O . VAL B 1 164 ? 75.434 66.044 -4.911 1.00 27.43 163 VAL B O 1
ATOM 2887 N N . SER B 1 165 ? 77.333 66.882 -5.731 1.00 27.06 164 SER B N 1
ATOM 2888 C CA . SER B 1 165 ? 76.771 68.267 -5.822 1.00 29.23 164 SER B CA 1
ATOM 2889 C C . SER B 1 165 ? 75.630 68.351 -6.804 1.00 28.18 164 SER B C 1
ATOM 2890 O O . SER B 1 165 ? 74.604 68.916 -6.496 1.00 25.52 164 SER B O 1
ATOM 2893 N N . SER B 1 166 ? 75.824 67.792 -7.998 1.00 26.87 165 SER B N 1
ATOM 2894 C CA . SER B 1 166 ? 74.747 67.836 -9.004 1.00 27.22 165 SER B CA 1
ATOM 2895 C C . SER B 1 166 ? 73.525 67.159 -8.525 1.00 23.41 165 SER B C 1
ATOM 2896 O O . SER B 1 166 ? 72.420 67.632 -8.703 1.00 26.14 165 SER B O 1
ATOM 2899 N N . CYS B 1 167 ? 73.742 65.985 -7.965 1.00 25.39 166 CYS B N 1
ATOM 2900 C CA . CYS B 1 167 ? 72.641 65.166 -7.440 1.00 25.39 166 CYS B CA 1
ATOM 2901 C C . CYS B 1 167 ? 71.794 65.922 -6.430 1.00 26.26 166 CYS B C 1
ATOM 2902 O O . CYS B 1 167 ? 70.561 66.014 -6.519 1.00 26.49 166 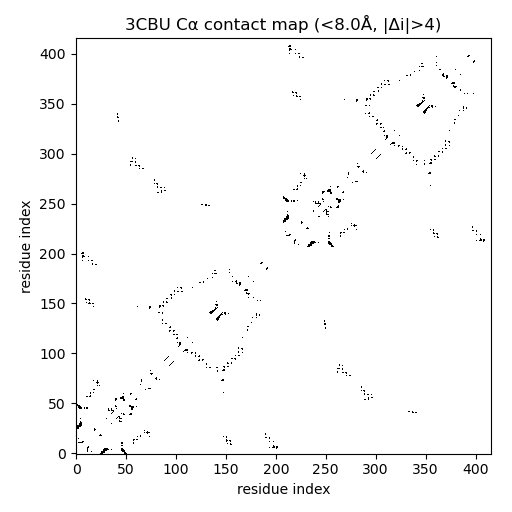CYS B O 1
ATOM 2905 N N . THR B 1 168 ? 72.476 66.477 -5.443 1.00 28.70 167 THR B N 1
ATOM 2906 C CA . THR B 1 168 ? 71.794 67.156 -4.352 1.00 24.09 167 THR B CA 1
ATOM 2907 C C . THR B 1 168 ? 71.102 68.435 -4.822 1.00 25.25 167 THR B C 1
ATOM 2908 O O . THR B 1 168 ? 70.001 68.773 -4.363 1.00 26.23 167 THR B O 1
ATOM 2912 N N . LYS B 1 169 ? 71.698 69.141 -5.776 1.00 24.60 168 LYS B N 1
ATOM 2913 C CA . LYS B 1 169 ? 71.033 70.315 -6.301 1.00 24.71 168 LYS B CA 1
ATOM 2914 C C . LYS B 1 169 ? 69.725 69.975 -6.972 1.00 23.97 168 LYS B C 1
ATOM 2915 O O . LYS B 1 169 ? 68.731 70.688 -6.850 1.00 24.29 168 LYS B O 1
ATOM 2921 N N . ILE B 1 170 ? 69.744 68.898 -7.735 1.00 26.13 169 ILE B N 1
ATOM 2922 C CA . ILE B 1 170 ? 68.549 68.455 -8.452 1.00 24.31 169 ILE B CA 1
ATOM 2923 C C . ILE B 1 170 ? 67.479 68.019 -7.456 1.00 24.15 169 ILE B C 1
ATOM 2924 O O . ILE B 1 170 ? 66.335 68.408 -7.554 1.00 24.56 169 ILE B O 1
ATOM 2929 N N . ILE B 1 171 ? 67.867 67.206 -6.482 1.00 24.54 170 ILE B N 1
ATOM 2930 C CA . ILE B 1 171 ? 66.906 66.551 -5.582 1.00 24.22 170 ILE B CA 1
ATOM 2931 C C . ILE B 1 171 ? 66.398 67.517 -4.489 1.00 24.18 170 ILE B C 1
ATOM 2932 O O . ILE B 1 171 ? 65.207 67.540 -4.168 1.00 28.96 170 ILE B O 1
ATOM 2937 N N . TYR B 1 172 ? 67.311 68.304 -3.941 1.00 21.46 171 TYR B N 1
ATOM 2938 C CA . TYR B 1 172 ? 67.037 69.128 -2.755 1.00 23.83 171 TYR B CA 1
ATOM 2939 C C . TYR B 1 172 ? 66.978 70.610 -3.055 1.00 24.08 171 TYR B C 1
ATOM 2940 O O . TYR B 1 172 ? 66.537 71.399 -2.228 1.00 24.45 171 TYR B O 1
ATOM 2949 N N . GLY B 1 173 ? 67.357 70.981 -4.277 1.00 25.62 172 GLY B N 1
ATOM 2950 C CA . GLY B 1 173 ? 67.428 72.389 -4.659 1.00 24.69 172 GLY B CA 1
ATOM 2951 C C . GLY B 1 173 ? 68.498 73.161 -3.926 1.00 25.67 172 GLY B C 1
ATOM 2952 O O . GLY B 1 173 ? 68.413 74.379 -3.779 1.00 26.61 172 GLY B O 1
ATOM 2953 N N . LYS B 1 174 ? 69.471 72.420 -3.412 1.00 28.21 173 LYS B N 1
ATOM 2954 C CA . LYS B 1 174 ? 70.698 72.985 -2.837 1.00 27.71 173 LYS B CA 1
ATOM 2955 C C . LYS B 1 174 ? 71.870 72.032 -2.915 1.00 28.20 173 LYS B C 1
ATOM 2956 O O . LYS B 1 174 ? 71.739 70.837 -2.757 1.00 29.74 173 LYS B O 1
ATOM 2962 N N . ASP B 1 175 ? 73.021 72.592 -3.221 1.00 28.69 174 ASP B N 1
ATOM 2963 C CA . ASP B 1 175 ? 74.285 71.855 -3.186 1.00 30.07 174 ASP B CA 1
ATOM 2964 C C . ASP B 1 175 ? 74.674 71.543 -1.751 1.00 32.87 174 ASP B C 1
ATOM 2965 O O . ASP B 1 175 ? 75.023 72.429 -1.000 1.00 32.56 174 ASP B O 1
ATOM 2970 N N . LEU B 1 176 ? 74.618 70.282 -1.359 1.00 32.10 175 LEU B N 1
ATOM 2971 C CA . LEU B 1 176 ? 74.922 69.967 0.027 1.00 32.54 175 LEU B CA 1
ATOM 2972 C C . LEU B 1 176 ? 76.411 70.093 0.341 1.00 32.93 175 LEU B C 1
ATOM 2973 O O . LEU B 1 176 ? 76.803 70.058 1.499 1.00 35.47 175 LEU B O 1
ATOM 2978 N N . LEU B 1 177 ? 77.225 70.279 -0.684 1.00 31.34 176 LEU B N 1
ATOM 2979 C CA . LEU B 1 177 ? 78.689 70.433 -0.512 1.00 31.74 176 LEU B CA 1
ATOM 2980 C C . LEU B 1 177 ? 79.077 71.888 -0.525 1.00 33.43 176 LEU B C 1
ATOM 2981 O O . LEU B 1 177 ? 80.240 72.254 -0.700 1.00 33.11 176 LEU B O 1
ATOM 2986 N N . ALA B 1 178 ? 78.061 72.722 -0.409 1.00 35.77 177 ALA B N 1
ATOM 2987 C CA . ALA B 1 178 ? 78.226 74.168 -0.657 1.00 37.59 177 ALA B CA 1
ATOM 2988 C C . ALA B 1 178 ? 79.263 74.810 0.293 1.00 39.01 177 ALA B C 1
ATOM 2989 O O . ALA B 1 178 ? 79.889 75.820 -0.026 1.00 37.55 177 ALA B O 1
ATOM 2991 N N . ASP B 1 179 ? 79.466 74.175 1.434 1.00 40.02 178 ASP B N 1
ATOM 2992 C CA . ASP B 1 179 ? 80.342 74.732 2.466 1.00 43.83 178 ASP B CA 1
ATOM 2993 C C . ASP B 1 179 ? 81.772 74.253 2.308 1.00 44.18 178 ASP B C 1
ATOM 2994 O O . ASP B 1 179 ? 82.653 74.695 3.017 1.00 45.18 178 ASP B O 1
ATOM 2999 N N . LEU B 1 180 ? 81.976 73.332 1.383 1.00 42.45 179 LEU B N 1
ATOM 3000 C CA . LEU B 1 180 ? 83.322 72.883 1.023 1.00 40.79 179 LEU B CA 1
ATOM 3001 C C . LEU B 1 180 ? 83.791 73.641 -0.242 1.00 38.73 179 LEU B C 1
ATOM 3002 O O . LEU B 1 180 ? 82.981 74.032 -1.089 1.00 37.19 179 LEU B O 1
ATOM 3007 N N . PRO B 1 181 ? 85.107 73.843 -0.374 1.00 37.76 180 PRO B N 1
ATOM 3008 C CA . PRO B 1 181 ? 85.662 74.613 -1.503 1.00 36.83 180 PRO B CA 1
ATOM 3009 C C . PRO B 1 181 ? 85.793 73.815 -2.803 1.00 35.63 180 PRO B C 1
ATOM 3010 O O . PRO B 1 181 ? 86.881 73.704 -3.387 1.00 36.86 180 PRO B O 1
ATOM 3014 N N . VAL B 1 182 ? 84.674 73.247 -3.218 1.00 33.46 181 VAL B N 1
ATOM 3015 C CA . VAL B 1 182 ? 84.652 72.266 -4.295 1.00 34.91 181 VAL B CA 1
ATOM 3016 C C . VAL B 1 182 ? 84.920 72.966 -5.619 1.00 35.66 181 VAL B C 1
ATOM 3017 O O . VAL B 1 182 ? 85.644 72.463 -6.483 1.00 33.06 181 VAL B O 1
ATOM 3021 N N . LYS B 1 183 ? 84.393 74.173 -5.744 1.00 35.22 182 LYS B N 1
ATOM 3022 C CA . LYS B 1 183 ? 84.555 74.950 -6.987 1.00 35.63 182 LYS B CA 1
ATOM 3023 C C . LYS B 1 183 ? 86.028 75.201 -7.259 1.00 32.53 182 LYS B C 1
ATOM 3024 O O . LYS B 1 183 ? 86.542 74.959 -8.344 1.00 33.98 182 LYS B O 1
ATOM 3028 N N . GLU B 1 184 ? 86.679 75.709 -6.231 1.00 32.47 183 GLU B N 1
ATOM 3029 C CA . GLU B 1 184 ? 88.099 76.026 -6.269 1.00 32.27 183 GLU B CA 1
ATOM 3030 C C . GLU B 1 184 ? 88.940 74.757 -6.494 1.00 32.77 183 GLU B C 1
ATOM 3031 O O . GLU B 1 184 ? 89.954 74.768 -7.176 1.00 30.20 183 GLU B O 1
ATOM 3037 N N . TYR B 1 185 ? 88.486 73.668 -5.905 1.00 32.40 184 TYR B N 1
ATOM 3038 C CA . TYR B 1 185 ? 89.186 72.394 -5.997 1.00 31.01 184 TYR B CA 1
ATOM 3039 C C . TYR B 1 185 ? 89.158 71.912 -7.432 1.00 30.82 184 TYR B C 1
ATOM 3040 O O . TYR B 1 185 ? 90.187 71.530 -7.999 1.00 26.03 184 TYR B O 1
ATOM 3049 N N . LEU B 1 186 ? 87.992 71.975 -8.04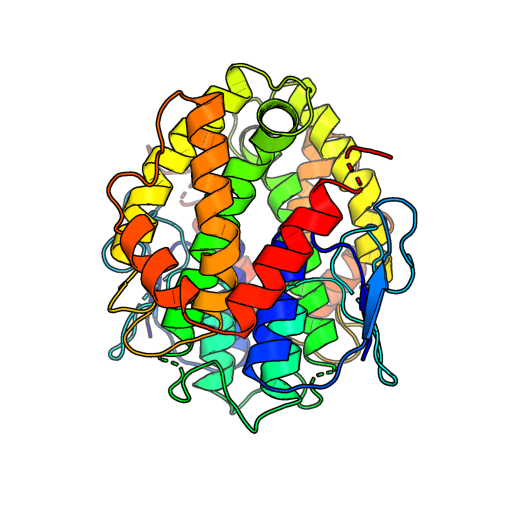4 1.00 33.59 185 LEU B N 1
ATOM 3050 C CA . LEU B 1 186 ? 87.835 71.500 -9.435 1.00 37.39 185 LEU B CA 1
ATOM 3051 C C . LEU B 1 186 ? 88.623 72.360 -10.417 1.00 37.06 185 LEU B C 1
ATOM 3052 O O . LEU B 1 186 ? 89.121 71.880 -11.432 1.00 40.78 185 LEU B O 1
ATOM 3057 N N . LYS B 1 187 ? 88.787 73.618 -10.056 1.00 35.85 186 LYS B N 1
ATOM 3058 C CA . LYS B 1 187 ? 89.572 74.552 -10.848 1.00 36.85 186 LYS B CA 1
ATOM 3059 C C . LYS B 1 187 ? 91.010 74.133 -10.773 1.00 36.92 186 LYS B C 1
ATOM 3060 O O . LYS B 1 187 ? 91.690 74.072 -11.787 1.00 37.97 186 LYS B O 1
ATOM 3063 N N . THR B 1 188 ? 91.476 73.890 -9.552 1.00 35.45 187 THR B N 1
ATOM 3064 C CA . THR B 1 188 ? 92.835 73.316 -9.330 1.00 34.78 187 THR B CA 1
ATOM 3065 C C . THR B 1 188 ? 93.080 72.112 -10.244 1.00 33.55 187 THR B C 1
ATOM 3066 O O . THR B 1 188 ? 94.162 71.939 -10.805 1.00 36.08 187 THR B O 1
ATOM 3070 N N . LEU B 1 189 ? 92.071 71.258 -10.362 1.00 30.62 188 LEU B N 1
ATOM 3071 C CA . LEU B 1 189 ? 92.250 69.990 -11.067 1.00 30.58 188 LEU B CA 1
ATOM 3072 C C . LEU B 1 189 ? 92.132 70.165 -12.564 1.00 32.92 188 LEU B C 1
ATOM 3073 O O . LEU B 1 189 ? 92.528 69.314 -13.326 1.00 32.91 188 LEU B O 1
ATOM 3078 N N . SER B 1 190 ? 91.643 71.329 -12.953 1.00 35.64 189 SER B N 1
ATOM 3079 C CA . SER B 1 190 ? 91.126 71.557 -14.317 1.00 36.59 189 SER B CA 1
ATOM 3080 C C . SER B 1 190 ? 92.249 71.647 -15.288 1.00 36.96 189 SER B C 1
ATOM 3081 O O . SER B 1 190 ? 92.096 71.404 -16.479 1.00 36.53 189 SER B O 1
ATOM 3084 N N . GLU B 1 191 ? 93.391 71.991 -14.738 1.00 37.25 190 GLU B N 1
ATOM 3085 C CA . GLU B 1 191 ? 94.583 72.255 -15.517 1.00 38.90 190 GLU B CA 1
ATOM 3086 C C . GLU B 1 191 ? 95.272 70.953 -15.900 1.00 36.75 190 GLU B C 1
ATOM 3087 O O . GLU B 1 191 ? 96.070 70.913 -16.819 1.00 40.10 190 GLU B O 1
ATOM 3089 N N . ARG B 1 192 ? 94.951 69.885 -15.189 1.00 32.25 191 ARG B N 1
ATOM 3090 C CA . ARG B 1 192 ? 95.621 68.598 -15.370 1.00 29.74 191 ARG B CA 1
ATOM 3091 C C . ARG B 1 192 ? 95.152 67.867 -16.648 1.00 30.19 191 ARG B C 1
ATOM 3092 O O . ARG B 1 192 ? 93.982 67.651 -16.862 1.00 31.14 191 ARG B O 1
ATOM 3100 N N . PRO B 1 193 ? 96.084 67.482 -17.506 1.00 28.75 192 PRO B N 1
ATOM 3101 C CA . PRO B 1 193 ? 95.743 66.794 -18.732 1.00 30.60 192 PRO B CA 1
ATOM 3102 C C . PRO B 1 193 ? 94.920 65.545 -18.490 1.00 28.33 192 PRO B C 1
ATOM 3103 O O . PRO B 1 193 ? 94.020 65.221 -19.251 1.00 30.09 192 PRO B O 1
ATOM 3107 N N . SER B 1 194 ? 95.188 64.880 -17.381 1.00 29.49 193 SER B N 1
ATOM 3108 C CA . SER B 1 194 ? 94.445 63.656 -17.047 1.00 26.51 193 SER B CA 1
ATOM 3109 C C . SER B 1 194 ? 92.937 63.933 -16.877 1.00 28.46 193 SER B C 1
ATOM 3110 O O . SER B 1 194 ? 92.061 63.208 -17.370 1.00 26.97 193 SER B O 1
ATOM 3113 N N . VAL B 1 195 ? 92.667 64.981 -16.129 1.00 26.34 194 VAL B N 1
ATOM 3114 C CA . VAL B 1 195 ? 91.310 65.367 -15.771 1.00 25.06 194 VAL B CA 1
ATOM 3115 C C . VAL B 1 195 ? 90.619 65.849 -17.048 1.00 25.83 194 VAL B C 1
ATOM 3116 O O . VAL B 1 195 ? 89.452 65.569 -17.312 1.00 26.80 194 VAL B O 1
ATOM 3120 N N . GLN B 1 196 ? 91.376 66.540 -17.877 1.00 26.27 195 GLN B N 1
ATOM 3121 C CA . GLN B 1 196 ? 90.806 67.053 -19.138 1.00 28.61 195 GLN B CA 1
ATOM 3122 C C . GLN B 1 196 ? 90.373 65.915 -20.075 1.00 29.28 195 GLN B C 1
ATOM 3123 O O . GLN B 1 196 ? 89.300 65.953 -20.668 1.00 30.47 195 GLN B O 1
ATOM 3129 N N . LYS B 1 197 ? 91.202 64.884 -20.180 1.00 27.23 196 LYS B N 1
ATOM 3130 C CA . LYS B 1 197 ? 90.882 63.742 -21.019 1.00 24.79 196 LYS B CA 1
ATOM 3131 C C . LYS B 1 197 ? 89.681 63.014 -20.443 1.00 25.20 196 LYS B C 1
ATOM 3132 O O . LYS B 1 197 ? 88.721 62.682 -21.142 1.00 25.60 196 LYS B O 1
ATOM 3138 N N . VAL B 1 198 ? 89.728 62.811 -19.137 1.00 24.78 197 VAL B N 1
ATOM 3139 C CA . VAL B 1 198 ? 88.702 62.048 -18.436 1.00 24.88 197 VAL B CA 1
ATOM 3140 C C . VAL B 1 198 ? 87.337 62.708 -18.619 1.00 27.12 197 VAL B C 1
ATOM 3141 O O . VAL B 1 198 ? 86.347 62.022 -18.933 1.00 26.98 197 VAL B O 1
ATOM 3145 N N . ASN B 1 199 ? 87.310 64.039 -18.504 1.00 26.34 198 ASN B N 1
ATOM 3146 C CA . ASN B 1 199 ? 86.043 64.791 -18.575 1.00 27.67 198 ASN B CA 1
ATOM 3147 C C . ASN B 1 199 ? 85.455 64.770 -19.998 1.00 27.94 198 ASN B C 1
ATOM 3148 O O . ASN B 1 199 ? 84.236 64.564 -20.204 1.00 28.53 198 ASN B O 1
ATOM 3153 N N . ALA B 1 200 ? 86.345 64.996 -20.947 1.00 25.96 199 ALA B N 1
ATOM 3154 C CA . ALA B 1 200 ? 86.030 64.907 -22.364 1.00 29.44 199 ALA B CA 1
ATOM 3155 C C . ALA B 1 200 ? 85.389 63.548 -22.715 1.00 28.48 199 ALA B C 1
ATOM 3156 O O . ALA B 1 200 ? 84.350 63.463 -23.362 1.00 29.37 199 ALA B O 1
ATOM 3158 N N . ASP B 1 201 ? 86.041 62.489 -22.295 1.00 27.17 200 ASP B N 1
ATOM 3159 C CA . ASP B 1 201 ? 85.574 61.155 -22.622 1.00 24.00 200 ASP B CA 1
ATOM 3160 C C . ASP B 1 201 ? 84.304 60.858 -21.840 1.00 23.14 200 ASP B C 1
ATOM 3161 O O . ASP B 1 201 ? 83.445 60.074 -22.247 1.00 23.76 200 ASP B O 1
ATOM 3166 N N . ARG B 1 202 ? 84.214 61.445 -20.670 1.00 26.45 201 ARG B N 1
ATOM 3167 C CA . ARG B 1 202 ? 83.063 61.163 -19.793 1.00 26.93 201 ARG B CA 1
ATOM 3168 C C . ARG B 1 202 ? 81.820 61.666 -20.500 1.00 27.65 201 ARG B C 1
ATOM 3169 O O . ARG B 1 202 ? 80.793 60.999 -20.592 1.00 26.35 201 ARG B O 1
ATOM 3177 N N . LYS B 1 203 ? 81.961 62.842 -21.076 1.00 27.91 202 LYS B N 1
ATOM 3178 C CA . LYS B 1 203 ? 80.801 63.515 -21.637 1.00 28.43 202 LYS B CA 1
ATOM 3179 C C . LYS B 1 203 ? 80.360 62.764 -22.900 1.00 28.48 202 LYS B C 1
ATOM 3180 O O . LYS B 1 203 ? 79.171 62.593 -23.165 1.00 28.46 202 LYS B O 1
ATOM 3186 N N . ALA B 1 204 ? 81.356 62.359 -23.682 1.00 28.49 203 ALA B N 1
ATOM 3187 C CA . ALA B 1 204 ? 81.112 61.673 -24.960 1.00 26.63 203 ALA B CA 1
ATOM 3188 C C . ALA B 1 204 ? 80.367 60.372 -24.650 1.00 26.94 203 ALA B C 1
ATOM 3189 O O . ALA B 1 204 ? 79.367 60.054 -25.294 1.00 25.94 203 ALA B O 1
ATOM 3191 N N . ASN B 1 205 ? 80.816 59.670 -23.605 1.00 24.91 204 ASN B N 1
ATOM 3192 C CA . ASN B 1 205 ? 80.233 58.369 -23.275 1.00 26.52 204 ASN B CA 1
ATOM 3193 C C . ASN B 1 205 ? 78.844 58.465 -22.649 1.00 26.47 204 ASN B C 1
ATOM 3194 O O . ASN B 1 205 ? 77.987 57.558 -22.814 1.00 25.28 204 ASN B O 1
ATOM 3199 N N . THR B 1 206 ? 78.619 59.562 -21.926 1.00 27.75 205 THR B N 1
ATOM 3200 C CA . THR B 1 206 ? 77.313 59.768 -21.256 1.00 27.49 205 THR B CA 1
ATOM 3201 C C . THR B 1 206 ? 76.226 59.953 -22.294 1.00 24.19 205 THR B C 1
ATOM 3202 O O . THR B 1 206 ? 75.136 59.360 -22.223 1.00 28.62 205 THR B O 1
ATOM 3206 N N . GLU B 1 207 ? 76.572 60.732 -23.289 1.00 25.59 206 GLU B N 1
ATOM 3207 C CA . GLU B 1 207 ? 75.684 60.967 -24.424 1.00 26.40 206 GLU B CA 1
ATOM 3208 C C . GLU B 1 207 ? 75.386 59.661 -25.179 1.00 26.42 206 GLU B C 1
ATOM 3209 O O . GLU B 1 207 ? 74.255 59.364 -25.527 1.00 27.40 206 GLU B O 1
ATOM 3215 N N . LEU B 1 208 ? 76.427 58.864 -25.381 1.00 26.48 207 LEU B N 1
ATOM 3216 C CA . LEU B 1 208 ? 76.293 57.580 -26.095 1.00 25.45 207 LEU B CA 1
ATOM 3217 C C . LEU B 1 208 ? 75.397 56.659 -25.285 1.00 24.45 207 LEU B C 1
ATOM 3218 O O . LEU B 1 208 ? 74.471 56.023 -25.787 1.00 25.13 207 LEU B O 1
ATOM 3231 N N . LEU B 1 210 ? 73.190 57.285 -23.123 1.00 30.54 209 LEU B N 1
ATOM 3232 C CA . LEU B 1 210 ? 71.794 57.741 -22.969 1.00 30.96 209 LEU B CA 1
ATOM 3233 C C . LEU B 1 210 ? 71.093 57.586 -24.317 1.00 32.83 209 LEU B C 1
ATOM 3234 O O . LEU B 1 210 ? 69.869 57.507 -24.376 1.00 31.28 209 LEU B O 1
ATOM 3239 N N . SER B 1 211 ? 71.885 57.477 -25.382 1.00 33.76 210 SER B N 1
ATOM 3240 C CA A SER B 1 211 ? 71.354 57.263 -26.739 0.50 34.94 210 SER B CA 1
ATOM 3241 C CA B SER B 1 211 ? 71.332 57.282 -26.728 0.50 32.36 210 SER B CA 1
ATOM 3242 C C . SER B 1 211 ? 70.822 55.858 -26.890 1.00 35.65 210 SER B C 1
ATOM 3243 O O . SER B 1 211 ? 69.947 55.600 -27.690 1.00 38.28 210 SER B O 1
ATOM 3248 N N . ARG B 1 212 ? 71.393 54.954 -26.122 1.00 37.92 211 ARG B N 1
ATOM 3249 C CA . ARG B 1 212 ? 71.051 53.519 -26.205 1.00 40.95 211 ARG B CA 1
ATOM 3250 C C . ARG B 1 212 ? 69.625 53.147 -25.773 1.00 46.40 211 ARG B C 1
ATOM 3251 O O . ARG B 1 212 ? 69.081 53.629 -24.763 1.00 45.14 211 ARG B O 1
ATOM 3259 N N . ASN B 1 213 ? 69.054 52.280 -26.603 1.00 53.29 212 ASN B N 1
ATOM 3260 C CA . ASN B 1 213 ? 67.686 51.739 -26.465 1.00 59.62 212 ASN B CA 1
ATOM 3261 C C . ASN B 1 213 ? 67.654 50.824 -25.264 1.00 64.71 212 ASN B C 1
ATOM 3262 O O . ASN B 1 213 ? 66.627 50.227 -24.927 1.00 67.75 212 ASN B O 1
ATOM 3264 N N . LYS B 1 214 ? 68.822 50.721 -24.643 1.00 68.33 213 LYS B N 1
ATOM 3265 C CA . LYS B 1 214 ? 69.042 49.881 -23.453 1.00 70.22 213 LYS B CA 1
ATOM 3266 C C . LYS B 1 214 ? 69.617 50.768 -22.333 1.00 71.50 213 LYS B C 1
ATOM 3267 O O . LYS B 1 214 ? 70.062 50.289 -21.287 1.00 73.31 213 LYS B O 1
#

Sequence (416 aa):
LKLCGFAASNYYNKVKLALLEKNVPFEEVLAWIGETDTTATPAGKVPYITESGSLCESEVINEYLEAAYPQTPLLPRDPQAGKVREIVTFLELYLELTARELYPEAFFGGKVSDNVKERQLKLLSRYVPAFAKLAKFSPYVAGDTFTLADCAAAVHLPLVSSCTKIIYGKDLLADLPVKEYLKTLSERPSVQKVNADRKANTELLSRLKLCGFAASNYYNKVKLALLEKNVPFEEVLAWIGETDTTATPAGKVPYITESGSLCESEVINEYLEAAYPQTPLLPRDPQQAGKVREIVTFLELYLELTARELYPEAFFGGKVSDNVKERQLKLLSRYVPAFAKLAKFSPYVAGDTFTLADCAAAVHLPLVSSCTKIIYGKDLLADLPVKEYLKTLSERPSVQKVNADRKANTELLSSRNK

Solvent-accessible surface area: 18344 Å² total

Secondary structure (DSSP, 8-state):
-EEEE-TT-HHHHHHHHHHHHHT---EEEE--TTSS-TTTSTT--S---BTTB---SHHHHHHHHHHH-TTS-SS-S---HHHHHHHHHIIIIIIIHHHHTTHHHHHSS----HHHHHHHHHHHHHHHHHHHHH---SSBTTBSS--HHHHHHHHHHHHHHHHHHHHHSS-TTTTS-HHHHHHHHHT-HHHHHHHHHHHHHHH----/-EEEE-TT-HHHHHHHHHHHHTT---EEEE--TTSS-TTTSTT--S----SS-----HHHHHHHHHHH-TTS-SS-S---HHHHHHHHHHIIIIIIHHHHTTHHHHHSS----HHHHHHHHHHHHHHHHHHHHH---SSBTTBSS--HHHHHHHHHHHHHHHHHHHHHSS-TTTTS-HHHHHHHHHT-HHHHHHHHHHHHHHH---S--

Nearest PDB structures (foldseek):
  3cbu-assembly1_A  TM=1.005E+00  e=4.200E-32  Cupriavidus pinatubonensis JMP134
  3pr8-assembly1_B  TM=9.402E-01  e=9.356E-15  Pseudomonas putida KT2440
  3ubl-assembly1_A  TM=9.065E-01  e=4.238E-15  Leptospira interrogans serovar Lai str. 56601
  3lyp-assembly1_A  TM=7.941E-01  e=5.261E-08  Pseudomonas protegens Pf-5
  5jpo-assembly1_C-2  TM=7.174E-01  e=4.308E-06  Homo sapiens